Protein AF-A0A0W0SNK0-F1 (afdb_monomer)

InterPro domains:
  IPR036412 HAD-like superfamily [SSF56784] (1-183)

pLDDT: mean 79.19, std 21.02, range [29.02, 98.81]

Nearest PDB structures (foldseek):
  6aok-assembly1_A  TM=9.475E-01  e=1.819E-20  Legionella pneumophila subsp. pneumophila str. Philadelphia 1
  6aoj-assembly1_A  TM=9.471E-01  e=4.188E-20  Legionella pneumophila subsp. pneumophila str. Philadelphia 1
  6zlj-assembly1_B-2  TM=5.040E-01  e=5.048E-01  Bacillus cereus
  8k8i-assembly1_A  TM=4.754E-01  e=6.306E-01  synthetic construct
  1iol-assembly1_A-2  TM=4.036E-01  e=1.814E+00  Homo sapiens

Structure (mmCIF, N/CA/C/O backbone):
data_AF-A0A0W0SNK0-F1
#
_entry.id   AF-A0A0W0SNK0-F1
#
loop_
_atom_site.group_PDB
_atom_site.id
_atom_site.type_symbol
_atom_site.label_atom_id
_atom_site.label_alt_id
_atom_site.label_comp_id
_atom_site.label_asym_id
_atom_site.label_entity_id
_atom_site.label_seq_id
_atom_site.pdbx_PDB_ins_code
_atom_site.Cartn_x
_atom_site.Cartn_y
_atom_site.Cartn_z
_atom_site.occupancy
_atom_site.B_iso_or_equiv
_atom_site.auth_seq_id
_atom_site.auth_comp_id
_atom_site.auth_asym_id
_atom_site.auth_atom_id
_atom_site.pdbx_PDB_model_num
ATOM 1 N N . MET A 1 1 ? -2.943 -15.403 16.331 1.00 56.41 1 MET A N 1
ATOM 2 C CA . MET A 1 1 ? -3.603 -14.415 15.454 1.00 56.41 1 MET A CA 1
ATOM 3 C C . MET A 1 1 ? -2.865 -13.094 15.608 1.00 56.41 1 MET A C 1
ATOM 5 O O . MET A 1 1 ? -2.330 -12.879 16.695 1.00 56.41 1 MET A O 1
ATOM 9 N N . PRO A 1 2 ? -2.748 -12.272 14.553 1.00 61.97 2 PRO A N 1
ATOM 10 C CA . PRO A 1 2 ? -1.940 -11.059 14.608 1.00 61.97 2 PRO A CA 1
ATOM 11 C C . PRO A 1 2 ? -2.562 -10.034 15.556 1.00 61.97 2 PRO A C 1
ATOM 13 O O . PRO A 1 2 ? -3.749 -9.734 15.466 1.00 61.97 2 PRO A O 1
ATOM 16 N N . LYS A 1 3 ? -1.743 -9.477 16.445 1.00 87.56 3 LYS A N 1
ATOM 17 C CA . LYS A 1 3 ? -2.156 -8.418 17.373 1.00 87.56 3 LYS A CA 1
ATOM 18 C C . LYS A 1 3 ? -2.121 -7.057 16.686 1.00 87.56 3 LYS A C 1
ATOM 20 O O . LYS A 1 3 ? -2.986 -6.225 16.930 1.00 87.56 3 LYS A O 1
ATOM 25 N N . ILE A 1 4 ? -1.144 -6.839 15.806 1.00 95.12 4 ILE A N 1
ATOM 26 C CA . ILE A 1 4 ? -0.976 -5.579 15.081 1.00 95.12 4 ILE A CA 1
ATOM 27 C C . ILE A 1 4 ? -1.185 -5.803 13.587 1.00 95.12 4 ILE A C 1
ATOM 29 O O . ILE A 1 4 ? -0.573 -6.691 12.990 1.00 95.12 4 ILE A O 1
ATOM 33 N N . LEU A 1 5 ? -2.021 -4.962 12.975 1.00 96.38 5 LEU A N 1
ATOM 34 C CA . LEU A 1 5 ? -2.264 -4.967 11.535 1.00 96.38 5 LEU A CA 1
ATOM 35 C C . LEU A 1 5 ? -1.814 -3.647 10.901 1.00 96.38 5 LEU A C 1
ATOM 37 O O . LEU A 1 5 ? -2.246 -2.566 11.292 1.00 96.38 5 LEU A O 1
ATOM 41 N N . ILE A 1 6 ? -0.948 -3.735 9.899 1.00 98.44 6 ILE A N 1
ATOM 42 C CA . ILE A 1 6 ? -0.392 -2.588 9.184 1.00 98.44 6 ILE A CA 1
ATOM 43 C C . ILE A 1 6 ? -0.994 -2.563 7.781 1.00 98.44 6 ILE A C 1
ATOM 45 O O . ILE A 1 6 ? -0.818 -3.512 7.021 1.00 98.44 6 ILE A O 1
ATOM 49 N N . TYR A 1 7 ? -1.662 -1.470 7.428 1.00 98.62 7 TYR A N 1
ATOM 50 C CA . TYR A 1 7 ? -2.029 -1.134 6.057 1.00 98.62 7 TYR A CA 1
ATOM 51 C C . TYR A 1 7 ? -1.108 -0.027 5.558 1.00 98.62 7 TYR A C 1
ATOM 53 O O . TYR A 1 7 ? -1.009 1.031 6.178 1.00 98.62 7 TYR A O 1
ATOM 61 N N . THR A 1 8 ? -0.430 -0.261 4.442 1.00 98.69 8 THR A N 1
ATOM 62 C CA . THR A 1 8 ? 0.482 0.722 3.852 1.00 98.69 8 THR A CA 1
ATOM 63 C C . THR A 1 8 ? 0.232 0.848 2.361 1.00 98.69 8 THR A C 1
ATOM 65 O O . THR A 1 8 ? 0.046 -0.159 1.679 1.00 98.69 8 THR A O 1
ATOM 68 N N . ASP A 1 9 ? 0.260 2.069 1.840 1.00 98.44 9 ASP A N 1
ATOM 69 C CA . ASP A 1 9 ? 0.494 2.280 0.416 1.00 98.44 9 ASP A CA 1
ATOM 70 C C . ASP A 1 9 ? 1.916 1.838 0.036 1.00 98.44 9 ASP A C 1
ATOM 72 O O . ASP A 1 9 ? 2.751 1.580 0.908 1.00 98.44 9 ASP A O 1
ATOM 76 N N . PHE A 1 10 ? 2.183 1.706 -1.263 1.00 98.31 10 PHE A N 1
ATOM 77 C CA . PHE A 1 10 ? 3.491 1.337 -1.778 1.00 98.31 10 PHE A CA 1
ATOM 78 C C . PHE A 1 10 ? 4.260 2.510 -2.399 1.00 98.31 10 PHE A C 1
ATOM 80 O O . PHE A 1 10 ? 5.370 2.812 -1.959 1.00 98.31 10 PHE A O 1
ATOM 87 N N . ASP A 1 11 ? 3.700 3.161 -3.4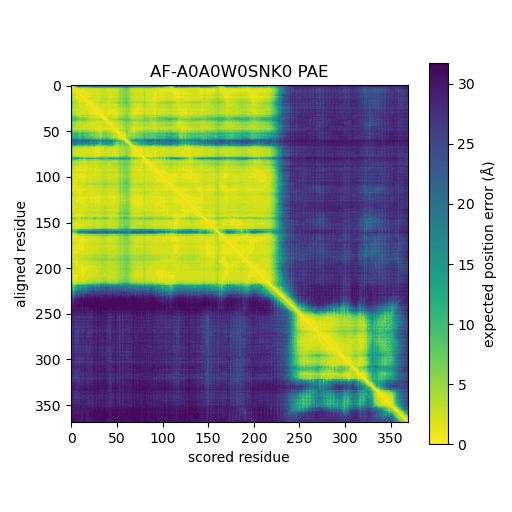19 1.00 97.69 11 ASP A N 1
ATOM 88 C CA . ASP A 1 11 ? 4.449 4.083 -4.271 1.00 97.69 11 ASP A CA 1
ATOM 89 C C . ASP A 1 11 ? 4.398 5.518 -3.746 1.00 97.69 11 ASP A C 1
ATOM 91 O O . ASP A 1 11 ? 3.422 6.233 -3.967 1.00 97.69 11 ASP A O 1
ATOM 95 N N . GLY A 1 12 ? 5.498 5.984 -3.165 1.00 97.31 12 GLY A N 1
ATOM 96 C CA . GLY A 1 12 ? 5.550 7.270 -2.470 1.00 97.31 12 GLY A CA 1
ATOM 97 C C . GLY A 1 12 ? 5.441 7.108 -0.958 1.00 97.31 12 GLY A C 1
ATOM 98 O O . GLY A 1 12 ? 5.812 8.021 -0.229 1.00 97.31 12 GLY A O 1
ATOM 99 N N . THR A 1 13 ? 5.035 5.929 -0.488 1.00 98.31 13 THR A N 1
ATOM 100 C CA . THR A 1 13 ? 5.071 5.559 0.927 1.00 98.31 13 THR A CA 1
ATOM 101 C C . THR A 1 13 ? 6.274 4.668 1.231 1.00 98.31 13 THR A C 1
ATOM 103 O O . THR A 1 13 ? 7.226 5.103 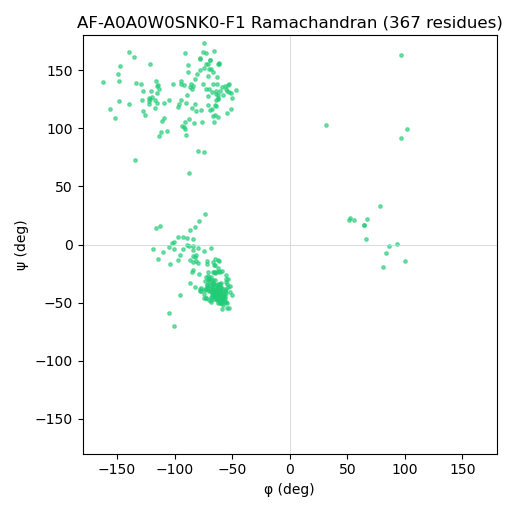1.881 1.00 98.31 13 THR A O 1
ATOM 106 N N . VAL A 1 14 ? 6.258 3.423 0.743 1.00 98.12 14 VAL A N 1
ATOM 107 C CA . VAL A 1 14 ? 7.334 2.435 0.945 1.00 98.12 14 VAL A CA 1
ATOM 108 C C . VAL A 1 14 ? 8.542 2.767 0.067 1.00 98.12 14 VAL A C 1
ATOM 110 O O . VAL A 1 14 ? 9.685 2.728 0.533 1.00 98.12 14 VAL A O 1
ATOM 113 N N . THR A 1 15 ? 8.285 3.150 -1.184 1.00 97.69 15 THR A N 1
ATOM 114 C CA . THR A 1 15 ? 9.268 3.791 -2.067 1.00 97.69 15 THR A CA 1
ATOM 115 C C . THR A 1 15 ? 9.197 5.313 -1.913 1.00 97.69 15 THR A C 1
ATOM 117 O O . THR A 1 15 ? 8.224 5.854 -1.393 1.00 97.69 15 THR A O 1
ATOM 120 N N . ALA A 1 16 ? 10.209 6.040 -2.385 1.00 94.88 16 ALA A N 1
ATOM 121 C CA . ALA A 1 16 ? 10.221 7.505 -2.339 1.00 94.88 16 ALA A CA 1
ATOM 122 C C . ALA A 1 16 ? 9.652 8.162 -3.617 1.00 94.88 16 ALA A C 1
ATOM 124 O O . ALA A 1 16 ? 9.697 9.387 -3.758 1.00 94.88 16 ALA A O 1
ATOM 125 N N . LYS A 1 17 ? 9.091 7.381 -4.554 1.00 96.25 17 LYS A N 1
ATOM 126 C CA . LYS A 1 17 ? 8.519 7.880 -5.814 1.00 96.25 17 LYS A CA 1
ATOM 127 C C . LYS A 1 17 ? 7.015 7.638 -5.877 1.00 96.25 17 LYS A C 1
ATOM 129 O O . LYS A 1 17 ? 6.569 6.499 -5.908 1.00 96.25 17 LYS A O 1
ATOM 134 N N . ARG A 1 18 ? 6.244 8.718 -6.036 1.00 95.88 18 ARG A N 1
ATOM 135 C CA . ARG A 1 18 ? 4.783 8.658 -6.221 1.00 95.88 18 ARG A CA 1
ATOM 136 C C . ARG A 1 18 ? 4.383 7.777 -7.409 1.00 95.88 18 ARG A C 1
ATOM 138 O O . ARG A 1 18 ? 4.918 7.935 -8.515 1.00 95.88 18 ARG A O 1
ATOM 145 N N . GLY A 1 19 ? 3.362 6.942 -7.214 1.00 92.31 19 GLY A N 1
ATOM 146 C CA . GLY A 1 19 ? 2.953 5.908 -8.177 1.00 92.31 19 GLY A CA 1
ATOM 147 C C . GLY A 1 19 ? 2.618 6.422 -9.573 1.00 92.31 19 GLY A C 1
ATOM 148 O O . GLY A 1 19 ? 3.090 5.877 -10.568 1.00 92.31 19 GLY A O 1
ATOM 149 N N . GLY A 1 20 ? 1.884 7.536 -9.673 1.00 90.81 20 GLY A N 1
ATOM 150 C CA . GLY A 1 20 ? 1.491 8.111 -10.966 1.00 90.81 20 GLY A CA 1
ATOM 151 C C . GLY A 1 20 ? 2.666 8.527 -11.865 1.00 90.81 20 GLY A C 1
ATOM 152 O O . GLY A 1 20 ? 2.503 8.593 -13.085 1.00 90.81 20 GLY A O 1
ATOM 153 N N . ILE A 1 21 ? 3.836 8.787 -11.270 1.00 93.38 21 ILE A N 1
ATOM 154 C CA . ILE A 1 21 ? 5.083 9.119 -11.972 1.00 93.38 21 ILE A CA 1
ATOM 155 C C . ILE A 1 21 ? 5.932 7.857 -12.158 1.00 93.38 21 ILE A C 1
ATOM 157 O O . ILE A 1 21 ? 6.455 7.633 -13.248 1.00 93.38 21 ILE A O 1
ATOM 161 N N . LEU A 1 22 ? 6.040 7.022 -11.119 1.00 94.94 22 LEU A N 1
ATOM 162 C CA . LEU A 1 22 ? 6.833 5.791 -11.118 1.00 94.94 22 LEU A CA 1
ATOM 163 C C . LEU A 1 22 ? 6.455 4.868 -12.281 1.00 94.94 22 LEU A C 1
ATOM 165 O O . LEU A 1 22 ? 7.332 4.488 -13.056 1.00 94.94 22 LEU A O 1
ATOM 169 N N . VAL A 1 23 ? 5.161 4.586 -12.472 1.00 95.12 23 VAL A N 1
ATOM 170 C CA . VAL A 1 23 ? 4.692 3.633 -13.501 1.00 95.12 23 VAL A CA 1
ATOM 171 C C . VAL A 1 23 ? 4.937 4.112 -14.935 1.00 95.12 23 VAL A C 1
ATOM 173 O O . VAL A 1 23 ? 4.857 3.327 -15.877 1.00 95.12 23 VAL A O 1
ATOM 176 N N . LYS A 1 24 ? 5.231 5.405 -15.118 1.00 94.12 24 LYS A N 1
ATOM 177 C CA . LYS A 1 24 ? 5.552 6.021 -16.415 1.00 94.12 24 LYS A CA 1
ATOM 178 C C . LYS A 1 24 ? 7.052 6.223 -16.618 1.00 94.12 24 LYS A C 1
ATOM 180 O O . LYS A 1 24 ? 7.460 6.713 -17.666 1.00 94.12 24 LYS A O 1
ATOM 185 N N . SER A 1 25 ? 7.868 5.911 -15.612 1.00 94.75 25 SER A N 1
ATOM 186 C CA . SER A 1 25 ? 9.311 6.110 -15.690 1.00 94.75 25 SER A CA 1
ATOM 187 C C . SER A 1 25 ? 9.941 5.171 -16.729 1.00 94.75 25 SER A C 1
ATOM 189 O O . SER A 1 25 ? 9.471 4.041 -16.886 1.00 94.75 25 SER A O 1
ATOM 191 N N . PRO A 1 26 ? 11.030 5.589 -17.405 1.00 95.06 26 PRO A N 1
ATOM 192 C CA . PRO A 1 26 ? 11.751 4.720 -18.335 1.00 95.06 26 PRO A CA 1
ATOM 193 C C . PRO A 1 26 ? 12.206 3.408 -17.690 1.00 95.06 26 PRO A C 1
ATOM 195 O O . PRO A 1 26 ? 12.104 2.353 -18.309 1.00 95.06 26 PRO A O 1
ATOM 198 N N . PHE A 1 27 ? 12.645 3.465 -16.426 1.00 96.19 27 PHE A N 1
ATOM 199 C CA . PHE A 1 27 ? 13.011 2.276 -15.661 1.00 96.19 27 PHE A CA 1
ATOM 200 C C . PHE A 1 27 ? 11.833 1.305 -15.540 1.00 96.19 27 PHE A C 1
ATOM 202 O O . PHE A 1 27 ? 11.944 0.161 -15.967 1.00 96.19 27 PHE A O 1
ATOM 209 N N . TYR A 1 28 ? 10.685 1.763 -15.032 1.00 96.69 28 TYR A N 1
ATOM 210 C CA . TYR A 1 28 ? 9.528 0.890 -14.846 1.00 96.69 28 TYR A CA 1
ATOM 211 C C . TYR A 1 28 ? 9.053 0.293 -16.175 1.00 96.69 28 TYR A C 1
ATOM 213 O O . TYR A 1 28 ? 8.772 -0.899 -16.264 1.00 96.69 28 TYR A O 1
ATOM 221 N N . GLN A 1 29 ? 8.997 1.111 -17.229 1.00 96.62 29 GLN A N 1
ATOM 222 C CA . GLN A 1 29 ? 8.598 0.658 -18.563 1.00 96.62 29 GLN A CA 1
ATOM 223 C C . GLN A 1 29 ? 9.555 -0.408 -19.118 1.00 96.62 29 GLN A C 1
ATOM 225 O O . GLN A 1 29 ? 9.096 -1.352 -19.752 1.00 96.62 29 GLN A O 1
ATOM 230 N N . SER A 1 30 ? 10.854 -0.333 -18.803 1.00 96.31 30 SER A N 1
ATOM 231 C CA . SER A 1 30 ? 11.841 -1.339 -19.221 1.00 96.31 30 SER A CA 1
ATOM 232 C C . SER A 1 30 ? 11.6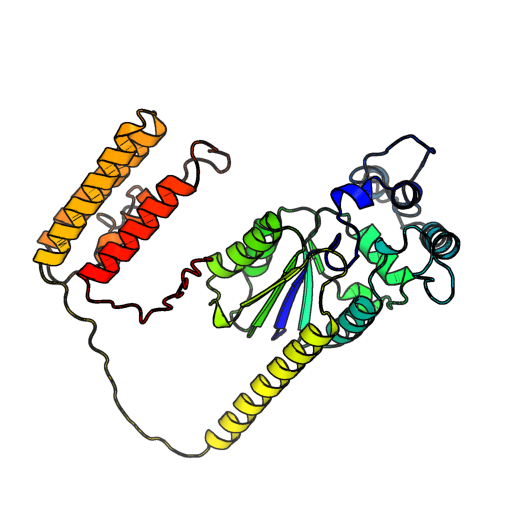27 -2.738 -18.631 1.00 96.31 30 SER A C 1
ATOM 234 O O . SER A 1 30 ? 12.155 -3.712 -19.175 1.00 96.31 30 SER A O 1
ATOM 236 N N . LEU A 1 31 ? 10.834 -2.851 -17.558 1.00 96.75 31 LEU A N 1
ATOM 237 C CA . LEU A 1 31 ? 10.465 -4.127 -16.940 1.00 96.75 31 LEU A CA 1
ATOM 238 C C . LEU A 1 31 ? 9.332 -4.841 -17.690 1.00 96.75 31 LEU A C 1
ATOM 240 O O . LEU A 1 31 ? 9.095 -6.026 -17.457 1.00 96.75 31 LEU A O 1
ATOM 244 N N . LEU A 1 32 ? 8.614 -4.134 -18.564 1.00 95.94 32 LEU A N 1
ATOM 245 C CA . LEU A 1 32 ? 7.470 -4.670 -19.293 1.00 95.94 32 LEU A CA 1
ATOM 246 C C . LEU A 1 32 ? 7.918 -5.502 -20.501 1.00 95.94 32 LEU A C 1
ATOM 248 O O . LEU A 1 32 ? 8.927 -5.219 -21.156 1.00 95.94 32 LEU A O 1
ATOM 252 N N . GLN A 1 33 ? 7.142 -6.537 -20.816 1.00 92.69 33 GLN A N 1
ATOM 253 C CA . GLN A 1 33 ? 7.346 -7.329 -22.024 1.00 92.69 33 GLN A CA 1
ATOM 254 C C . GLN A 1 33 ? 7.154 -6.479 -23.280 1.00 92.69 33 GLN A C 1
ATOM 256 O O . GLN A 1 33 ? 6.226 -5.672 -23.381 1.00 92.69 33 GLN A O 1
ATOM 261 N N . GLY A 1 34 ? 8.041 -6.677 -24.257 1.00 90.94 34 GLY A N 1
ATOM 262 C CA . GLY A 1 34 ? 7.997 -5.943 -25.521 1.00 90.94 34 GLY A CA 1
ATOM 263 C C . GLY A 1 34 ? 8.302 -4.450 -25.387 1.00 90.94 34 GLY A C 1
ATOM 264 O O . GLY A 1 34 ? 7.891 -3.687 -26.258 1.00 90.94 34 GLY A O 1
ATOM 265 N N . TYR A 1 35 ? 8.990 -4.029 -24.317 1.00 93.38 35 TYR A N 1
ATOM 266 C CA . TYR A 1 35 ? 9.389 -2.637 -24.118 1.00 93.38 35 TYR A CA 1
ATOM 267 C C . TYR A 1 35 ? 10.085 -2.045 -25.346 1.00 93.38 35 TYR A C 1
ATOM 269 O O . TYR A 1 35 ? 11.094 -2.563 -25.829 1.00 93.38 35 TYR A O 1
ATOM 277 N N . VAL A 1 36 ? 9.557 -0.909 -25.804 1.00 90.62 36 VAL A N 1
ATOM 278 C CA . VAL A 1 36 ? 10.151 -0.072 -26.846 1.00 90.62 36 VAL A CA 1
ATOM 279 C C . VAL A 1 36 ? 10.427 1.295 -26.242 1.00 90.62 36 VAL A C 1
ATOM 281 O O . VAL A 1 36 ? 9.535 1.934 -25.683 1.00 90.62 36 VAL A O 1
ATOM 284 N N . LYS A 1 37 ? 11.675 1.751 -26.370 1.00 90.12 37 LYS A N 1
ATOM 285 C CA . LYS A 1 37 ? 12.096 3.061 -25.876 1.00 90.12 37 LYS A CA 1
ATOM 286 C C . LYS A 1 37 ? 11.187 4.163 -26.435 1.00 90.12 37 LYS A C 1
ATOM 288 O O . LYS A 1 37 ? 10.837 4.140 -27.611 1.00 90.12 37 LYS A O 1
ATOM 293 N N . ASP A 1 38 ? 10.812 5.105 -25.574 1.00 87.56 38 ASP A N 1
ATOM 294 C CA . ASP A 1 38 ? 9.953 6.259 -25.881 1.00 87.56 38 ASP A CA 1
ATOM 295 C C . ASP A 1 38 ? 8.488 5.922 -26.241 1.00 87.56 38 ASP A C 1
ATOM 297 O O . ASP A 1 38 ? 7.701 6.827 -26.517 1.00 87.56 38 ASP A O 1
ATOM 301 N N . ASN A 1 39 ? 8.079 4.648 -26.163 1.00 91.00 39 ASN A N 1
ATOM 302 C CA . ASN A 1 39 ? 6.687 4.229 -26.315 1.00 91.00 39 ASN A CA 1
ATOM 303 C C . ASN A 1 39 ? 6.112 3.756 -24.972 1.00 91.00 39 ASN A C 1
ATOM 305 O O . ASN A 1 39 ? 6.473 2.696 -24.462 1.00 91.00 39 ASN A O 1
ATOM 309 N N . GLN A 1 40 ? 5.206 4.542 -24.391 1.00 91.06 40 GLN A N 1
ATOM 310 C CA . GLN A 1 40 ? 4.628 4.223 -23.090 1.00 91.06 40 GLN A CA 1
ATOM 311 C C . GLN A 1 40 ? 3.567 3.120 -23.213 1.00 91.06 40 GLN A C 1
ATOM 313 O O . GLN A 1 40 ? 2.499 3.318 -23.793 1.00 91.06 40 GLN A O 1
ATOM 318 N N . GLN A 1 41 ? 3.830 1.975 -22.592 1.00 93.69 41 GLN A N 1
ATOM 319 C CA . GLN A 1 41 ? 2.903 0.854 -22.507 1.00 93.69 41 GLN A CA 1
ATOM 320 C C . GLN A 1 41 ? 1.988 0.977 -21.284 1.00 93.69 41 GLN A C 1
ATOM 322 O O . GLN A 1 41 ? 2.314 1.589 -20.257 1.00 93.69 41 GLN A O 1
ATOM 327 N N . ASN A 1 42 ? 0.807 0.360 -21.376 1.00 92.56 42 ASN A N 1
ATOM 328 C CA . ASN A 1 42 ? -0.097 0.278 -20.239 1.00 92.56 42 ASN A CA 1
ATOM 329 C C . ASN A 1 42 ? 0.407 -0.780 -19.251 1.00 92.56 42 ASN A C 1
ATOM 331 O O . ASN A 1 42 ? 0.249 -1.981 -19.478 1.00 92.56 42 ASN A O 1
ATOM 335 N N . TYR A 1 43 ? 0.967 -0.316 -18.136 1.00 92.19 43 TYR A N 1
ATOM 336 C CA . TYR A 1 43 ? 1.564 -1.176 -17.117 1.00 92.19 43 TYR A CA 1
ATOM 337 C C . TYR A 1 43 ? 0.594 -2.170 -16.465 1.00 92.19 43 TYR A C 1
ATOM 339 O O . TYR A 1 43 ? 1.048 -3.178 -15.927 1.00 92.19 43 TYR A O 1
ATOM 347 N N . LYS A 1 44 ? -0.720 -1.895 -16.494 1.00 90.81 44 LYS A N 1
ATOM 348 C CA . LYS A 1 44 ? -1.740 -2.790 -15.926 1.00 90.81 44 LYS A CA 1
ATOM 349 C C . LYS A 1 44 ? -2.073 -3.972 -16.829 1.00 90.81 44 LYS A C 1
ATOM 351 O O . LYS A 1 44 ? -2.540 -4.984 -16.327 1.00 90.81 44 LYS A O 1
ATOM 356 N N . TYR A 1 45 ? -1.871 -3.830 -18.138 1.00 89.75 45 TYR A N 1
ATOM 357 C CA . TYR A 1 45 ? -2.266 -4.843 -19.124 1.00 89.75 45 TYR A CA 1
ATOM 358 C C . TYR A 1 45 ? -1.080 -5.491 -19.837 1.00 89.75 45 TYR A C 1
ATOM 360 O O . TYR A 1 45 ? -1.248 -6.504 -20.504 1.00 89.75 45 TYR A O 1
ATOM 368 N N . THR A 1 46 ? 0.114 -4.920 -19.700 1.00 92.38 46 THR A N 1
ATOM 369 C CA . THR A 1 46 ? 1.342 -5.475 -20.276 1.00 92.38 46 THR A CA 1
ATOM 370 C C . THR A 1 46 ? 2.052 -6.288 -19.202 1.00 92.38 46 THR A C 1
ATOM 372 O O . THR A 1 46 ? 2.375 -5.695 -18.179 1.00 92.38 46 THR A O 1
ATOM 375 N N . PRO A 1 47 ? 2.312 -7.594 -19.358 1.00 92.75 47 PRO A N 1
ATOM 376 C CA . PRO A 1 47 ? 3.032 -8.380 -18.353 1.00 92.75 47 PRO A CA 1
ATOM 377 C C . PRO A 1 47 ? 4.458 -7.875 -18.098 1.00 92.75 47 PRO A C 1
ATOM 379 O O . PRO A 1 47 ? 5.058 -7.229 -18.960 1.00 92.75 47 PRO A O 1
ATOM 382 N N . LEU A 1 48 ? 5.009 -8.174 -16.919 1.00 94.56 48 LEU A N 1
ATOM 383 C CA . LEU A 1 48 ? 6.443 -8.006 -16.680 1.00 94.56 48 LEU A CA 1
ATOM 384 C C . LEU A 1 48 ? 7.224 -9.095 -17.422 1.00 94.56 48 LEU A C 1
ATOM 386 O O . LEU A 1 48 ? 6.711 -10.179 -17.706 1.00 94.56 48 LEU A O 1
ATOM 390 N N . LYS A 1 49 ? 8.486 -8.818 -17.735 1.00 94.06 49 LYS A N 1
ATOM 391 C CA . LYS A 1 49 ? 9.406 -9.799 -18.322 1.00 94.06 49 LYS A CA 1
ATOM 392 C C . LYS A 1 49 ? 9.486 -11.062 -17.459 1.00 94.06 49 LYS A C 1
ATOM 394 O O . LYS A 1 49 ? 9.591 -10.981 -16.244 1.00 94.06 49 LYS A O 1
ATOM 399 N N . GLY A 1 50 ? 9.365 -12.232 -18.077 1.00 87.94 50 GLY A N 1
ATOM 400 C CA . GLY A 1 50 ? 9.315 -13.518 -17.369 1.00 87.94 50 GLY A CA 1
ATOM 401 C C . GLY A 1 50 ? 7.946 -13.897 -16.776 1.00 87.94 50 GLY A C 1
ATOM 402 O O . GLY A 1 50 ? 7.675 -15.078 -16.575 1.00 87.94 50 GLY A O 1
ATOM 403 N N . HIS A 1 51 ? 7.033 -12.940 -16.572 1.00 87.50 51 HIS A N 1
ATOM 404 C CA . HIS A 1 51 ? 5.678 -13.224 -16.084 1.00 87.50 51 HIS A CA 1
ATOM 405 C C . HIS A 1 51 ? 4.729 -13.576 -17.239 1.00 87.50 51 HIS A C 1
ATOM 407 O O . HIS A 1 51 ? 4.775 -12.922 -18.279 1.00 87.50 51 HIS A O 1
ATOM 413 N N . PRO A 1 52 ? 3.850 -14.578 -17.093 1.00 82.69 52 PRO A N 1
ATOM 414 C CA . PRO A 1 52 ? 2.968 -14.989 -18.177 1.00 82.69 52 PRO A CA 1
ATOM 415 C C . PRO A 1 52 ? 1.916 -13.927 -18.515 1.00 82.69 52 PRO A C 1
ATOM 417 O O . PRO A 1 52 ? 1.460 -13.160 -17.663 1.00 82.69 52 PRO A O 1
ATOM 420 N N . THR A 1 53 ? 1.498 -13.910 -19.775 1.00 81.00 53 THR A N 1
ATOM 421 C CA . THR A 1 53 ? 0.329 -13.161 -20.239 1.00 81.00 53 THR A CA 1
ATOM 422 C C . THR A 1 53 ? -0.964 -13.774 -19.696 1.00 81.00 53 THR A C 1
ATOM 424 O O . THR A 1 53 ? -1.036 -14.958 -19.359 1.00 81.00 53 THR A O 1
ATOM 427 N N . GLN A 1 54 ? -2.027 -12.969 -19.662 1.00 74.50 54 GLN A N 1
ATOM 428 C CA . GLN A 1 54 ? -3.366 -13.428 -19.282 1.00 74.50 54 GLN A CA 1
ATOM 429 C C . GLN A 1 54 ? -3.840 -14.602 -20.160 1.00 74.50 54 GLN A C 1
ATOM 431 O O . GLN A 1 54 ? -4.403 -15.571 -19.662 1.00 74.50 54 GLN A O 1
ATOM 436 N N . GLU A 1 55 ? -3.547 -14.541 -21.458 1.00 77.75 55 GLU A N 1
ATOM 437 C CA . GLU A 1 55 ? -3.881 -15.582 -22.432 1.00 77.75 55 GLU A CA 1
ATOM 438 C C . GLU A 1 55 ? -3.136 -16.901 -22.153 1.00 77.75 55 GLU A C 1
ATOM 440 O O . GLU A 1 55 ? -3.713 -17.982 -22.278 1.00 77.75 55 GLU A O 1
ATOM 445 N N . GLU A 1 56 ? -1.868 -16.840 -21.736 1.00 81.06 56 GLU A N 1
ATOM 446 C CA . GLU A 1 56 ? -1.083 -18.030 -21.378 1.00 81.06 56 GLU A CA 1
ATOM 447 C C . GLU A 1 56 ? -1.546 -18.662 -20.056 1.00 81.06 56 GLU A C 1
ATOM 449 O O . GLU A 1 56 ? -1.549 -19.893 -19.934 1.00 81.06 56 GLU A O 1
ATOM 454 N N . LEU A 1 57 ? -1.985 -17.840 -19.093 1.00 78.88 57 LEU A N 1
ATOM 455 C CA . LEU A 1 57 ? -2.628 -18.307 -17.861 1.00 78.88 57 LEU A CA 1
ATOM 456 C C . LEU A 1 57 ? -3.954 -19.019 -18.164 1.00 78.88 57 LEU A C 1
ATOM 458 O O . LEU A 1 57 ? -4.185 -20.125 -17.677 1.00 78.88 57 LEU A O 1
ATOM 462 N N . GLU A 1 58 ? -4.801 -18.427 -19.008 1.00 79.44 58 GLU A N 1
ATOM 463 C CA . GLU A 1 58 ? -6.109 -18.983 -19.388 1.00 79.44 58 GLU A CA 1
ATOM 464 C C . GLU A 1 58 ? -5.995 -20.294 -20.177 1.00 79.44 58 GLU A C 1
ATOM 466 O O . GLU A 1 58 ? -6.848 -21.173 -20.057 1.00 79.44 58 GLU A O 1
ATOM 471 N N . ARG A 1 59 ? -4.916 -20.465 -20.947 1.00 79.44 59 ARG A N 1
ATOM 472 C CA . ARG A 1 59 ? -4.625 -21.709 -21.675 1.00 79.44 59 ARG A CA 1
ATOM 473 C C . ARG A 1 59 ? -4.002 -22.808 -20.814 1.00 79.44 59 ARG A C 1
ATOM 475 O O . ARG A 1 59 ? -3.754 -23.895 -21.331 1.00 79.44 59 ARG A O 1
ATOM 482 N N . GLY A 1 60 ? -3.716 -22.545 -19.536 1.00 71.06 60 GLY A N 1
ATOM 483 C CA . GLY A 1 60 ? -3.037 -23.494 -18.648 1.00 71.06 60 GLY A CA 1
ATOM 484 C C . GLY A 1 60 ? -1.602 -23.830 -19.077 1.00 71.06 60 GLY A C 1
ATOM 485 O O . GLY A 1 60 ? -1.050 -24.831 -18.628 1.00 71.06 60 GLY A O 1
ATOM 486 N N . ALA A 1 61 ? -1.007 -23.019 -19.959 1.00 59.50 61 ALA A N 1
ATOM 487 C CA . ALA A 1 61 ? 0.311 -23.257 -20.550 1.00 59.50 61 ALA A CA 1
ATOM 488 C C . ALA A 1 61 ? 1.447 -22.526 -19.810 1.00 59.50 61 ALA A C 1
ATOM 490 O O . ALA A 1 61 ? 2.621 -22.767 -20.080 1.00 59.50 61 ALA A O 1
ATOM 491 N N . ALA A 1 62 ? 1.115 -21.639 -18.874 1.00 57.34 62 ALA A N 1
ATOM 492 C CA . ALA A 1 62 ? 2.077 -20.770 -18.216 1.00 57.34 62 ALA A CA 1
ATOM 493 C C . ALA A 1 62 ? 2.635 -21.369 -16.919 1.00 57.34 62 ALA A C 1
ATOM 495 O O . ALA A 1 62 ? 2.020 -21.266 -15.858 1.00 57.34 62 ALA A O 1
ATOM 496 N N . GLN A 1 63 ? 3.849 -21.914 -16.979 1.00 57.00 63 GLN A N 1
ATOM 497 C CA . GLN A 1 63 ? 4.761 -21.770 -15.844 1.00 57.00 63 GLN A CA 1
ATOM 498 C C . GLN A 1 63 ? 5.464 -20.414 -15.994 1.00 57.00 63 GLN A C 1
ATOM 500 O O . GLN A 1 63 ? 5.857 -20.083 -17.116 1.00 57.00 63 GLN A O 1
ATOM 505 N N . PRO A 1 64 ? 5.612 -19.615 -14.921 1.00 58.97 64 PRO A N 1
ATOM 506 C CA . PRO A 1 64 ? 6.420 -18.404 -14.968 1.00 58.97 64 PRO A CA 1
ATOM 507 C C . PRO A 1 64 ? 7.805 -18.727 -15.534 1.00 58.97 64 PRO A C 1
ATOM 509 O O . PRO A 1 64 ? 8.451 -19.685 -15.102 1.00 58.97 64 PRO A O 1
ATOM 512 N N . VAL A 1 65 ? 8.247 -17.947 -16.517 1.00 64.94 65 VAL A N 1
ATOM 513 C CA . VAL A 1 65 ? 9.632 -17.999 -16.984 1.00 64.94 65 VAL A CA 1
ATOM 514 C C . VAL A 1 65 ? 10.489 -17.299 -15.926 1.00 64.94 65 VAL A C 1
ATOM 516 O O . VAL A 1 65 ? 9.997 -16.439 -15.195 1.00 64.94 65 VAL A O 1
ATOM 519 N N . SER A 1 66 ? 11.760 -17.693 -15.804 1.00 76.31 66 SER A N 1
ATOM 520 C CA . SER A 1 66 ? 12.678 -17.097 -14.827 1.00 76.31 66 SER A CA 1
ATOM 521 C C . SER A 1 66 ? 12.613 -15.564 -14.846 1.00 76.31 66 SER A C 1
ATOM 523 O O . SER A 1 66 ? 12.678 -14.946 -15.911 1.00 76.31 66 SER A O 1
ATOM 525 N N . THR A 1 67 ? 12.517 -14.949 -13.666 1.00 85.00 67 THR A N 1
ATOM 526 C CA . THR A 1 67 ? 12.478 -13.488 -13.503 1.00 85.00 67 THR A CA 1
ATOM 527 C C . THR A 1 67 ? 13.882 -12.874 -13.428 1.00 85.00 67 THR A C 1
ATOM 529 O O . THR A 1 67 ? 14.031 -11.684 -13.146 1.00 85.00 67 THR A O 1
ATOM 532 N N . ASP A 1 68 ? 14.921 -13.654 -13.765 1.00 91.00 68 ASP A N 1
ATOM 533 C CA . ASP A 1 68 ? 16.324 -13.220 -13.825 1.00 91.00 68 ASP A CA 1
ATOM 534 C C . ASP A 1 68 ? 16.517 -11.956 -14.670 1.00 91.00 68 ASP A C 1
ATOM 536 O O . ASP A 1 68 ? 17.331 -11.104 -14.323 1.00 91.00 68 ASP A O 1
ATOM 540 N N . GLU A 1 69 ? 15.756 -11.793 -15.760 1.00 92.56 69 GLU A N 1
ATOM 541 C CA . GLU A 1 69 ? 15.842 -10.587 -16.592 1.00 92.56 69 GLU A CA 1
ATOM 542 C C . GLU A 1 69 ? 15.456 -9.327 -15.801 1.00 92.56 69 GLU A C 1
ATOM 544 O O . GLU A 1 69 ? 16.158 -8.320 -15.872 1.00 92.56 69 GLU A O 1
ATOM 549 N N . ILE A 1 70 ? 14.388 -9.385 -14.998 1.00 95.06 70 ILE A N 1
ATOM 550 C CA . ILE A 1 70 ? 13.974 -8.261 -14.147 1.00 95.06 70 ILE A CA 1
ATOM 551 C C . ILE A 1 70 ? 15.062 -7.951 -13.122 1.00 95.06 70 ILE A C 1
ATOM 553 O O . ILE A 1 70 ? 15.451 -6.794 -12.956 1.00 95.06 70 ILE A O 1
ATOM 557 N N . GLN A 1 71 ? 15.578 -8.984 -12.456 1.00 95.69 71 GLN A N 1
ATOM 558 C CA . GLN A 1 71 ? 16.609 -8.823 -11.435 1.00 95.69 71 GLN A CA 1
ATOM 559 C C . GLN A 1 71 ? 17.898 -8.239 -12.025 1.00 95.69 71 GLN A C 1
ATOM 561 O O . GLN A 1 71 ? 18.499 -7.347 -11.427 1.00 95.69 71 GLN A O 1
ATOM 566 N N . ASN A 1 72 ? 18.286 -8.654 -13.232 1.00 95.69 72 ASN A N 1
ATOM 567 C CA . ASN A 1 72 ? 19.423 -8.075 -13.946 1.00 95.69 72 ASN A CA 1
ATOM 568 C C . ASN A 1 72 ? 19.196 -6.597 -14.283 1.00 95.69 72 ASN A C 1
ATOM 570 O O . ASN A 1 72 ? 20.093 -5.791 -14.048 1.00 95.69 72 ASN A O 1
ATOM 574 N N . ILE A 1 73 ? 17.996 -6.203 -14.725 1.00 96.38 73 ILE A N 1
ATOM 575 C CA . ILE A 1 73 ? 17.675 -4.788 -14.985 1.00 96.38 73 ILE A CA 1
ATOM 576 C C . ILE A 1 73 ? 17.807 -3.945 -13.707 1.00 96.38 73 ILE A C 1
ATOM 578 O O . ILE A 1 73 ? 18.388 -2.855 -13.744 1.00 96.38 73 ILE A O 1
ATOM 582 N N . PHE A 1 74 ? 17.320 -4.439 -12.563 1.00 97.19 74 PHE A N 1
ATOM 583 C CA . PHE A 1 74 ? 17.518 -3.761 -11.278 1.00 97.19 74 PHE A CA 1
ATOM 584 C C . PHE A 1 74 ? 19.005 -3.624 -10.930 1.00 97.19 74 PHE A C 1
ATOM 586 O O . PHE A 1 74 ? 19.446 -2.532 -10.578 1.00 97.19 74 PHE A O 1
ATOM 593 N N . LYS A 1 75 ? 19.790 -4.697 -11.066 1.00 96.81 75 LYS A N 1
ATOM 594 C CA . LYS A 1 75 ? 21.230 -4.710 -10.759 1.00 96.81 75 LYS A CA 1
ATOM 595 C C . LYS A 1 75 ? 22.043 -3.792 -11.663 1.00 96.81 75 LYS A C 1
ATOM 597 O O . LYS A 1 75 ? 22.911 -3.068 -11.184 1.00 96.81 75 LYS A O 1
ATOM 602 N N . GLU A 1 76 ? 21.756 -3.774 -12.958 1.00 96.31 76 GLU A N 1
ATOM 603 C CA . GLU A 1 76 ? 22.412 -2.872 -13.905 1.00 96.31 76 GLU A CA 1
ATOM 604 C C . GLU A 1 76 ? 22.086 -1.411 -13.583 1.00 96.31 76 GLU A C 1
ATOM 606 O O . GLU A 1 76 ? 22.984 -0.565 -13.545 1.00 96.31 76 GLU A O 1
ATOM 611 N N . THR A 1 77 ? 20.817 -1.126 -13.269 1.00 96.62 77 THR A N 1
ATOM 612 C CA . THR A 1 77 ? 20.343 0.236 -12.991 1.00 96.62 77 THR A CA 1
ATOM 613 C C . THR A 1 77 ? 20.832 0.744 -11.639 1.00 96.62 77 THR A C 1
ATOM 615 O O . THR A 1 77 ? 21.350 1.856 -11.550 1.00 96.62 77 THR A O 1
ATOM 618 N N . PHE A 1 78 ? 20.730 -0.070 -10.590 1.00 97.06 78 PHE A N 1
ATOM 619 C CA . PHE A 1 78 ? 20.899 0.356 -9.202 1.00 97.06 78 PHE A CA 1
ATOM 620 C C . PHE A 1 78 ? 22.056 -0.324 -8.463 1.00 97.06 78 PHE A C 1
ATOM 622 O O . PHE A 1 78 ? 22.348 0.066 -7.346 1.00 97.06 78 PHE A O 1
ATOM 629 N N . GLY A 1 79 ? 22.770 -1.274 -9.064 1.00 94.50 79 GLY A N 1
ATOM 630 C CA . GLY A 1 79 ? 23.936 -1.938 -8.467 1.00 94.50 79 GLY A CA 1
ATOM 631 C C . GLY A 1 79 ? 23.640 -3.286 -7.792 1.00 94.50 79 GLY A C 1
ATOM 632 O O . GLY A 1 79 ? 22.496 -3.617 -7.487 1.00 94.50 79 GLY A O 1
ATOM 633 N N . ASP A 1 80 ? 24.706 -4.061 -7.569 1.00 90.81 80 ASP A N 1
ATOM 634 C CA . ASP A 1 80 ? 24.751 -5.400 -6.946 1.00 90.81 80 ASP A CA 1
ATOM 635 C C . ASP A 1 80 ? 26.104 -5.519 -6.200 1.00 90.81 80 ASP A C 1
ATOM 637 O O . ASP A 1 80 ? 27.098 -5.001 -6.723 1.00 90.81 80 ASP A O 1
ATOM 641 N N . PRO A 1 81 ? 26.218 -6.127 -4.994 1.00 77.44 81 PRO A N 1
ATOM 642 C CA . PRO A 1 81 ? 25.215 -6.854 -4.198 1.00 77.44 81 PRO A CA 1
ATOM 643 C C . PRO A 1 81 ? 24.316 -5.977 -3.316 1.00 77.44 81 PRO A C 1
ATOM 645 O O . PRO A 1 81 ? 23.481 -6.486 -2.571 1.00 77.44 81 PRO A O 1
ATOM 648 N N . LYS A 1 82 ? 24.529 -4.659 -3.318 1.00 87.31 82 LYS A N 1
ATOM 649 C CA . LYS A 1 82 ? 23.744 -3.702 -2.535 1.00 87.31 82 LYS A CA 1
ATOM 650 C C . LYS A 1 82 ? 23.269 -2.578 -3.450 1.00 87.31 82 LYS A C 1
ATOM 652 O O . LYS A 1 82 ? 24.092 -2.093 -4.229 1.00 87.31 82 LYS A O 1
ATOM 657 N N . PRO A 1 83 ? 22.010 -2.126 -3.319 1.00 93.81 83 PRO A N 1
ATOM 658 C CA . PRO A 1 83 ? 21.544 -0.979 -4.075 1.00 93.81 83 PRO A CA 1
ATOM 659 C C . PRO A 1 83 ? 22.361 0.279 -3.761 1.00 93.81 83 PRO A C 1
ATOM 661 O O . PRO A 1 83 ? 22.596 0.625 -2.600 1.00 93.81 83 PRO A O 1
ATOM 664 N N . ASP A 1 84 ? 22.773 0.966 -4.815 1.00 94.38 84 ASP A N 1
ATOM 665 C CA . ASP A 1 84 ? 23.424 2.263 -4.815 1.00 94.38 84 ASP A CA 1
ATOM 666 C C . ASP A 1 84 ? 22.360 3.363 -4.891 1.00 94.38 84 ASP A C 1
ATOM 668 O O . ASP A 1 84 ? 21.905 3.776 -5.960 1.00 94.38 84 ASP A O 1
ATOM 672 N N . TYR A 1 85 ? 21.973 3.853 -3.714 1.00 94.25 85 TYR A N 1
ATOM 673 C CA . TYR A 1 85 ? 20.969 4.906 -3.560 1.00 94.25 85 TYR A CA 1
ATOM 674 C C . TYR A 1 85 ? 21.424 6.284 -4.066 1.00 94.25 85 TYR A C 1
ATOM 676 O O . TYR A 1 85 ? 20.641 7.230 -4.022 1.00 94.25 85 TYR A O 1
ATOM 684 N N . THR A 1 86 ? 22.672 6.425 -4.528 1.00 94.56 86 THR A N 1
ATOM 685 C CA . THR A 1 86 ? 23.166 7.676 -5.124 1.00 94.56 86 THR A CA 1
ATOM 686 C C . THR A 1 86 ? 22.864 7.774 -6.617 1.00 94.56 86 THR A C 1
ATOM 688 O O . THR A 1 86 ? 22.964 8.858 -7.198 1.00 94.56 86 THR A O 1
ATOM 691 N N . ARG A 1 87 ? 22.466 6.663 -7.253 1.00 94.69 87 ARG A N 1
ATOM 692 C CA . ARG A 1 87 ? 22.160 6.642 -8.682 1.00 94.69 87 ARG A CA 1
ATOM 693 C C . ARG A 1 87 ? 20.862 7.389 -8.999 1.00 94.69 87 ARG A C 1
ATOM 695 O O . ARG A 1 87 ? 19.901 7.318 -8.229 1.00 94.69 87 ARG A O 1
ATOM 702 N N . PRO A 1 88 ? 20.785 8.070 -10.157 1.00 94.00 88 PRO A N 1
ATOM 703 C CA . PRO A 1 88 ? 19.549 8.706 -10.600 1.00 94.00 88 PRO A CA 1
ATOM 704 C C . PRO A 1 88 ? 18.388 7.708 -10.671 1.00 94.00 88 PRO A C 1
ATOM 706 O O . PRO A 1 88 ? 18.536 6.621 -11.226 1.00 94.00 88 PRO A O 1
ATOM 709 N N . GLY A 1 89 ? 17.223 8.082 -10.139 1.00 93.50 89 GLY A N 1
ATOM 710 C CA . GLY A 1 89 ? 16.039 7.221 -10.134 1.00 93.50 89 GLY A CA 1
ATOM 711 C C . GLY A 1 89 ? 15.964 6.249 -8.953 1.00 93.50 89 GLY A C 1
ATOM 712 O O . GLY A 1 89 ? 14.977 5.519 -8.851 1.00 93.50 89 GLY A O 1
ATOM 713 N N . ALA A 1 90 ? 16.960 6.229 -8.055 1.00 95.81 90 ALA A N 1
ATOM 714 C CA . ALA A 1 90 ? 16.973 5.342 -6.890 1.00 95.81 90 ALA A CA 1
ATOM 715 C C . ALA A 1 90 ? 15.807 5.586 -5.917 1.00 95.81 90 ALA A C 1
ATOM 717 O O . ALA A 1 90 ? 15.514 4.727 -5.089 1.00 95.81 90 ALA A O 1
ATOM 718 N N . GLU A 1 91 ? 15.085 6.703 -6.038 1.00 95.62 91 GLU A N 1
ATOM 719 C CA . GLU A 1 91 ? 13.858 6.949 -5.279 1.00 95.62 91 GLU A CA 1
ATOM 720 C C . GLU A 1 91 ? 12.725 5.940 -5.583 1.00 95.62 91 GLU A C 1
ATOM 722 O O . GLU A 1 91 ? 11.745 5.876 -4.844 1.00 95.62 91 GLU A O 1
ATOM 727 N N . ILE A 1 92 ? 12.846 5.149 -6.658 1.00 97.00 92 ILE A N 1
ATOM 728 C CA . ILE A 1 92 ? 11.942 4.030 -6.982 1.00 97.00 92 ILE A CA 1
ATOM 729 C C . ILE A 1 92 ? 12.139 2.845 -6.022 1.00 97.00 92 ILE A C 1
ATOM 731 O O . ILE A 1 92 ? 11.223 2.044 -5.840 1.00 97.00 92 ILE A O 1
ATOM 735 N N . LEU A 1 93 ? 13.310 2.730 -5.396 1.00 97.62 93 LEU A N 1
ATOM 736 C CA . LEU A 1 93 ? 13.607 1.674 -4.436 1.00 97.62 93 LEU A CA 1
ATOM 737 C C . LEU A 1 93 ? 12.973 1.966 -3.071 1.00 97.62 93 LEU A C 1
ATOM 739 O O . LEU A 1 93 ? 12.682 3.115 -2.726 1.00 97.62 93 LEU A O 1
ATOM 743 N N . MET A 1 94 ? 12.817 0.926 -2.249 1.00 97.88 94 MET A N 1
ATOM 744 C CA . MET A 1 94 ? 12.530 1.118 -0.829 1.00 97.88 94 MET A CA 1
ATOM 745 C C . MET A 1 94 ? 13.733 1.768 -0.154 1.00 97.88 94 MET A C 1
ATOM 747 O O . MET A 1 94 ? 14.872 1.367 -0.396 1.00 97.88 94 MET A O 1
ATOM 751 N N . THR A 1 95 ? 13.501 2.736 0.729 1.00 94.81 95 THR A N 1
ATOM 752 C CA . THR A 1 95 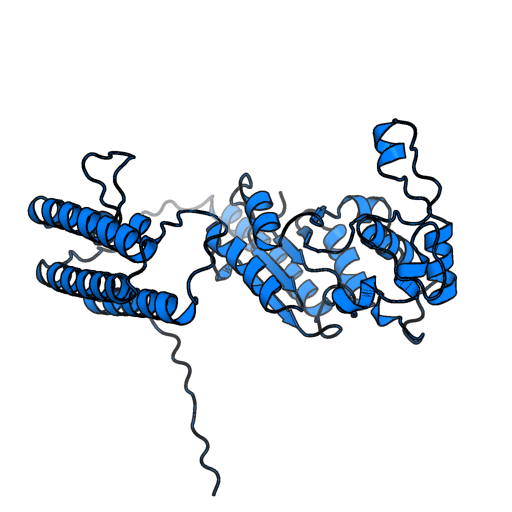? 14.600 3.335 1.504 1.00 94.81 95 THR A CA 1
ATOM 753 C C . THR A 1 95 ? 15.275 2.287 2.404 1.00 94.81 95 THR A C 1
ATOM 755 O O . THR A 1 95 ? 14.613 1.336 2.831 1.00 94.81 95 THR A O 1
ATOM 758 N N . PRO A 1 96 ? 16.552 2.461 2.800 1.00 95.19 96 PRO A N 1
ATOM 759 C CA . PRO A 1 96 ? 17.205 1.540 3.736 1.00 95.19 96 PRO A CA 1
ATOM 760 C C . PRO A 1 96 ? 16.431 1.344 5.049 1.00 95.19 96 PRO A C 1
ATOM 762 O O . PRO A 1 96 ? 16.421 0.253 5.612 1.00 95.19 96 PRO A O 1
ATOM 765 N N . GLN A 1 97 ? 15.753 2.391 5.533 1.00 96.62 97 GLN A N 1
ATOM 766 C CA . GLN A 1 97 ? 14.938 2.313 6.745 1.00 96.62 97 GLN A CA 1
ATOM 767 C C . GLN A 1 97 ? 13.662 1.490 6.531 1.00 96.62 97 GLN A C 1
ATOM 769 O O . GLN A 1 97 ? 13.300 0.708 7.408 1.00 96.62 97 GLN A O 1
ATOM 774 N N . ALA A 1 98 ? 13.013 1.627 5.369 1.00 98.00 98 ALA A N 1
ATOM 775 C CA . ALA A 1 98 ? 11.875 0.792 4.994 1.00 98.00 98 ALA A CA 1
ATOM 776 C C . ALA A 1 98 ? 12.294 -0.680 4.868 1.00 98.00 98 ALA A C 1
ATOM 778 O O . ALA A 1 98 ? 11.626 -1.543 5.425 1.00 98.00 98 ALA A O 1
ATOM 779 N N . VAL A 1 99 ? 13.436 -0.978 4.234 1.00 97.75 99 VAL A N 1
ATOM 780 C CA . VAL A 1 99 ? 13.953 -2.357 4.143 1.00 97.75 99 VAL A CA 1
ATOM 781 C C . VAL A 1 99 ? 14.111 -2.975 5.536 1.00 97.75 99 VAL A C 1
ATOM 783 O O . VAL A 1 99 ? 13.592 -4.061 5.783 1.00 97.75 99 VAL A O 1
ATOM 786 N N . THR A 1 100 ? 14.758 -2.267 6.468 1.00 97.44 100 THR A N 1
ATOM 787 C CA . THR A 1 100 ? 14.901 -2.721 7.863 1.00 97.44 100 THR A CA 1
ATOM 788 C C . THR A 1 100 ? 13.547 -2.940 8.536 1.00 97.44 100 THR A C 1
ATOM 790 O O . THR A 1 100 ? 13.341 -3.968 9.174 1.00 97.44 100 THR A O 1
ATOM 793 N N . PHE A 1 101 ? 12.608 -2.005 8.367 1.00 98.56 101 PHE A N 1
ATOM 794 C CA . PHE A 1 101 ? 11.257 -2.122 8.912 1.00 98.56 101 PHE A CA 1
ATOM 795 C C . PHE A 1 101 ? 10.544 -3.381 8.412 1.00 98.56 101 PHE A C 1
ATOM 797 O O . PHE A 1 101 ? 10.069 -4.169 9.225 1.00 98.56 101 PHE A O 1
ATOM 804 N N . PHE A 1 102 ? 10.498 -3.594 7.094 1.00 98.50 102 PHE A N 1
ATOM 805 C CA . PHE A 1 102 ? 9.809 -4.737 6.497 1.00 98.50 102 PHE A CA 1
ATOM 806 C C . PHE A 1 102 ? 10.438 -6.066 6.910 1.00 98.50 102 PHE A C 1
ATOM 808 O O . PHE A 1 102 ? 9.699 -7.001 7.206 1.00 98.50 102 PHE A O 1
ATOM 815 N N . LYS A 1 103 ? 11.773 -6.152 6.989 1.00 96.94 103 LYS A N 1
ATOM 816 C CA . LYS A 1 103 ? 12.445 -7.368 7.472 1.00 96.94 103 LYS A CA 1
ATOM 817 C C . LYS A 1 103 ? 12.045 -7.707 8.904 1.00 96.94 103 LYS A C 1
ATOM 819 O O . LYS A 1 103 ? 11.755 -8.862 9.192 1.00 96.94 103 LYS A O 1
ATOM 824 N N . GLU A 1 104 ? 11.956 -6.718 9.786 1.00 96.50 104 GLU A N 1
ATOM 825 C CA . GLU A 1 104 ? 11.533 -6.966 11.166 1.00 96.50 104 GLU A CA 1
ATOM 826 C C . GLU A 1 104 ? 10.055 -7.384 11.238 1.00 96.50 104 GLU A C 1
ATOM 828 O O . GLU A 1 104 ? 9.719 -8.407 11.838 1.00 96.50 104 GLU A O 1
ATOM 833 N N . VAL A 1 105 ? 9.155 -6.636 10.583 1.00 96.62 105 VAL A N 1
ATOM 834 C CA . VAL A 1 105 ? 7.713 -6.905 10.700 1.00 96.62 105 VAL A CA 1
ATOM 835 C C . VAL A 1 105 ? 7.283 -8.195 10.005 1.00 96.62 105 VAL A C 1
ATOM 837 O O . VAL A 1 105 ? 6.387 -8.868 10.504 1.00 96.62 105 VAL A O 1
ATOM 840 N N . LEU A 1 106 ? 7.919 -8.579 8.892 1.00 96.31 106 LEU A N 1
ATOM 841 C CA . LEU A 1 106 ? 7.590 -9.821 8.186 1.00 96.31 106 LEU A CA 1
ATOM 842 C C . LEU A 1 106 ? 8.036 -11.057 8.966 1.00 96.31 106 LEU A C 1
ATOM 844 O O . LEU A 1 106 ? 7.410 -12.109 8.847 1.00 96.31 106 LEU A O 1
ATOM 848 N N . ASN A 1 107 ? 9.074 -10.944 9.794 1.00 94.00 107 ASN A N 1
ATOM 849 C CA . ASN A 1 107 ? 9.560 -12.053 10.609 1.00 94.00 107 ASN A CA 1
ATOM 850 C C . ASN A 1 107 ? 8.791 -12.221 11.932 1.00 94.00 107 ASN A C 1
ATOM 852 O O . ASN A 1 107 ? 8.913 -13.267 12.572 1.00 94.00 107 ASN A O 1
ATOM 856 N N . ASN A 1 108 ? 7.928 -11.270 12.305 1.00 93.50 108 ASN A N 1
ATOM 857 C CA . ASN A 1 108 ? 7.152 -11.315 13.542 1.00 93.50 108 ASN A CA 1
ATOM 858 C C . ASN A 1 108 ? 5.721 -11.869 13.325 1.00 93.50 108 ASN A C 1
ATOM 860 O O . ASN A 1 108 ? 4.928 -11.240 12.629 1.00 93.50 108 ASN A O 1
ATOM 864 N N . PRO A 1 109 ? 5.337 -13.002 13.948 1.00 91.88 109 PRO A N 1
ATOM 865 C CA . PRO A 1 109 ? 4.017 -13.614 13.748 1.00 91.88 109 PRO A CA 1
ATOM 866 C C . PRO A 1 109 ? 2.850 -12.849 14.400 1.00 91.88 109 PRO A C 1
ATOM 868 O O . PRO A 1 109 ? 1.695 -13.081 14.041 1.00 91.88 109 PRO A O 1
ATOM 871 N N . ASP A 1 110 ? 3.127 -11.945 15.345 1.00 93.25 110 ASP A N 1
ATOM 872 C CA . ASP A 1 110 ? 2.113 -11.091 15.977 1.00 93.25 110 ASP A CA 1
ATOM 873 C C . ASP A 1 110 ? 1.812 -9.832 15.142 1.00 93.25 110 ASP A C 1
ATOM 875 O O . ASP A 1 110 ? 0.905 -9.067 15.488 1.00 93.25 110 ASP A O 1
ATOM 879 N N . ILE A 1 111 ? 2.538 -9.622 14.040 1.00 95.12 111 ILE A N 1
ATOM 880 C CA . ILE A 1 111 ? 2.358 -8.501 13.121 1.00 95.12 111 ILE A CA 1
ATOM 881 C C . ILE A 1 111 ? 1.909 -9.039 11.764 1.00 95.12 111 ILE A C 1
ATOM 883 O O . ILE A 1 111 ? 2.435 -10.013 11.238 1.00 95.12 111 ILE A O 1
ATOM 887 N N . THR A 1 112 ? 0.925 -8.390 11.157 1.00 95.38 112 THR A N 1
ATOM 888 C CA . THR A 1 112 ? 0.596 -8.598 9.745 1.00 95.38 112 THR A CA 1
ATOM 889 C C . THR A 1 112 ? 0.728 -7.280 9.011 1.00 95.38 112 THR A C 1
ATOM 891 O O . THR A 1 112 ? 0.191 -6.268 9.451 1.00 95.38 112 THR A O 1
ATOM 894 N N . ILE A 1 113 ? 1.412 -7.295 7.870 1.00 96.94 113 ILE A N 1
ATOM 895 C CA . ILE A 1 113 ? 1.515 -6.145 6.977 1.00 96.94 113 ILE A CA 1
ATOM 896 C C . ILE A 1 113 ? 0.805 -6.427 5.659 1.00 96.94 113 ILE A C 1
ATOM 898 O O . ILE A 1 113 ? 0.946 -7.497 5.063 1.00 96.94 113 ILE A O 1
ATOM 902 N N . LYS A 1 114 ? 0.007 -5.455 5.222 1.00 98.00 114 LYS A N 1
ATOM 903 C CA . LYS A 1 114 ? -0.777 -5.505 3.996 1.00 98.00 114 LYS A CA 1
ATOM 904 C C . LYS A 1 114 ? -0.510 -4.258 3.174 1.00 98.00 114 LYS A C 1
ATOM 906 O O . LYS A 1 114 ? -0.697 -3.137 3.647 1.00 98.00 114 LYS A O 1
ATOM 911 N N . ILE A 1 115 ? -0.087 -4.468 1.937 1.00 98.69 115 ILE A N 1
ATOM 912 C CA . ILE A 1 115 ? 0.165 -3.389 0.990 1.00 98.69 115 ILE A CA 1
ATOM 913 C C . ILE A 1 115 ? -1.129 -3.129 0.219 1.00 98.69 115 ILE A C 1
ATOM 915 O O . ILE A 1 115 ? -1.661 -4.040 -0.411 1.00 98.69 115 ILE A O 1
ATOM 919 N N . VAL A 1 116 ? -1.648 -1.905 0.268 1.00 98.50 116 VAL A N 1
ATOM 920 C CA . VAL A 1 116 ? -2.863 -1.480 -0.439 1.00 98.50 116 VAL A CA 1
ATOM 921 C C . VAL A 1 116 ? -2.454 -0.502 -1.530 1.00 98.50 116 VAL A C 1
ATOM 923 O O . VAL A 1 116 ? -2.090 0.629 -1.238 1.00 98.50 116 VAL A O 1
ATOM 926 N N . THR A 1 117 ? -2.483 -0.917 -2.793 1.00 97.69 117 THR A N 1
ATOM 927 C CA . THR A 1 117 ? -1.849 -0.165 -3.884 1.00 97.69 117 THR A CA 1
ATOM 928 C C . THR A 1 117 ? -2.704 -0.147 -5.152 1.00 97.69 117 THR A C 1
ATOM 930 O O . THR A 1 117 ? -3.653 -0.910 -5.303 1.00 97.69 117 THR A O 1
ATOM 933 N N . ARG A 1 118 ? -2.366 0.738 -6.095 1.00 95.25 118 ARG A N 1
ATOM 934 C CA . ARG A 1 118 ? -2.835 0.668 -7.494 1.00 95.25 118 ARG A CA 1
ATOM 935 C C . ARG A 1 118 ? -1.748 0.186 -8.459 1.00 95.25 118 ARG A C 1
ATOM 937 O O . ARG A 1 118 ? -2.009 0.104 -9.668 1.00 95.25 118 ARG A O 1
ATOM 944 N N . ASN A 1 119 ? -0.542 -0.058 -7.951 1.00 95.44 119 ASN A N 1
ATOM 945 C CA . ASN A 1 119 ? 0.521 -0.752 -8.663 1.00 95.44 119 ASN A CA 1
ATOM 946 C C . ASN A 1 119 ? 0.209 -2.250 -8.732 1.00 95.44 119 ASN A C 1
ATOM 948 O O . ASN A 1 119 ? -0.759 -2.702 -8.136 1.00 95.44 119 ASN A O 1
ATOM 952 N N . ARG A 1 120 ? 1.011 -3.006 -9.470 1.00 94.31 120 ARG A N 1
ATOM 953 C CA . ARG A 1 120 ? 0.858 -4.451 -9.659 1.00 94.31 120 ARG A CA 1
ATOM 954 C C . ARG A 1 120 ? 1.660 -5.235 -8.615 1.00 94.31 120 ARG A C 1
ATOM 956 O O . ARG A 1 120 ? 2.795 -4.869 -8.302 1.00 94.31 120 ARG A O 1
ATOM 963 N N . GLY A 1 121 ? 1.069 -6.290 -8.054 1.00 95.12 121 GLY A N 1
ATOM 964 C CA . GLY A 1 121 ? 1.684 -7.053 -6.968 1.00 95.12 121 GLY A CA 1
ATOM 965 C C . GLY A 1 121 ? 2.950 -7.819 -7.356 1.00 95.12 121 GLY A C 1
ATOM 966 O O . GLY A 1 121 ? 3.843 -7.971 -6.529 1.00 95.12 121 GLY A O 1
ATOM 967 N N . ASP A 1 122 ? 3.072 -8.259 -8.602 1.00 94.38 122 ASP A N 1
ATOM 968 C CA . ASP A 1 122 ? 4.290 -8.880 -9.137 1.00 94.38 122 ASP A CA 1
ATOM 969 C C . ASP A 1 122 ? 5.479 -7.902 -9.164 1.00 94.38 122 ASP A C 1
ATOM 971 O O . ASP A 1 122 ? 6.533 -8.250 -8.649 1.00 94.38 122 ASP A O 1
ATOM 975 N N . TYR A 1 123 ? 5.310 -6.651 -9.614 1.00 97.06 123 TYR A N 1
ATOM 976 C CA . TYR A 1 123 ? 6.369 -5.623 -9.539 1.00 97.06 123 TYR A CA 1
ATOM 977 C C . TYR A 1 123 ? 6.868 -5.424 -8.106 1.00 97.06 123 TYR A C 1
ATOM 979 O O . TYR A 1 123 ? 8.072 -5.349 -7.860 1.00 97.06 123 TYR A O 1
ATOM 987 N N . ILE A 1 124 ? 5.935 -5.356 -7.154 1.00 98.00 124 ILE A N 1
ATOM 988 C CA . ILE A 1 124 ? 6.264 -5.208 -5.737 1.00 98.00 124 ILE A CA 1
ATOM 989 C C . ILE A 1 124 ? 7.130 -6.384 -5.290 1.00 98.00 124 ILE A C 1
ATOM 991 O O . ILE A 1 124 ? 8.185 -6.171 -4.702 1.00 98.00 124 ILE A O 1
ATOM 995 N N . ARG A 1 125 ? 6.736 -7.619 -5.611 1.00 97.25 125 ARG A N 1
ATOM 996 C CA . ARG A 1 125 ? 7.511 -8.816 -5.254 1.00 97.25 125 ARG A CA 1
ATOM 997 C C . ARG A 1 125 ? 8.910 -8.793 -5.867 1.00 97.25 125 ARG A C 1
ATOM 999 O O . ARG A 1 125 ? 9.862 -9.078 -5.151 1.00 97.25 125 ARG A O 1
ATOM 1006 N N . GLU A 1 126 ? 9.053 -8.379 -7.124 1.00 96.56 126 GLU A N 1
ATOM 1007 C CA . GLU A 1 126 ? 10.367 -8.260 -7.771 1.00 96.56 126 GLU A CA 1
ATOM 1008 C C . GLU A 1 126 ? 11.272 -7.222 -7.096 1.00 96.56 126 GLU A C 1
ATOM 1010 O O . GLU A 1 126 ? 12.469 -7.474 -6.940 1.00 96.56 126 GLU A O 1
ATOM 1015 N N . LEU A 1 127 ? 10.718 -6.087 -6.645 1.00 97.81 127 LEU A N 1
ATOM 1016 C CA . LEU A 1 127 ? 11.484 -5.092 -5.889 1.00 97.81 127 LEU A CA 1
ATOM 1017 C C . LEU A 1 127 ? 11.950 -5.648 -4.535 1.00 97.81 127 LEU A C 1
ATOM 1019 O O . LEU A 1 127 ? 13.097 -5.432 -4.142 1.00 97.81 127 LEU A O 1
ATOM 1023 N N . PHE A 1 128 ? 11.084 -6.379 -3.827 1.00 98.00 128 PHE A N 1
ATOM 1024 C CA . PHE A 1 128 ? 11.462 -7.053 -2.582 1.00 98.00 128 PHE A CA 1
ATOM 1025 C C . PHE A 1 128 ? 12.565 -8.095 -2.827 1.00 98.00 128 PHE A C 1
ATOM 1027 O O . PHE A 1 128 ? 13.557 -8.103 -2.098 1.00 98.00 128 PHE A O 1
ATOM 1034 N N . THR A 1 129 ? 12.456 -8.915 -3.876 1.00 96.62 129 THR A N 1
ATOM 1035 C CA . THR A 1 129 ? 13.512 -9.865 -4.264 1.00 96.62 129 THR A CA 1
ATOM 1036 C C . THR A 1 129 ? 14.839 -9.144 -4.501 1.00 96.62 129 THR A C 1
ATOM 1038 O O . THR A 1 129 ? 15.853 -9.510 -3.905 1.00 96.62 129 THR A O 1
ATOM 1041 N N . TYR A 1 130 ? 14.827 -8.063 -5.289 1.00 97.69 130 TYR A N 1
ATOM 1042 C CA . TYR A 1 130 ? 16.028 -7.282 -5.584 1.00 97.69 130 TYR A CA 1
ATOM 1043 C C . TYR A 1 130 ? 16.676 -6.703 -4.318 1.00 97.69 130 TYR A C 1
ATOM 1045 O O . TYR A 1 130 ? 17.896 -6.733 -4.161 1.00 97.69 130 TYR A O 1
ATOM 1053 N N . GLN A 1 131 ? 15.871 -6.215 -3.370 1.00 96.94 131 GLN A N 1
ATOM 1054 C CA . GLN A 1 131 ? 16.368 -5.652 -2.109 1.00 96.94 131 GLN A CA 1
ATOM 1055 C C . GLN A 1 131 ? 16.675 -6.715 -1.037 1.00 96.94 131 GLN A C 1
ATOM 1057 O O . GLN A 1 131 ? 16.885 -6.382 0.135 1.00 96.94 131 GLN A O 1
ATOM 1062 N N . GLY A 1 132 ? 16.771 -7.985 -1.444 1.00 96.25 132 GLY A N 1
ATOM 1063 C CA . GLY A 1 132 ? 17.318 -9.074 -0.644 1.00 96.25 132 GLY A CA 1
ATOM 1064 C C . GLY A 1 132 ? 16.360 -9.610 0.414 1.00 96.25 132 GLY A C 1
ATOM 1065 O O . GLY A 1 132 ? 16.818 -9.979 1.502 1.00 96.25 132 GLY A O 1
ATOM 1066 N N . PHE A 1 133 ? 15.056 -9.597 0.136 1.00 97.00 133 PHE A N 1
ATOM 1067 C CA . PHE A 1 133 ? 14.066 -10.340 0.915 1.00 97.00 133 PHE A CA 1
ATOM 1068 C C . PHE A 1 133 ? 14.021 -11.799 0.462 1.00 97.00 133 PHE A C 1
ATOM 1070 O O . PHE A 1 133 ? 14.147 -12.089 -0.729 1.00 97.00 133 PHE A O 1
ATOM 1077 N N . THR A 1 134 ? 13.847 -12.723 1.404 1.00 96.19 134 THR A N 1
ATOM 1078 C CA . THR A 1 134 ? 13.773 -14.153 1.080 1.00 96.19 134 THR A CA 1
ATOM 1079 C C . THR A 1 134 ? 12.398 -14.528 0.514 1.00 96.19 134 THR A C 1
ATOM 1081 O O . THR A 1 134 ? 11.412 -13.820 0.753 1.00 96.19 134 THR A O 1
ATOM 1084 N N . PRO A 1 135 ? 12.277 -15.660 -0.206 1.00 95.12 135 PRO A N 1
ATOM 1085 C CA . PRO A 1 135 ? 10.978 -16.165 -0.648 1.00 95.12 135 PRO A CA 1
ATOM 1086 C C . PRO A 1 135 ? 9.977 -16.334 0.504 1.00 95.12 135 PRO A C 1
ATOM 1088 O O . PRO A 1 135 ? 8.794 -16.034 0.344 1.00 95.12 135 PRO A O 1
ATOM 1091 N N . GLU A 1 136 ? 10.441 -16.754 1.683 1.00 95.00 136 GLU A N 1
ATOM 1092 C CA . GLU A 1 136 ? 9.614 -16.900 2.882 1.00 95.00 136 GLU A CA 1
ATOM 1093 C C . GLU A 1 136 ? 9.089 -15.546 3.369 1.00 95.00 136 GLU A C 1
ATOM 1095 O O . GLU A 1 136 ? 7.900 -15.429 3.663 1.00 95.00 136 GLU A O 1
ATOM 1100 N N . GLU A 1 137 ? 9.930 -14.509 3.410 1.00 95.50 137 GLU A N 1
ATOM 1101 C CA . GLU A 1 137 ? 9.509 -13.149 3.770 1.00 95.50 137 GLU A CA 1
ATOM 1102 C C . GLU A 1 137 ? 8.487 -12.605 2.760 1.00 95.50 137 GLU A C 1
ATOM 1104 O O . GLU A 1 137 ? 7.429 -12.101 3.143 1.00 95.50 137 GLU A O 1
ATOM 1109 N N . ILE A 1 138 ? 8.750 -12.780 1.462 1.00 95.62 138 ILE A N 1
ATOM 1110 C CA . ILE A 1 138 ? 7.863 -12.340 0.376 1.00 95.62 138 ILE A CA 1
ATOM 1111 C C . ILE A 1 138 ? 6.520 -13.086 0.413 1.00 95.62 138 ILE A C 1
ATOM 1113 O O . ILE A 1 138 ? 5.474 -12.494 0.126 1.00 95.62 138 ILE A O 1
ATOM 1117 N N . SER A 1 139 ? 6.509 -14.365 0.799 1.00 93.69 139 SER A N 1
ATOM 1118 C CA . SER A 1 139 ? 5.280 -15.164 0.915 1.00 93.69 139 SER A CA 1
ATOM 1119 C C . SER A 1 139 ? 4.314 -14.634 1.981 1.00 93.69 139 SER A C 1
ATOM 1121 O O . SER A 1 139 ? 3.107 -14.840 1.875 1.00 93.69 139 SER A O 1
ATOM 1123 N N . ARG A 1 140 ? 4.825 -13.894 2.976 1.00 93.94 140 ARG A N 1
ATOM 1124 C CA . ARG A 1 140 ? 4.021 -13.270 4.038 1.00 93.94 140 ARG A CA 1
ATOM 1125 C C . ARG A 1 140 ? 3.391 -11.942 3.612 1.00 93.94 140 ARG A C 1
ATOM 1127 O O . ARG A 1 140 ? 2.516 -11.431 4.312 1.00 93.94 140 ARG A O 1
ATOM 1134 N N . LEU A 1 141 ? 3.785 -11.385 2.463 1.00 93.38 141 LEU A N 1
ATOM 1135 C CA . LEU A 1 141 ? 3.172 -10.175 1.917 1.00 93.38 141 LEU A CA 1
ATOM 1136 C C . LEU A 1 141 ? 1.760 -10.460 1.402 1.00 93.38 141 LEU A C 1
ATOM 1138 O O . LEU A 1 141 ? 1.562 -11.207 0.438 1.00 93.38 141 LEU A O 1
ATOM 1142 N N . THR A 1 142 ? 0.786 -9.760 1.981 1.00 95.56 142 THR A N 1
ATOM 1143 C CA . THR A 1 142 ? -0.545 -9.600 1.387 1.00 95.56 142 THR A CA 1
ATOM 1144 C C . THR A 1 142 ? -0.579 -8.294 0.599 1.00 95.56 142 THR A C 1
ATOM 1146 O O . THR A 1 142 ? -0.301 -7.234 1.159 1.00 95.56 142 THR A O 1
ATOM 1149 N N . ILE A 1 143 ? -0.929 -8.358 -0.686 1.00 97.44 143 ILE A N 1
ATOM 1150 C CA . ILE A 1 143 ? -0.996 -7.190 -1.571 1.00 97.44 143 ILE A CA 1
ATOM 1151 C C . ILE A 1 143 ? -2.417 -7.076 -2.124 1.00 97.44 143 ILE A C 1
ATOM 1153 O O . ILE A 1 143 ? -2.934 -8.025 -2.708 1.00 97.44 143 ILE A O 1
ATOM 1157 N N . PHE A 1 144 ? -3.041 -5.916 -1.941 1.00 97.31 144 PHE A N 1
ATOM 1158 C CA . PHE A 1 144 ? -4.326 -5.555 -2.526 1.00 97.31 144 PHE A CA 1
ATOM 1159 C C . PHE A 1 144 ? -4.101 -4.533 -3.644 1.00 97.31 144 PHE A C 1
ATOM 1161 O O . PHE A 1 144 ? -3.969 -3.341 -3.373 1.00 97.31 144 PHE A O 1
ATOM 1168 N N . ASP A 1 145 ? -4.061 -4.999 -4.891 1.00 93.38 145 ASP A N 1
ATOM 1169 C CA . ASP A 1 145 ? -3.751 -4.201 -6.091 1.00 93.38 145 ASP A CA 1
ATOM 1170 C C . ASP A 1 145 ? -4.947 -3.968 -7.041 1.00 93.38 145 ASP A C 1
ATOM 1172 O O . ASP A 1 145 ? -4.867 -3.205 -8.011 1.00 93.38 145 ASP A O 1
ATOM 1176 N N . SER A 1 146 ? -6.087 -4.601 -6.758 1.00 86.81 146 SER A N 1
ATOM 1177 C CA . SER A 1 146 ? -7.255 -4.637 -7.650 1.00 86.81 146 SER A CA 1
ATOM 1178 C C . SER A 1 146 ? -8.411 -3.718 -7.244 1.00 86.81 146 SER A C 1
ATOM 1180 O O . SER A 1 146 ? -9.290 -3.435 -8.060 1.00 86.81 146 SER A O 1
ATOM 1182 N N . LYS A 1 147 ? -8.438 -3.232 -5.998 1.00 88.38 147 LYS A N 1
ATOM 1183 C CA . LYS A 1 147 ? -9.566 -2.476 -5.427 1.00 88.38 147 LYS A CA 1
ATOM 1184 C C . LYS A 1 147 ? -9.137 -1.091 -4.959 1.00 88.38 147 LYS A C 1
ATOM 1186 O O . LYS A 1 147 ? -7.987 -0.858 -4.607 1.00 88.38 147 LYS A O 1
ATOM 1191 N N . ALA A 1 148 ? -10.092 -0.162 -4.904 1.00 94.25 148 ALA A N 1
ATOM 1192 C CA . ALA A 1 148 ? -9.864 1.106 -4.217 1.00 94.25 148 ALA A CA 1
ATOM 1193 C C . ALA A 1 148 ? -9.613 0.856 -2.720 1.00 94.25 148 ALA A C 1
ATOM 1195 O O . ALA A 1 148 ? -10.242 -0.026 -2.130 1.00 94.25 148 ALA A O 1
ATOM 1196 N N . LYS A 1 149 ? -8.731 1.655 -2.107 1.00 97.50 149 LYS A N 1
ATOM 1197 C CA . LYS A 1 149 ? -8.174 1.366 -0.775 1.00 97.50 149 LYS A CA 1
ATOM 1198 C C . LYS A 1 149 ? -9.228 1.185 0.317 1.00 97.50 149 LYS A C 1
ATOM 1200 O O . LYS A 1 149 ? -9.123 0.259 1.113 1.00 97.50 149 LYS A O 1
ATOM 1205 N N . TYR A 1 150 ? -10.283 2.005 0.297 1.00 98.06 150 TYR A N 1
ATOM 1206 C CA . TYR A 1 150 ? -11.421 1.849 1.209 1.00 98.06 150 TYR A CA 1
ATOM 1207 C C . TYR A 1 150 ? -12.022 0.438 1.126 1.00 98.06 150 TYR A C 1
ATOM 1209 O O . TYR A 1 150 ? -12.098 -0.253 2.135 1.00 98.06 150 TYR A O 1
ATOM 1217 N N . PHE A 1 151 ? -12.390 -0.007 -0.082 1.00 97.25 151 PHE A N 1
ATOM 1218 C CA . PHE A 1 151 ? -13.039 -1.303 -0.282 1.00 97.25 151 PHE A CA 1
ATOM 1219 C C . PHE A 1 151 ? -12.107 -2.476 0.009 1.00 97.25 151 PHE A C 1
ATOM 1221 O O . PHE A 1 151 ? -12.552 -3.475 0.563 1.00 97.25 151 PHE A O 1
ATOM 1228 N N . ALA A 1 152 ? -10.820 -2.349 -0.331 1.00 96.50 152 ALA A N 1
ATOM 1229 C CA . ALA A 1 152 ? -9.818 -3.359 -0.007 1.00 96.50 152 ALA A CA 1
ATOM 1230 C C . ALA A 1 152 ? -9.764 -3.627 1.505 1.00 96.50 152 ALA A C 1
ATOM 1232 O O . ALA A 1 152 ? -9.811 -4.780 1.923 1.00 96.50 152 ALA A O 1
ATOM 1233 N N . ILE A 1 153 ? -9.738 -2.565 2.317 1.00 97.12 153 ILE A N 1
ATOM 1234 C CA . ILE A 1 153 ? -9.694 -2.685 3.777 1.00 97.12 153 ILE A CA 1
ATOM 1235 C C . ILE A 1 153 ? -11.036 -3.151 4.342 1.00 97.12 153 ILE A C 1
ATOM 1237 O O . ILE A 1 153 ? -11.049 -4.068 5.154 1.00 97.12 153 ILE A O 1
ATOM 1241 N N . THR A 1 154 ? -12.169 -2.582 3.913 1.00 96.00 154 THR A N 1
ATOM 1242 C CA . THR A 1 154 ? -13.472 -3.029 4.435 1.00 96.00 154 THR A CA 1
ATOM 1243 C C . THR A 1 154 ? -13.732 -4.497 4.126 1.00 96.00 154 THR A C 1
ATOM 1245 O O . THR A 1 154 ? -14.243 -5.210 4.979 1.00 96.00 154 THR A O 1
ATOM 1248 N N . ASP A 1 155 ? -13.375 -4.967 2.925 1.00 94.81 155 ASP A N 1
ATOM 1249 C CA . ASP A 1 155 ? -13.544 -6.375 2.560 1.00 94.81 155 ASP A CA 1
ATOM 1250 C C . ASP A 1 155 ? -12.619 -7.283 3.372 1.00 94.81 155 ASP A C 1
ATOM 1252 O O . ASP A 1 155 ? -13.044 -8.350 3.799 1.00 94.81 155 ASP A O 1
ATOM 1256 N N . ASP A 1 156 ? -11.385 -6.845 3.630 1.00 94.25 156 ASP A N 1
ATOM 1257 C CA . ASP A 1 156 ? -10.431 -7.584 4.456 1.00 94.25 156 ASP A CA 1
ATOM 1258 C C . ASP A 1 156 ? -10.867 -7.717 5.927 1.00 94.25 156 ASP A C 1
ATOM 1260 O O . ASP A 1 156 ? -10.412 -8.622 6.623 1.00 94.25 156 ASP A O 1
ATOM 1264 N N . LEU A 1 157 ? -11.722 -6.816 6.416 1.00 93.25 157 LEU A N 1
ATOM 1265 C CA . LEU A 1 157 ? -12.173 -6.786 7.810 1.00 93.25 157 LEU A CA 1
ATOM 1266 C C . LEU A 1 157 ? -13.523 -7.472 8.047 1.00 93.25 157 LEU A C 1
ATOM 1268 O O . LEU A 1 157 ? -13.848 -7.730 9.201 1.00 93.25 157 LEU A O 1
ATOM 1272 N N . LYS A 1 158 ? -14.293 -7.792 6.996 1.00 89.25 158 LYS A N 1
ATOM 1273 C CA . LYS A 1 158 ? -15.669 -8.324 7.111 1.00 89.25 158 LYS A CA 1
ATOM 1274 C C . LYS A 1 158 ? -15.803 -9.533 8.035 1.00 89.25 158 LYS A C 1
ATOM 1276 O O . LYS A 1 158 ? -16.757 -9.590 8.802 1.00 89.25 158 LYS A O 1
ATOM 1281 N N . ASP A 1 159 ? -14.845 -10.452 7.972 1.00 77.00 159 ASP A N 1
ATOM 1282 C CA . ASP A 1 159 ? -14.902 -11.736 8.681 1.00 77.00 159 ASP A CA 1
ATOM 1283 C C . ASP A 1 159 ? -13.798 -11.879 9.737 1.00 77.00 159 ASP A C 1
ATOM 1285 O O . ASP A 1 159 ? -13.513 -12.982 10.211 1.00 77.00 159 ASP A O 1
ATOM 1289 N N . LYS A 1 160 ? -13.124 -10.778 10.094 1.00 76.12 160 LYS A N 1
ATOM 1290 C CA . LYS A 1 160 ? -12.019 -10.840 11.048 1.00 76.12 160 LYS A CA 1
ATOM 1291 C C . LYS A 1 160 ? -12.507 -10.725 12.492 1.00 76.12 160 LYS A C 1
ATOM 1293 O O . LYS A 1 160 ? -13.318 -9.851 12.794 1.00 76.12 160 LYS A O 1
ATOM 1298 N N . PRO A 1 161 ? -11.995 -11.573 13.400 1.00 61.94 161 PRO A N 1
ATOM 1299 C CA . PRO A 1 161 ? -12.273 -11.438 14.821 1.00 61.94 161 PRO A CA 1
ATOM 1300 C C . PRO A 1 161 ? -11.765 -10.094 15.377 1.00 61.94 161 PRO A C 1
ATOM 1302 O O . PRO A 1 161 ? -10.837 -9.478 14.855 1.00 61.94 161 PRO A O 1
ATOM 1305 N N . ASN A 1 162 ? -12.380 -9.641 16.473 1.00 67.81 162 ASN A N 1
ATOM 1306 C CA . ASN A 1 162 ? -12.030 -8.403 17.190 1.00 67.81 162 ASN A CA 1
ATOM 1307 C C . ASN A 1 162 ? -10.716 -8.508 17.999 1.00 67.81 162 ASN A C 1
ATOM 1309 O O . ASN A 1 162 ? -10.554 -7.832 19.011 1.00 67.81 162 ASN A O 1
ATOM 1313 N N . ASP A 1 163 ? -9.788 -9.376 17.607 1.00 80.19 163 ASP A N 1
ATOM 1314 C CA . ASP A 1 163 ? -8.556 -9.660 18.348 1.00 80.19 163 ASP A CA 1
ATOM 1315 C C . ASP A 1 163 ? -7.353 -8.805 17.918 1.00 80.19 163 ASP A C 1
ATOM 1317 O O . ASP A 1 163 ? -6.300 -8.851 18.560 1.00 80.19 163 ASP A O 1
ATOM 1321 N N . ILE A 1 164 ? -7.522 -7.973 16.886 1.00 90.31 164 ILE A N 1
ATOM 1322 C CA . ILE A 1 164 ? -6.544 -6.952 16.507 1.00 90.31 164 ILE A CA 1
ATOM 1323 C C . ILE A 1 164 ? -6.534 -5.861 17.582 1.00 90.31 164 ILE A C 1
ATOM 1325 O O . ILE A 1 164 ? -7.519 -5.144 17.775 1.00 90.31 164 ILE A O 1
ATOM 1329 N N . SER A 1 165 ? -5.401 -5.710 18.266 1.00 91.75 165 SER A N 1
ATOM 1330 C CA . SER A 1 165 ? -5.225 -4.691 19.297 1.00 91.75 165 SER A CA 1
ATOM 1331 C C . SER A 1 165 ? -4.972 -3.313 18.697 1.00 91.75 165 SER A C 1
ATOM 1333 O O . SER A 1 165 ? -5.488 -2.323 19.218 1.00 91.75 165 SER A O 1
ATOM 1335 N N . HIS A 1 166 ? -4.207 -3.239 17.601 1.00 95.69 166 HIS A N 1
ATOM 1336 C CA . HIS A 1 166 ? -3.786 -1.961 17.029 1.00 95.69 166 HIS A CA 1
ATOM 1337 C C . HIS A 1 166 ? -3.595 -1.994 15.510 1.00 95.69 166 HIS A C 1
ATOM 1339 O O . HIS A 1 166 ? -3.122 -2.977 14.937 1.00 95.69 166 HIS A O 1
ATOM 1345 N N . PHE A 1 167 ? -3.900 -0.870 14.867 1.00 97.50 167 PHE A N 1
ATOM 1346 C CA . PHE A 1 167 ? -3.770 -0.649 13.434 1.00 97.50 167 PHE A CA 1
ATOM 1347 C C . PHE A 1 167 ? -2.744 0.435 13.134 1.00 97.50 167 PHE A C 1
ATOM 1349 O O . PHE A 1 167 ? -2.732 1.486 13.777 1.00 97.50 167 PHE A O 1
ATOM 1356 N N . TYR A 1 168 ? -1.956 0.229 12.084 1.00 98.62 168 TYR A N 1
ATOM 1357 C CA . TYR A 1 168 ? -1.169 1.285 11.455 1.00 98.62 168 TYR A CA 1
ATOM 1358 C C . TYR A 1 168 ? -1.676 1.537 10.041 1.00 98.62 168 TYR A C 1
ATOM 1360 O O . TYR A 1 168 ? -1.963 0.591 9.312 1.00 98.62 168 TYR A O 1
ATOM 1368 N N . VAL A 1 169 ? -1.789 2.810 9.661 1.00 98.75 169 VAL A N 1
ATOM 1369 C CA . VAL A 1 169 ? -2.208 3.233 8.317 1.00 98.75 169 VAL A CA 1
ATOM 1370 C C . VAL A 1 169 ? -1.181 4.214 7.777 1.00 98.75 169 VAL A C 1
ATOM 1372 O O . VAL A 1 169 ? -1.033 5.292 8.348 1.00 98.75 169 VAL A O 1
ATOM 1375 N N . LEU A 1 170 ? -0.475 3.846 6.710 1.00 98.81 170 LEU A N 1
ATOM 1376 C CA . LEU A 1 170 ? 0.590 4.654 6.115 1.00 98.81 170 LEU A CA 1
ATOM 1377 C C . LEU A 1 170 ? 0.279 4.955 4.649 1.00 98.81 170 LEU A C 1
ATOM 1379 O O . LEU A 1 170 ? 0.004 4.033 3.887 1.00 98.81 170 LEU A O 1
ATOM 1383 N N . ASP A 1 171 ? 0.293 6.230 4.265 1.00 98.69 171 ASP A N 1
ATOM 1384 C CA . ASP A 1 171 ? 0.026 6.656 2.884 1.00 98.69 171 ASP A CA 1
ATOM 1385 C C . ASP A 1 171 ? 0.533 8.083 2.644 1.00 98.69 171 ASP A C 1
ATOM 1387 O O . ASP A 1 171 ? 0.372 8.941 3.517 1.00 98.69 171 ASP A O 1
ATOM 1391 N N . ASP A 1 172 ? 1.132 8.358 1.489 1.00 98.12 172 ASP A N 1
ATOM 1392 C CA . ASP A 1 172 ? 1.612 9.691 1.116 1.00 98.12 172 ASP A CA 1
ATOM 1393 C C . ASP A 1 172 ? 0.518 10.562 0.489 1.00 98.12 172 ASP A C 1
ATOM 1395 O O . ASP A 1 172 ? 0.579 11.799 0.541 1.00 98.12 172 ASP A O 1
ATOM 1399 N N . ASP A 1 173 ? -0.511 9.939 -0.088 1.00 98.00 173 ASP A N 1
ATOM 1400 C CA . ASP A 1 173 ? -1.644 10.642 -0.672 1.00 98.00 173 ASP A CA 1
ATOM 1401 C C . ASP A 1 173 ? -2.752 10.879 0.361 1.00 98.00 173 ASP A C 1
ATOM 1403 O O . ASP A 1 173 ? -3.234 9.975 1.039 1.00 98.00 173 ASP A O 1
ATOM 1407 N N . GLU A 1 174 ? -3.205 12.129 0.475 1.00 97.50 174 GLU A N 1
ATOM 1408 C CA . GLU A 1 174 ? -4.207 12.514 1.472 1.00 97.50 174 GLU A CA 1
ATOM 1409 C C . GLU A 1 174 ? -5.560 11.826 1.276 1.00 97.50 174 GLU A C 1
ATOM 1411 O O . GLU A 1 174 ? -6.241 11.490 2.248 1.00 97.50 174 GLU A O 1
ATOM 1416 N N . SER A 1 175 ? -5.987 11.664 0.024 1.00 97.62 175 SER A N 1
ATOM 1417 C CA . SER A 1 175 ? -7.288 11.083 -0.286 1.00 97.62 175 SER A CA 1
ATOM 1418 C C . SER A 1 175 ? -7.286 9.596 0.040 1.00 97.62 175 SER A C 1
ATOM 1420 O O . SER A 1 175 ? -8.202 9.099 0.698 1.00 97.62 175 SER A O 1
ATOM 1422 N N . ASP A 1 176 ? -6.252 8.898 -0.406 1.00 97.69 176 ASP A N 1
ATOM 1423 C CA . ASP A 1 176 ? -6.059 7.473 -0.197 1.00 97.69 176 ASP A CA 1
ATOM 1424 C C . ASP A 1 176 ? -5.805 7.151 1.298 1.00 97.69 176 ASP A C 1
ATOM 1426 O O . ASP A 1 176 ? -6.470 6.265 1.847 1.00 97.69 176 ASP A O 1
ATOM 1430 N N . TYR A 1 177 ? -5.005 7.962 2.006 1.00 98.56 177 TYR A N 1
ATOM 1431 C CA . TYR A 1 177 ? -4.845 7.925 3.469 1.00 98.56 177 TYR A CA 1
ATOM 1432 C C . TYR A 1 177 ? -6.190 7.996 4.205 1.00 98.56 177 TYR A C 1
ATOM 1434 O O . TYR A 1 177 ? -6.538 7.141 5.029 1.00 98.56 177 TYR A O 1
ATOM 1442 N N . ASN A 1 178 ? -6.982 9.028 3.896 1.00 98.44 178 ASN A N 1
ATOM 1443 C CA . ASN A 1 178 ? -8.273 9.250 4.537 1.00 98.44 178 ASN A CA 1
ATOM 1444 C C . ASN A 1 178 ? -9.274 8.141 4.193 1.00 98.44 178 ASN A C 1
ATOM 1446 O O . ASN A 1 178 ? -10.086 7.771 5.043 1.00 98.44 178 ASN A O 1
ATOM 1450 N N . ALA A 1 179 ? -9.209 7.584 2.981 1.00 98.50 179 ALA A N 1
ATOM 1451 C CA . ALA A 1 179 ? -10.029 6.449 2.580 1.00 98.50 179 ALA A CA 1
ATOM 1452 C C . ALA A 1 179 ? -9.718 5.202 3.423 1.00 98.50 179 ALA A C 1
ATOM 1454 O O . ALA A 1 179 ? -10.648 4.534 3.881 1.00 98.50 179 ALA A O 1
ATOM 1455 N N . MET A 1 180 ? -8.439 4.923 3.693 1.00 98.62 180 MET A N 1
ATOM 1456 C CA . MET A 1 180 ? -8.039 3.804 4.550 1.00 98.62 180 MET A CA 1
ATOM 1457 C C . MET A 1 180 ? -8.466 4.000 6.007 1.00 98.62 180 MET A C 1
ATOM 1459 O O . MET A 1 180 ? -9.066 3.105 6.602 1.00 98.62 180 MET A O 1
ATOM 1463 N N . LEU A 1 181 ? -8.259 5.195 6.571 1.00 98.44 181 LEU A N 1
ATOM 1464 C CA . LEU A 1 181 ? -8.737 5.506 7.923 1.00 98.44 181 LEU A CA 1
ATOM 1465 C C . LEU A 1 181 ? -10.256 5.397 8.041 1.00 98.44 181 LEU A C 1
ATOM 1467 O O . LEU A 1 181 ? -10.770 4.935 9.061 1.00 98.44 181 LEU A O 1
ATOM 1471 N N . LYS A 1 182 ? -10.985 5.844 7.015 1.00 97.88 182 LYS A N 1
ATOM 1472 C CA . LYS A 1 182 ? -12.441 5.746 6.987 1.00 97.88 182 LYS A CA 1
ATOM 1473 C C . LYS A 1 182 ? -12.894 4.286 7.008 1.00 97.88 182 LYS A C 1
ATOM 1475 O O . LYS A 1 182 ? -13.830 3.977 7.734 1.00 97.88 182 LYS A O 1
ATOM 1480 N N . ALA A 1 183 ? -12.231 3.405 6.259 1.00 97.75 183 ALA A N 1
ATOM 1481 C CA . ALA A 1 183 ? -12.558 1.981 6.240 1.00 97.75 183 ALA A CA 1
ATOM 1482 C C . ALA A 1 183 ? -12.442 1.341 7.632 1.00 97.75 183 ALA A C 1
ATOM 1484 O O . ALA A 1 183 ? -13.351 0.622 8.042 1.00 97.75 183 ALA A O 1
ATOM 1485 N N . LEU A 1 184 ? -11.387 1.663 8.391 1.00 96.69 184 LEU A N 1
ATOM 1486 C CA . LEU A 1 184 ? -11.226 1.175 9.767 1.00 96.69 184 LEU A CA 1
ATOM 1487 C C . LEU A 1 184 ? -12.348 1.663 10.694 1.00 96.69 184 LEU A C 1
ATOM 1489 O O . LEU A 1 184 ? -12.945 0.869 11.415 1.00 96.69 184 LEU A O 1
ATOM 1493 N N . ARG A 1 185 ? -12.674 2.961 10.644 1.00 95.81 185 ARG A N 1
ATOM 1494 C CA . ARG A 1 185 ? -13.727 3.549 11.492 1.00 95.81 185 ARG A CA 1
ATOM 1495 C C . ARG A 1 185 ? -15.110 2.999 11.162 1.00 95.81 185 ARG A C 1
ATOM 1497 O O . ARG A 1 185 ? -15.876 2.683 12.065 1.00 95.81 185 ARG A O 1
ATOM 1504 N N . ASP A 1 186 ? -15.425 2.871 9.875 1.00 95.50 186 ASP A N 1
ATOM 1505 C CA . ASP A 1 186 ? -16.689 2.288 9.419 1.00 95.50 186 ASP A CA 1
ATOM 1506 C C . ASP A 1 186 ? -16.805 0.801 9.801 1.00 95.50 186 ASP A C 1
ATOM 1508 O O . ASP A 1 186 ? -17.916 0.299 9.942 1.00 95.50 186 ASP A O 1
ATOM 1512 N N . SER A 1 187 ? -15.671 0.118 9.999 1.00 94.12 187 SER A N 1
ATOM 1513 C CA . SER A 1 187 ? -15.608 -1.269 10.480 1.00 94.12 187 SER A CA 1
ATOM 1514 C C . SER A 1 187 ? -15.684 -1.384 12.013 1.00 94.12 187 SER A C 1
ATOM 1516 O O . SER A 1 187 ? -15.565 -2.479 12.547 1.00 94.12 187 SER A O 1
ATOM 1518 N N . GLY A 1 188 ? -15.896 -0.274 12.734 1.00 92.88 188 GLY A N 1
ATOM 1519 C CA . GLY A 1 188 ? -16.146 -0.265 14.180 1.00 92.88 188 GLY A CA 1
ATOM 1520 C C . GLY A 1 188 ? -14.915 -0.075 15.073 1.00 92.88 188 GLY A C 1
ATOM 1521 O O . GLY A 1 188 ? -15.066 -0.021 16.295 1.00 92.88 188 GLY A O 1
ATOM 1522 N N . TYR A 1 189 ? -13.717 0.075 14.500 1.00 93.81 189 TYR A N 1
ATOM 1523 C CA . TYR A 1 189 ? -12.493 0.279 15.280 1.00 93.81 189 TYR A CA 1
ATOM 1524 C C . TYR A 1 189 ? -12.391 1.700 15.835 1.00 93.81 189 TYR A C 1
ATOM 1526 O O . TYR A 1 189 ? -12.670 2.690 15.148 1.00 93.81 189 TYR A O 1
ATOM 1534 N N . GLN A 1 190 ? -11.962 1.799 17.094 1.00 93.50 190 GLN A N 1
ATOM 1535 C CA . GLN A 1 190 ? -11.878 3.070 17.806 1.00 93.50 190 GLN A CA 1
ATOM 1536 C C . GLN A 1 190 ? -10.641 3.874 17.384 1.00 93.50 190 GLN A C 1
ATOM 1538 O O . GLN A 1 190 ? -9.602 3.285 17.082 1.00 93.50 190 GLN A O 1
ATOM 1543 N N . PRO A 1 191 ? -10.683 5.222 17.425 1.00 93.94 191 PRO A N 1
ATOM 1544 C CA . PRO A 1 191 ? -9.523 6.054 17.101 1.00 93.94 191 PRO A CA 1
ATOM 1545 C C . PRO A 1 191 ? -8.270 5.724 17.924 1.00 93.94 191 PRO A C 1
ATOM 1547 O O . PRO A 1 191 ? -7.161 5.823 17.411 1.00 93.94 191 PRO A O 1
ATOM 1550 N N . THR A 1 192 ? -8.436 5.290 19.176 1.00 93.94 192 THR A N 1
ATOM 1551 C CA . THR A 1 192 ? -7.336 4.885 20.067 1.00 93.94 192 THR A CA 1
ATOM 1552 C C . THR A 1 192 ? -6.600 3.632 19.591 1.00 93.94 192 THR A C 1
ATOM 1554 O O . THR A 1 192 ? -5.425 3.469 19.910 1.00 93.94 192 THR A O 1
ATOM 1557 N N . GLN A 1 193 ? -7.250 2.786 18.788 1.00 94.25 193 GLN A N 1
ATOM 1558 C CA . GLN A 1 193 ? -6.663 1.583 18.190 1.00 94.25 193 GLN A CA 1
ATOM 1559 C C . GLN A 1 193 ? -5.968 1.874 16.855 1.00 94.25 193 GLN A C 1
ATOM 1561 O O . GLN A 1 193 ? -5.456 0.954 16.227 1.00 94.25 193 GLN A O 1
ATOM 1566 N N . ILE A 1 194 ? -5.982 3.119 16.363 1.00 97.19 194 ILE A N 1
ATOM 1567 C CA . ILE A 1 194 ? -5.528 3.452 15.010 1.00 97.19 194 ILE A CA 1
ATOM 1568 C C . ILE A 1 194 ? -4.402 4.481 15.071 1.00 97.19 194 ILE A C 1
ATOM 1570 O O . ILE A 1 194 ? -4.554 5.592 15.572 1.00 97.19 194 ILE A O 1
ATOM 1574 N N . SER A 1 195 ? -3.258 4.141 14.487 1.00 98.00 195 SER A N 1
ATOM 1575 C CA . SER A 1 195 ? -2.133 5.047 14.277 1.00 98.00 195 SER A CA 1
ATOM 1576 C C . SER A 1 195 ? -1.943 5.330 12.793 1.00 98.00 195 SER A C 1
ATOM 1578 O O . SER A 1 195 ? -1.313 4.570 12.063 1.00 98.00 195 SER A O 1
ATOM 1580 N N . GLY A 1 196 ? -2.494 6.455 12.344 1.00 98.06 196 GLY A N 1
ATOM 1581 C CA . GLY A 1 196 ? -2.295 6.947 10.986 1.00 98.06 196 GLY A CA 1
ATOM 1582 C C . GLY A 1 196 ? -1.013 7.778 10.854 1.00 98.06 196 GLY A C 1
ATOM 1583 O O . GLY A 1 196 ? -0.741 8.636 11.697 1.00 98.06 196 GLY A O 1
ATOM 1584 N N . LYS A 1 197 ? -0.225 7.515 9.809 1.00 98.19 197 LYS A N 1
ATOM 1585 C CA . LYS A 1 197 ? 0.989 8.245 9.426 1.00 98.19 197 LYS A CA 1
ATOM 1586 C C . LYS A 1 197 ? 0.854 8.681 7.968 1.00 98.19 197 LYS A C 1
ATOM 1588 O O . LYS A 1 197 ? 0.859 7.845 7.071 1.00 98.19 197 LYS A O 1
ATOM 1593 N N . ARG A 1 198 ? 0.732 9.986 7.743 1.00 98.25 198 ARG A N 1
ATOM 1594 C CA . ARG A 1 198 ? 0.753 10.577 6.406 1.00 98.25 198 ARG A CA 1
ATOM 1595 C C . ARG A 1 198 ? 1.960 11.491 6.313 1.00 98.25 198 ARG A C 1
ATOM 1597 O O . ARG A 1 198 ? 2.026 12.468 7.052 1.00 98.25 198 ARG A O 1
ATOM 1604 N N . GLU A 1 199 ? 2.877 11.172 5.416 1.00 98.06 199 GLU A N 1
ATOM 1605 C CA . GLU A 1 199 ? 4.112 11.922 5.200 1.00 98.06 199 GLU A CA 1
ATOM 1606 C C . GLU A 1 199 ? 4.338 12.106 3.698 1.00 98.06 199 GLU A C 1
ATOM 1608 O O . GLU A 1 199 ? 3.772 11.389 2.877 1.00 98.06 199 GLU A O 1
ATOM 1613 N N . GLU A 1 200 ? 5.175 13.066 3.320 1.00 97.50 200 GLU A N 1
ATOM 1614 C CA . GLU A 1 200 ? 5.614 13.179 1.928 1.00 97.50 200 GLU A CA 1
ATOM 1615 C C . GLU A 1 200 ? 6.580 12.035 1.553 1.00 97.50 200 GLU A C 1
ATOM 1617 O O . GLU A 1 200 ? 7.275 11.501 2.429 1.00 97.50 200 GLU A O 1
ATOM 1622 N N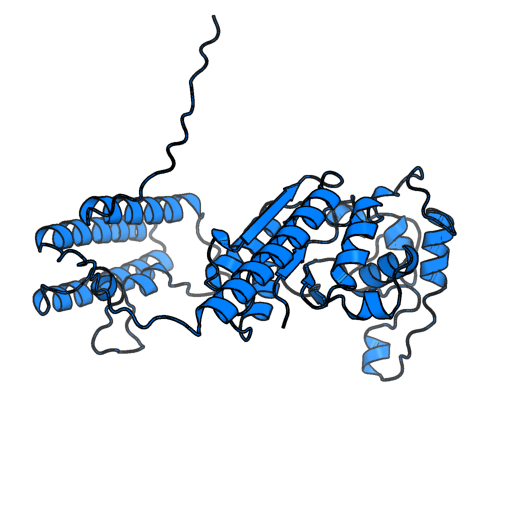 . PRO A 1 201 ? 6.692 11.681 0.258 1.00 97.62 201 PRO A N 1
ATOM 1623 C CA . PRO A 1 201 ? 7.603 10.636 -0.185 1.00 97.62 201 PRO A CA 1
ATOM 1624 C C . PRO A 1 201 ? 9.040 10.827 0.293 1.00 97.62 201 PRO A C 1
ATOM 1626 O O . PRO A 1 201 ? 9.618 11.906 0.174 1.00 97.62 201 PRO A O 1
ATOM 1629 N N . GLY A 1 202 ? 9.609 9.757 0.853 1.00 94.31 202 GLY A N 1
ATOM 1630 C CA . GLY A 1 202 ? 10.949 9.757 1.446 1.00 94.31 202 GLY A CA 1
ATOM 1631 C C . GLY A 1 202 ? 11.032 10.267 2.892 1.00 94.31 202 GLY A C 1
ATOM 1632 O O . GLY A 1 202 ? 12.087 10.114 3.503 1.00 94.31 202 GLY A O 1
ATOM 1633 N N . ASN A 1 203 ? 9.947 10.800 3.471 1.00 97.19 203 ASN A N 1
ATOM 1634 C CA . ASN A 1 203 ? 9.950 11.369 4.829 1.00 97.19 203 ASN A CA 1
ATOM 1635 C C . ASN A 1 203 ? 9.329 10.461 5.906 1.00 97.19 203 ASN A C 1
ATOM 1637 O O . ASN A 1 203 ? 9.285 10.835 7.080 1.00 97.19 203 ASN A O 1
ATOM 1641 N N . PHE A 1 204 ? 8.875 9.261 5.541 1.00 98.00 204 PHE A N 1
ATOM 1642 C CA . PHE A 1 204 ? 8.353 8.281 6.494 1.00 98.00 204 PHE A CA 1
ATOM 1643 C C . PHE A 1 204 ? 9.430 7.838 7.491 1.00 98.00 204 PHE A C 1
ATOM 1645 O O . PHE A 1 204 ? 10.502 7.355 7.121 1.00 98.00 204 PHE A O 1
ATOM 1652 N N . LYS A 1 205 ? 9.119 7.960 8.784 1.00 97.94 205 LYS A N 1
ATOM 1653 C CA . LYS A 1 205 ? 10.028 7.641 9.896 1.00 97.94 205 LYS A CA 1
ATOM 1654 C C . LYS A 1 205 ? 9.939 6.166 10.281 1.00 97.94 205 LYS A C 1
ATOM 1656 O O . LYS A 1 205 ? 9.564 5.820 11.399 1.00 97.94 205 LYS A O 1
ATOM 1661 N N . TRP A 1 206 ? 10.280 5.292 9.339 1.00 98.00 206 TRP A N 1
ATOM 1662 C CA . TRP A 1 206 ? 10.115 3.839 9.452 1.00 98.00 206 TRP A CA 1
ATOM 1663 C C . TRP A 1 206 ? 10.671 3.246 10.751 1.00 98.00 206 TRP A C 1
ATOM 1665 O O . TRP A 1 206 ? 10.000 2.447 11.399 1.00 98.00 206 TRP A O 1
ATOM 1675 N N . LEU A 1 207 ? 11.864 3.670 11.179 1.00 97.31 207 LEU A N 1
ATOM 1676 C CA . LEU A 1 207 ? 12.482 3.153 12.406 1.00 97.31 207 LEU A CA 1
ATOM 1677 C C . LEU A 1 207 ? 11.771 3.618 13.684 1.00 97.31 207 LEU A C 1
ATOM 1679 O O . LEU A 1 207 ? 11.770 2.892 14.676 1.00 97.31 207 LEU A O 1
ATOM 1683 N N . ASP A 1 208 ? 11.151 4.798 13.674 1.00 97.06 208 ASP A N 1
ATOM 1684 C CA . ASP A 1 208 ? 10.358 5.271 14.812 1.00 97.06 208 ASP A CA 1
ATOM 1685 C C . ASP A 1 208 ? 9.032 4.514 14.891 1.00 97.06 208 ASP A C 1
ATOM 1687 O O . ASP A 1 208 ? 8.603 4.129 15.978 1.00 97.06 208 ASP A O 1
ATOM 1691 N N . TYR A 1 209 ? 8.415 4.231 13.740 1.00 98.19 209 TYR A N 1
ATOM 1692 C CA . TYR A 1 209 ? 7.210 3.403 13.681 1.00 98.19 209 TYR A CA 1
ATOM 1693 C C . TYR A 1 209 ? 7.500 1.981 14.159 1.00 98.19 209 TYR A C 1
ATOM 1695 O O . TYR A 1 209 ? 6.710 1.428 14.915 1.00 98.19 209 TYR A O 1
ATOM 1703 N N . LEU A 1 210 ? 8.654 1.414 13.786 1.00 96.94 210 LEU A N 1
ATOM 1704 C CA . LEU A 1 210 ? 9.071 0.097 14.263 1.00 96.94 210 LEU A CA 1
ATOM 1705 C C . LEU A 1 210 ? 9.186 0.055 15.789 1.00 96.94 210 LEU A C 1
ATOM 1707 O O . LEU A 1 210 ? 8.641 -0.843 16.423 1.00 96.94 210 LEU A O 1
ATOM 1711 N N . LYS A 1 211 ? 9.863 1.043 16.387 1.00 94.88 211 LYS A N 1
ATOM 1712 C CA . LYS A 1 211 ? 10.001 1.137 17.848 1.00 94.88 211 LYS A CA 1
ATOM 1713 C C . LYS A 1 211 ? 8.640 1.212 18.538 1.00 94.88 211 LYS A C 1
ATOM 1715 O O . LYS A 1 211 ? 8.415 0.488 19.501 1.00 94.88 211 LYS A O 1
ATOM 1720 N N . ASP A 1 212 ? 7.737 2.052 18.037 1.00 96.25 212 ASP A N 1
ATOM 1721 C CA . ASP A 1 212 ? 6.380 2.197 18.578 1.00 96.25 212 ASP A CA 1
ATOM 1722 C C . ASP A 1 212 ? 5.577 0.885 18.485 1.00 96.25 212 ASP A C 1
ATOM 1724 O O . ASP A 1 212 ? 4.963 0.464 19.465 1.00 96.25 212 ASP A O 1
ATOM 1728 N N . ILE A 1 213 ? 5.654 0.185 17.349 1.00 95.38 213 ILE A N 1
ATOM 1729 C CA . ILE A 1 213 ? 5.017 -1.126 17.146 1.00 95.38 213 ILE A CA 1
ATOM 1730 C C . ILE A 1 213 ? 5.520 -2.145 18.172 1.00 95.38 213 ILE A C 1
ATOM 1732 O O . ILE A 1 213 ? 4.720 -2.809 18.833 1.00 95.38 213 ILE A O 1
ATOM 1736 N N . LEU A 1 214 ? 6.842 -2.260 18.328 1.00 92.12 214 LEU A N 1
ATOM 1737 C CA . LEU A 1 214 ? 7.448 -3.215 19.255 1.00 92.12 214 LEU A CA 1
ATOM 1738 C C . LEU A 1 214 ? 7.077 -2.905 20.712 1.00 92.12 214 LEU A C 1
ATOM 1740 O O . LEU A 1 214 ? 6.747 -3.825 21.459 1.00 92.12 214 LEU A O 1
ATOM 1744 N N . LEU A 1 215 ? 7.035 -1.623 21.093 1.00 91.06 215 LEU A N 1
ATOM 1745 C CA . LEU A 1 215 ? 6.587 -1.197 22.423 1.00 91.06 215 LEU A CA 1
ATOM 1746 C C . LEU A 1 215 ? 5.135 -1.614 22.701 1.00 91.06 215 LEU A C 1
ATOM 1748 O O . LEU A 1 215 ? 4.845 -2.174 23.760 1.00 91.06 215 LEU A O 1
ATOM 1752 N N . LYS A 1 216 ? 4.223 -1.419 21.740 1.00 91.19 216 LYS A N 1
ATOM 1753 C CA . LYS A 1 216 ? 2.812 -1.822 21.889 1.00 91.19 216 LYS A CA 1
ATOM 1754 C C . LYS A 1 216 ? 2.641 -3.330 22.052 1.00 91.19 216 LYS A C 1
ATOM 1756 O O . LYS A 1 216 ? 1.788 -3.762 22.833 1.00 91.19 216 LYS A O 1
ATOM 1761 N N . LEU A 1 217 ? 3.452 -4.129 21.355 1.00 88.38 217 LEU A N 1
ATOM 1762 C CA . LEU A 1 217 ? 3.462 -5.584 21.526 1.00 88.38 217 LEU A CA 1
ATOM 1763 C C . LEU A 1 217 ? 3.911 -5.985 22.932 1.00 88.38 217 LEU A C 1
ATOM 1765 O O . LEU A 1 217 ? 3.294 -6.865 23.532 1.00 88.38 217 LEU A O 1
ATOM 1769 N N . THR A 1 218 ? 4.948 -5.338 23.472 1.00 84.62 218 THR A N 1
ATOM 1770 C CA . THR A 1 218 ? 5.452 -5.644 24.818 1.00 84.62 218 THR A CA 1
ATOM 1771 C C . THR A 1 218 ? 4.473 -5.240 25.918 1.00 84.62 218 THR A C 1
ATOM 1773 O O . THR A 1 218 ? 4.166 -6.071 26.770 1.00 84.62 218 THR A O 1
ATOM 1776 N N . SER A 1 219 ? 3.886 -4.039 25.857 1.00 79.31 219 SER A N 1
ATOM 1777 C CA . SER A 1 219 ? 2.915 -3.582 26.865 1.00 79.31 219 SER A CA 1
ATOM 1778 C C . SER A 1 219 ? 1.657 -4.456 26.893 1.00 79.31 219 SER A C 1
ATOM 1780 O O . SER A 1 219 ? 1.163 -4.806 27.960 1.00 79.31 219 SER A O 1
ATOM 1782 N N . SER A 1 220 ? 1.202 -4.917 25.723 1.00 67.94 220 SER A N 1
ATOM 1783 C CA . SER A 1 220 ? 0.062 -5.840 25.622 1.00 67.94 220 SER A CA 1
ATOM 1784 C C . SER A 1 220 ? 0.344 -7.225 26.228 1.00 67.94 220 SER A C 1
ATOM 1786 O O . SER A 1 220 ? -0.588 -7.948 26.583 1.00 67.94 220 SER A O 1
ATOM 1788 N N . ASN A 1 221 ? 1.614 -7.635 26.320 1.00 64.00 221 ASN A N 1
ATOM 1789 C CA . ASN A 1 221 ? 2.005 -8.915 26.914 1.00 64.00 221 ASN A CA 1
ATOM 1790 C C . ASN A 1 221 ? 2.180 -8.811 28.442 1.00 64.00 2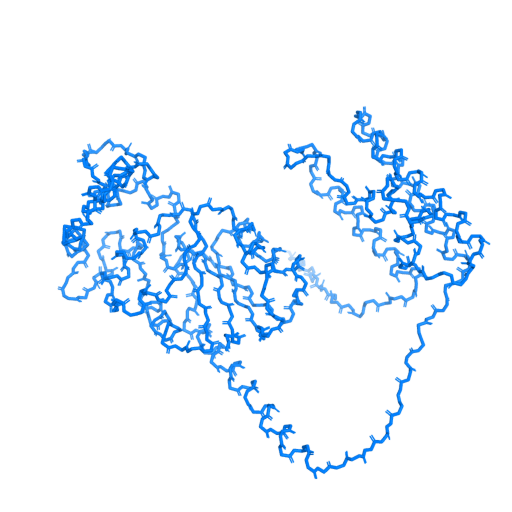21 ASN A C 1
ATOM 1792 O O . ASN A 1 221 ? 1.871 -9.771 29.145 1.00 64.00 221 ASN A O 1
ATOM 1796 N N . GLU A 1 222 ? 2.631 -7.666 28.963 1.00 61.91 222 GLU A N 1
ATOM 1797 C CA . GLU A 1 222 ? 2.775 -7.422 30.409 1.00 61.91 222 GLU A CA 1
ATOM 1798 C C . GLU A 1 222 ? 1.422 -7.249 31.119 1.00 61.91 222 GLU A C 1
ATOM 1800 O O . GLU A 1 222 ? 1.219 -7.791 32.210 1.00 61.91 222 GLU A O 1
ATOM 1805 N N . GLU A 1 223 ? 0.452 -6.592 30.475 1.00 58.53 223 GLU A N 1
ATOM 1806 C CA . GLU A 1 223 ? -0.917 -6.489 31.001 1.00 58.53 223 GLU A CA 1
ATOM 1807 C C . GLU A 1 223 ? -1.578 -7.869 31.123 1.00 58.53 223 GLU A C 1
ATOM 1809 O O . GLU A 1 223 ? -2.197 -8.163 32.140 1.00 58.53 223 GLU A O 1
ATOM 1814 N N . LYS A 1 224 ? -1.355 -8.773 30.156 1.00 55.91 224 LYS A N 1
ATOM 1815 C CA . LYS A 1 224 ? -1.883 -10.147 30.221 1.00 55.91 224 LYS A CA 1
ATOM 1816 C C . LYS A 1 224 ? -1.236 -10.980 31.325 1.00 55.91 224 LYS A C 1
ATOM 1818 O O . LYS A 1 224 ? -1.941 -11.695 32.037 1.00 55.91 224 LYS A O 1
ATOM 1823 N N . LYS A 1 225 ? 0.083 -10.853 31.498 1.00 52.50 225 LYS A N 1
ATOM 1824 C CA . LYS A 1 225 ? 0.842 -11.596 32.514 1.00 52.50 225 LYS A CA 1
ATOM 1825 C C . LYS A 1 225 ? 0.481 -11.161 33.937 1.00 52.50 225 LYS A C 1
ATOM 1827 O O . LYS A 1 225 ? 0.384 -12.002 34.821 1.00 52.50 225 LYS A O 1
ATOM 1832 N N . SER A 1 226 ? 0.213 -9.870 34.142 1.00 48.69 226 SER A N 1
ATOM 1833 C CA . SER A 1 226 ? -0.261 -9.366 35.436 1.00 48.69 226 SER A CA 1
ATOM 1834 C C . SER A 1 226 ? -1.710 -9.775 35.734 1.00 48.69 226 SER A C 1
ATOM 1836 O O . SER A 1 226 ? -2.007 -10.117 36.875 1.00 48.69 226 SER A O 1
ATOM 1838 N N . THR A 1 227 ? -2.599 -9.857 34.735 1.00 45.75 227 THR A N 1
ATOM 1839 C CA . THR A 1 227 ? -3.959 -10.398 34.943 1.00 45.75 227 THR A CA 1
ATOM 1840 C C . THR A 1 227 ? -4.014 -11.907 35.192 1.00 45.75 227 THR A C 1
ATOM 1842 O O . THR A 1 227 ? -4.902 -12.347 35.918 1.00 45.75 227 THR A O 1
ATOM 1845 N N . GLU A 1 228 ? -3.090 -12.712 34.654 1.00 48.62 228 GLU A N 1
ATOM 1846 C CA . GLU A 1 228 ? -3.038 -14.151 34.966 1.00 48.62 228 GLU A CA 1
ATOM 1847 C C . GLU A 1 228 ? -2.575 -14.407 36.409 1.00 48.62 228 GLU A C 1
ATOM 1849 O O . GLU A 1 228 ? -3.211 -15.207 37.098 1.00 48.62 228 GLU A O 1
ATOM 1854 N N . ASP A 1 229 ? -1.588 -13.655 36.913 1.00 42.31 229 ASP A N 1
ATOM 1855 C CA . ASP A 1 229 ? -1.144 -13.741 38.318 1.00 42.31 229 ASP A CA 1
ATOM 1856 C C . ASP A 1 229 ? -2.177 -13.174 39.316 1.00 42.31 229 ASP A C 1
ATOM 1858 O O . ASP A 1 229 ? -2.278 -13.650 40.448 1.00 42.31 229 ASP A O 1
ATOM 1862 N N . LEU A 1 230 ? -3.000 -12.200 38.909 1.00 42.00 230 LEU A N 1
ATOM 1863 C CA . LEU A 1 230 ? -4.078 -11.646 39.744 1.00 42.00 230 LEU A CA 1
ATOM 1864 C C . LEU A 1 230 ? -5.382 -12.464 39.702 1.00 42.00 230 LEU A C 1
ATOM 1866 O O . LEU A 1 230 ? -6.219 -12.317 40.590 1.00 42.00 230 LEU A O 1
ATOM 1870 N N . SER A 1 231 ? -5.557 -13.377 38.739 1.00 41.09 231 SER A N 1
ATOM 1871 C CA . SER A 1 231 ? -6.775 -14.202 38.631 1.00 41.09 231 SER A CA 1
ATOM 1872 C C . SER A 1 231 ? -6.888 -15.330 39.674 1.00 41.09 231 SER A C 1
ATOM 1874 O O . SER A 1 231 ? -7.935 -15.969 39.770 1.00 41.09 231 SER A O 1
ATOM 1876 N N . GLN A 1 232 ? -5.858 -15.550 40.505 1.00 42.72 232 GLN A N 1
ATOM 1877 C CA . GLN A 1 232 ? -5.914 -16.473 41.650 1.00 42.72 232 GLN A CA 1
ATOM 1878 C C . GLN A 1 232 ? -6.208 -15.801 42.995 1.00 42.72 232 GLN A C 1
ATOM 1880 O O . GLN A 1 232 ? -6.192 -16.468 44.033 1.00 42.72 232 GLN A O 1
ATOM 1885 N N . SER A 1 233 ? -6.512 -14.505 43.040 1.00 41.41 233 SER A N 1
ATOM 1886 C CA . SER A 1 233 ? -6.917 -13.885 44.299 1.00 41.41 233 SER A CA 1
ATOM 1887 C C . SER A 1 233 ? -7.904 -12.748 44.100 1.00 41.41 233 SER A C 1
ATOM 1889 O O . SER A 1 233 ? -7.594 -11.741 43.484 1.00 41.41 233 SER A O 1
ATOM 1891 N N . GLN A 1 234 ? -9.044 -12.917 44.776 1.00 33.41 234 GLN A N 1
ATOM 1892 C CA . GLN A 1 234 ? -10.049 -11.915 45.139 1.00 33.41 234 GLN A CA 1
ATOM 1893 C C . GLN A 1 234 ? -11.264 -11.789 44.209 1.00 33.41 234 GLN A C 1
ATOM 1895 O O . GLN A 1 234 ? -11.352 -10.954 43.317 1.00 33.41 234 GLN A O 1
ATOM 1900 N N . THR A 1 235 ? -12.299 -12.551 44.571 1.00 36.25 235 THR A N 1
ATOM 1901 C CA . THR A 1 235 ? -13.679 -12.054 44.613 1.00 36.25 235 THR A CA 1
ATOM 1902 C C . THR A 1 235 ? -13.745 -10.750 45.408 1.00 36.25 235 THR A C 1
ATOM 1904 O O . THR A 1 235 ? -13.522 -10.768 46.618 1.00 36.25 235 THR A O 1
ATOM 1907 N N . PHE A 1 236 ? -14.124 -9.656 44.753 1.00 29.02 236 PHE A N 1
ATOM 1908 C CA . PHE A 1 236 ? -14.792 -8.527 45.394 1.00 29.02 236 PHE A CA 1
ATOM 1909 C C . PHE A 1 236 ? -15.892 -7.995 44.474 1.00 29.02 236 PHE A C 1
ATOM 1911 O O . PHE A 1 236 ? -15.649 -7.597 43.336 1.00 29.02 236 PHE A O 1
ATOM 1918 N N . GLU A 1 237 ? -17.118 -8.009 44.994 1.00 38.09 237 GLU A N 1
ATOM 1919 C CA . GLU A 1 237 ? -18.231 -7.210 44.496 1.00 38.09 237 GLU A CA 1
ATOM 1920 C C . GLU A 1 237 ? -17.916 -5.722 44.687 1.00 38.09 237 GLU A C 1
ATOM 1922 O O . GLU A 1 237 ? -17.576 -5.301 45.793 1.00 38.09 237 GLU A O 1
ATOM 1927 N N . ALA A 1 238 ? -18.121 -4.908 43.650 1.00 29.34 238 ALA A N 1
ATOM 1928 C CA . ALA A 1 238 ? -18.497 -3.510 43.831 1.00 29.34 238 ALA A CA 1
ATOM 1929 C C . ALA A 1 238 ? -19.233 -2.959 42.602 1.00 29.34 238 ALA A C 1
ATOM 1931 O O . ALA A 1 238 ? -18.707 -2.838 41.499 1.00 29.34 238 ALA A O 1
ATOM 1932 N N . SER A 1 239 ? -20.485 -2.604 42.865 1.00 33.44 239 SER A N 1
ATOM 1933 C CA . SER A 1 239 ? -21.422 -1.833 42.057 1.00 33.44 239 SER A CA 1
ATOM 1934 C C . SER A 1 239 ? -20.867 -0.484 41.577 1.00 33.44 239 SER A C 1
ATOM 1936 O O . SER A 1 239 ? -20.380 0.304 42.382 1.00 33.44 239 SER A O 1
ATOM 1938 N N . SER A 1 240 ? -21.135 -0.127 40.316 1.00 29.78 240 SER A N 1
ATOM 1939 C CA . SER A 1 240 ? -21.479 1.257 39.951 1.00 29.78 240 SER A CA 1
ATOM 1940 C C . SER A 1 240 ? -22.382 1.293 38.707 1.00 29.78 240 SER A C 1
ATOM 1942 O O . SER A 1 240 ? -21.976 0.991 37.589 1.00 29.78 240 SER A O 1
ATOM 1944 N N . LYS A 1 241 ? -23.659 1.639 38.917 1.00 34.78 241 LYS A N 1
ATOM 1945 C CA . LYS A 1 241 ? -24.609 2.016 37.860 1.00 34.78 241 LYS A CA 1
ATOM 1946 C C . LYS A 1 241 ? -24.437 3.506 37.566 1.00 34.78 241 LYS A C 1
ATOM 1948 O O . LYS A 1 241 ? -24.737 4.328 38.429 1.00 34.78 241 LYS A O 1
ATOM 1953 N N . VAL A 1 242 ? -24.032 3.846 36.346 1.00 29.52 242 VAL A N 1
ATOM 1954 C CA . VAL A 1 242 ? -24.215 5.191 35.784 1.00 29.52 242 VAL A CA 1
ATOM 1955 C C . VAL A 1 242 ? -25.640 5.255 35.231 1.00 29.52 242 VAL A C 1
ATOM 1957 O O . VAL A 1 242 ? -26.022 4.426 34.409 1.00 29.52 242 VAL A O 1
ATOM 1960 N N . LYS A 1 243 ? -26.459 6.183 35.737 1.00 35.59 243 LYS A N 1
ATOM 1961 C CA . LYS A 1 243 ? -27.806 6.445 35.210 1.00 35.59 243 LYS A CA 1
ATOM 1962 C C . LYS A 1 243 ? -27.687 7.349 33.983 1.00 35.59 243 LYS A C 1
ATOM 1964 O O . LYS A 1 243 ? -27.280 8.498 34.121 1.00 35.59 243 LYS A O 1
ATOM 1969 N N . GLU A 1 244 ? -28.061 6.834 32.815 1.00 40.06 244 GLU A N 1
ATOM 1970 C CA . GLU A 1 244 ? -28.398 7.656 31.649 1.00 40.06 244 GLU A CA 1
ATOM 1971 C C . GLU A 1 244 ? -29.621 8.521 32.000 1.00 40.06 244 GLU A C 1
ATOM 1973 O O . GLU A 1 244 ? -30.604 8.024 32.554 1.00 40.06 244 GLU A O 1
ATOM 1978 N N . GLY A 1 245 ? -29.524 9.830 31.763 1.00 44.50 245 GLY A N 1
ATOM 1979 C CA . GLY A 1 245 ? -30.583 10.788 32.077 1.00 44.50 245 GLY A CA 1
ATOM 1980 C C . GLY A 1 245 ? -31.793 10.616 31.160 1.00 44.50 245 GLY A C 1
ATOM 1981 O O . GLY A 1 245 ? -31.647 10.506 29.944 1.00 44.50 245 GLY A O 1
ATOM 1982 N N . GLU A 1 246 ? -32.989 10.608 31.747 1.00 45.44 246 GLU A N 1
ATOM 1983 C CA . GLU A 1 246 ? -34.253 10.599 31.009 1.00 45.44 246 GLU A CA 1
ATOM 1984 C C . GLU A 1 246 ? -34.399 11.896 30.187 1.00 45.44 246 GLU A C 1
ATOM 1986 O O . GLU A 1 246 ? -34.233 12.992 30.736 1.00 45.44 246 GLU A O 1
ATOM 1991 N N . PRO A 1 247 ? -34.712 11.823 28.881 1.00 45.75 247 PRO A N 1
ATOM 1992 C CA . PRO A 1 247 ? -34.998 13.013 28.093 1.00 45.75 247 PRO A CA 1
ATOM 1993 C C . PRO A 1 247 ? -36.351 13.610 28.510 1.00 45.75 247 PRO A C 1
ATOM 1995 O O . PRO A 1 247 ? -37.369 12.923 28.526 1.00 45.75 247 PRO A O 1
ATOM 1998 N N . SER A 1 248 ? -36.378 14.909 28.826 1.00 53.94 248 SER A N 1
ATOM 1999 C CA . SER A 1 248 ? -37.636 15.637 29.020 1.00 53.94 248 SER A CA 1
ATOM 2000 C C . SER A 1 248 ? -38.363 15.801 27.677 1.00 53.94 248 SER A C 1
ATOM 2002 O O . SER A 1 248 ? -37.730 15.902 26.622 1.00 53.94 248 SER A O 1
ATOM 2004 N N . SER A 1 249 ? -39.697 15.878 27.693 1.00 52.12 249 SER A N 1
ATOM 2005 C CA . SER A 1 249 ? -40.514 16.094 26.484 1.00 52.12 249 SER A CA 1
ATOM 2006 C C . SER A 1 249 ? -40.122 17.356 25.696 1.00 52.12 249 SER A C 1
ATOM 2008 O O . SER A 1 249 ? -40.270 17.391 24.476 1.00 52.12 249 SER A O 1
ATOM 2010 N N . GLN A 1 250 ? -39.547 18.357 26.370 1.00 52.69 250 GLN A N 1
ATOM 2011 C CA . GLN A 1 250 ? -39.050 19.597 25.765 1.00 52.69 250 GLN A CA 1
ATOM 2012 C C . GLN A 1 250 ? -37.823 19.375 24.861 1.00 52.69 250 GLN A C 1
ATOM 2014 O O . GLN A 1 250 ? -37.675 20.055 23.846 1.00 52.69 250 GLN A O 1
ATOM 2019 N N . ASN A 1 251 ? -36.973 18.386 25.164 1.00 61.59 251 ASN A N 1
ATOM 2020 C CA . ASN A 1 251 ? -35.796 18.070 24.346 1.00 61.59 251 ASN A CA 1
ATOM 2021 C C . ASN A 1 251 ? -36.173 17.398 23.020 1.00 61.59 251 ASN A C 1
ATOM 2023 O O . ASN A 1 251 ? -35.465 17.537 22.021 1.00 61.59 251 ASN A O 1
ATOM 2027 N N . ALA A 1 252 ? -37.302 16.690 22.992 1.00 60.22 252 ALA A N 1
ATOM 2028 C CA . ALA A 1 252 ? -37.794 16.055 21.781 1.00 60.22 252 ALA A CA 1
ATOM 2029 C C . ALA A 1 252 ? -38.455 17.054 20.819 1.00 60.22 252 ALA A C 1
ATOM 2031 O O . ALA A 1 252 ? -38.240 16.960 19.613 1.00 60.22 252 ALA A O 1
ATOM 2032 N N . GLU A 1 253 ? -39.193 18.047 21.327 1.00 66.12 253 GLU A N 1
ATOM 2033 C CA . GLU A 1 253 ? -39.758 19.133 20.507 1.00 66.12 253 GLU A CA 1
ATOM 2034 C C . GLU A 1 253 ? -38.674 19.930 19.774 1.00 66.12 253 GLU A C 1
ATOM 2036 O O . GLU A 1 253 ? -38.743 20.086 18.553 1.00 66.12 253 GLU A O 1
ATOM 2041 N N . ALA A 1 254 ? -37.603 20.310 20.477 1.00 67.44 254 ALA A N 1
ATOM 2042 C CA . ALA A 1 254 ? -36.454 20.970 19.860 1.00 67.44 254 ALA A CA 1
ATOM 2043 C C . ALA A 1 254 ? -35.788 20.099 18.777 1.00 67.44 254 ALA A C 1
ATOM 2045 O O . ALA A 1 254 ? -35.367 20.600 17.732 1.00 67.44 254 ALA A O 1
ATOM 2046 N N . LEU A 1 255 ? -35.723 18.781 18.991 1.00 66.88 255 LEU A N 1
ATOM 2047 C CA . LEU A 1 255 ? -35.186 17.843 18.009 1.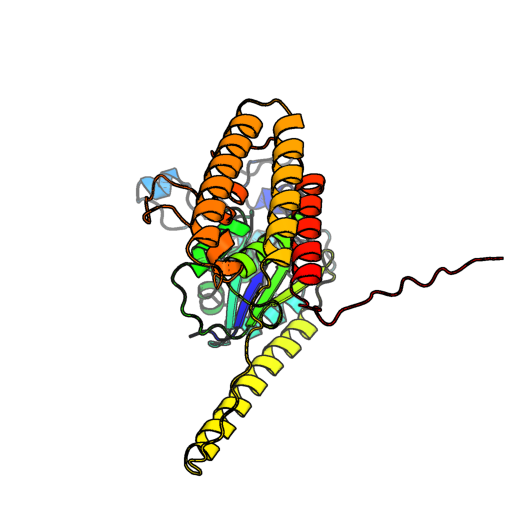00 66.88 255 LEU A CA 1
ATOM 2048 C C . LEU A 1 255 ? -36.056 17.777 16.742 1.00 66.88 255 LEU A C 1
ATOM 2050 O O . LEU A 1 255 ? -35.517 17.736 15.634 1.00 66.88 255 LEU A O 1
ATOM 2054 N N . PHE A 1 256 ? -37.385 17.807 16.880 1.00 77.25 256 PHE A N 1
ATOM 2055 C CA . PHE A 1 256 ? -38.302 17.807 15.736 1.00 77.25 256 PHE A CA 1
ATOM 2056 C C . PHE A 1 256 ? -38.131 19.036 14.854 1.00 77.25 256 PHE A C 1
ATOM 2058 O O . PHE A 1 256 ? -38.063 18.895 13.631 1.00 77.25 256 PHE A O 1
ATOM 2065 N N . ASP A 1 257 ? -38.033 20.217 15.458 1.00 77.06 257 ASP A N 1
ATOM 2066 C CA . ASP A 1 257 ? -37.876 21.466 14.714 1.00 77.06 257 ASP A CA 1
ATOM 2067 C C . ASP A 1 257 ? -36.555 21.494 13.942 1.00 77.06 257 ASP A C 1
ATOM 2069 O O . ASP A 1 257 ? -36.521 21.880 12.772 1.00 77.06 257 ASP A O 1
ATOM 2073 N N . ILE A 1 258 ? -35.480 20.972 14.541 1.00 71.62 258 ILE A N 1
ATOM 2074 C CA . ILE A 1 258 ? -34.187 20.840 13.865 1.00 71.62 258 ILE A CA 1
ATOM 2075 C C . ILE A 1 258 ? -34.287 19.884 12.667 1.00 71.62 258 ILE A C 1
ATOM 2077 O O . ILE A 1 258 ? -33.765 20.195 11.592 1.00 71.62 258 ILE A O 1
ATOM 2081 N N . ILE A 1 259 ? -34.933 18.720 12.818 1.00 74.88 259 ILE A N 1
ATOM 2082 C CA . ILE A 1 259 ? -35.062 17.754 11.715 1.00 74.88 259 ILE A CA 1
ATOM 2083 C C . ILE A 1 259 ? -35.921 18.344 10.588 1.00 74.88 259 ILE A C 1
ATOM 2085 O O . ILE A 1 259 ? -35.542 18.222 9.421 1.00 74.88 259 ILE A O 1
ATOM 2089 N N . LYS A 1 260 ? -37.019 19.039 10.913 1.00 83.88 260 LYS A N 1
ATOM 2090 C CA . LYS A 1 260 ? -37.857 19.745 9.928 1.00 83.88 260 LYS A CA 1
ATOM 2091 C C . LYS A 1 260 ? -37.067 20.798 9.154 1.00 83.88 260 LYS A C 1
ATOM 2093 O O . LYS A 1 260 ? -37.099 20.788 7.926 1.00 83.88 260 LYS A O 1
ATOM 2098 N N . GLU A 1 261 ? -36.274 21.624 9.838 1.00 77.94 261 GLU A N 1
ATOM 2099 C CA . GLU A 1 261 ? -35.420 22.622 9.182 1.00 77.94 261 GLU A CA 1
ATOM 2100 C C . GLU A 1 261 ? -34.453 21.967 8.176 1.00 77.94 261 GLU A C 1
ATOM 2102 O O . GLU A 1 261 ? -34.211 22.491 7.084 1.00 77.94 261 GLU A O 1
ATOM 2107 N N . GLN A 1 262 ? -33.904 20.792 8.506 1.00 73.88 262 GLN A N 1
ATOM 2108 C CA . GLN A 1 262 ? -33.032 20.066 7.580 1.00 73.88 262 GLN A CA 1
ATOM 2109 C C . GLN A 1 26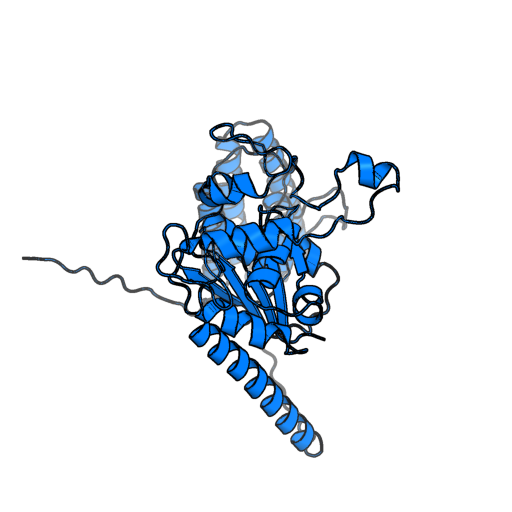2 ? -33.787 19.460 6.399 1.00 73.88 262 GLN A C 1
ATOM 2111 O O . GLN A 1 262 ? -33.274 19.490 5.279 1.00 73.88 262 GLN A O 1
ATOM 2116 N N . ILE A 1 263 ? -34.997 18.948 6.613 1.00 80.50 263 ILE A N 1
ATOM 2117 C CA . ILE A 1 263 ? -35.867 18.473 5.533 1.00 80.50 263 ILE A CA 1
ATOM 2118 C C . ILE A 1 263 ? -36.157 19.615 4.552 1.00 80.50 263 ILE A C 1
ATOM 2120 O O . ILE A 1 263 ? -35.996 19.430 3.344 1.00 80.50 263 ILE A O 1
ATOM 2124 N N . ASP A 1 264 ? -36.481 20.809 5.048 1.00 80.94 264 ASP A N 1
ATOM 2125 C CA . ASP A 1 264 ? -36.744 21.985 4.212 1.00 80.94 264 ASP A CA 1
ATOM 2126 C C . ASP A 1 264 ? -35.510 22.407 3.405 1.00 80.94 264 ASP A C 1
ATOM 2128 O O . ASP A 1 264 ? -35.596 22.668 2.199 1.00 80.94 264 ASP A O 1
ATOM 2132 N N . ARG A 1 265 ? -34.325 22.381 4.028 1.00 72.44 265 ARG A N 1
ATOM 2133 C CA . ARG A 1 265 ? -33.051 22.608 3.325 1.00 72.44 265 ARG A CA 1
ATOM 2134 C C . ARG A 1 265 ? -32.807 21.566 2.235 1.00 72.44 265 ARG A C 1
ATOM 2136 O O . ARG A 1 265 ? -32.326 21.922 1.163 1.00 72.44 265 ARG A O 1
ATOM 2143 N N . VAL A 1 266 ? -33.143 20.295 2.468 1.00 69.94 266 VAL A N 1
ATOM 2144 C CA . VAL A 1 266 ? -33.049 19.241 1.443 1.00 69.94 266 VAL A CA 1
ATOM 2145 C C . VAL A 1 266 ? -34.050 19.502 0.309 1.00 69.94 266 VAL A C 1
ATOM 2147 O O . VAL A 1 266 ? -33.675 19.426 -0.862 1.00 69.94 266 VAL A O 1
ATOM 2150 N N . LYS A 1 267 ? -35.292 19.893 0.612 1.00 79.62 267 LYS A N 1
ATOM 2151 C CA . LYS A 1 267 ? -36.303 20.248 -0.403 1.00 79.62 267 LYS A CA 1
ATOM 2152 C C . LYS A 1 267 ? -35.879 21.429 -1.277 1.00 79.62 267 LYS A C 1
ATOM 2154 O O . LYS A 1 267 ? -36.170 21.431 -2.476 1.00 79.62 267 LYS A O 1
ATOM 2159 N N . ALA A 1 268 ? -35.144 22.394 -0.721 1.00 75.19 268 ALA A N 1
ATOM 2160 C CA . ALA A 1 268 ? -34.692 23.589 -1.436 1.00 75.19 268 ALA A CA 1
ATOM 2161 C C . ALA A 1 268 ? -33.819 23.289 -2.672 1.00 75.19 268 ALA A C 1
ATOM 2163 O O . ALA A 1 268 ? -33.789 24.092 -3.604 1.00 75.19 268 ALA A O 1
ATOM 2164 N N . TYR A 1 269 ? -33.171 22.120 -2.734 1.00 72.88 269 TYR A N 1
ATOM 2165 C CA . TYR A 1 269 ? -32.382 21.704 -3.899 1.00 72.88 269 TYR A CA 1
ATOM 2166 C C . TYR A 1 269 ? -33.235 21.320 -5.123 1.00 72.88 269 TYR A C 1
ATOM 2168 O O . TYR A 1 269 ? -32.688 21.211 -6.217 1.00 72.88 269 TYR A O 1
ATOM 2176 N N . LYS A 1 270 ? -34.554 21.105 -4.969 1.00 80.94 270 LYS A N 1
ATOM 2177 C CA . LYS A 1 270 ? -35.540 20.867 -6.052 1.00 80.94 270 LYS A CA 1
ATOM 2178 C C . LYS A 1 270 ? -35.190 19.770 -7.074 1.00 80.94 270 LYS A C 1
ATOM 2180 O O . LYS A 1 270 ? -35.747 19.739 -8.168 1.00 80.94 270 LYS A O 1
ATOM 2185 N N . THR A 1 271 ? -34.304 18.836 -6.737 1.00 78.38 271 THR A N 1
ATOM 2186 C CA . THR A 1 271 ? -34.045 17.656 -7.574 1.00 78.38 271 THR A CA 1
ATOM 2187 C C . THR A 1 271 ? -35.007 16.531 -7.197 1.00 78.38 271 THR A C 1
ATOM 2189 O O . THR A 1 271 ? -35.356 16.384 -6.026 1.00 78.38 271 THR A O 1
ATOM 2192 N N . SER A 1 272 ? -35.396 15.679 -8.152 1.00 74.81 272 SER A N 1
ATOM 2193 C CA . SER A 1 272 ? -36.254 14.508 -7.880 1.00 74.81 272 SER A CA 1
ATOM 2194 C C . SER A 1 272 ? -35.694 13.602 -6.773 1.00 74.81 272 SER A C 1
ATOM 2196 O O . SER A 1 272 ? -36.443 12.994 -6.015 1.00 74.81 272 SER A O 1
ATOM 2198 N N . ARG A 1 273 ? -34.364 13.561 -6.631 1.00 72.94 273 ARG A N 1
ATOM 2199 C CA . ARG A 1 273 ? -33.651 12.805 -5.591 1.00 72.94 273 ARG A CA 1
ATOM 2200 C C . ARG A 1 273 ? -33.750 13.460 -4.218 1.00 72.94 273 ARG A C 1
ATOM 2202 O O . ARG A 1 273 ? -34.011 12.768 -3.239 1.00 72.94 273 ARG A O 1
ATOM 2209 N N . ALA A 1 274 ? -33.537 14.774 -4.145 1.00 73.75 274 ALA A N 1
ATOM 2210 C CA . ALA A 1 274 ? -33.668 15.519 -2.899 1.00 73.75 274 ALA A CA 1
ATOM 2211 C C . ALA A 1 274 ? -35.116 15.491 -2.393 1.00 73.75 274 ALA A C 1
ATOM 2213 O O . ALA A 1 274 ? -35.337 15.276 -1.207 1.00 73.75 274 ALA A O 1
ATOM 2214 N N . LEU A 1 275 ? -36.092 15.594 -3.301 1.00 82.25 275 LEU A N 1
ATOM 2215 C CA . LEU A 1 275 ? -37.514 15.473 -2.974 1.00 82.25 275 LEU A CA 1
ATOM 2216 C C . LEU A 1 275 ? -37.866 14.078 -2.440 1.00 82.25 275 LEU A C 1
ATOM 2218 O O . LEU A 1 275 ? -38.464 13.988 -1.375 1.00 82.25 275 LEU A O 1
ATOM 2222 N N . TYR A 1 276 ? -37.417 13.003 -3.099 1.00 81.69 276 TYR A N 1
ATOM 2223 C CA . TYR A 1 276 ? -37.624 11.633 -2.607 1.00 81.69 276 TYR A CA 1
ATOM 2224 C C . TYR A 1 276 ? -36.990 11.403 -1.226 1.00 81.69 276 TYR A C 1
ATOM 2226 O O . TYR A 1 276 ? -37.576 10.777 -0.348 1.00 81.69 276 TYR A O 1
ATOM 2234 N N . LYS A 1 277 ? -35.776 11.921 -1.001 1.00 78.44 277 LYS A N 1
ATOM 2235 C CA . LYS A 1 277 ? -35.101 11.793 0.297 1.00 78.44 277 LYS A CA 1
ATOM 2236 C C . LYS A 1 277 ? -35.814 12.589 1.393 1.00 78.44 277 LYS A C 1
ATOM 2238 O O . LYS A 1 277 ? -35.949 12.086 2.504 1.00 78.44 277 LYS A O 1
ATOM 2243 N N . ALA A 1 278 ? -36.272 13.800 1.080 1.00 82.62 278 ALA A N 1
ATOM 2244 C CA . ALA A 1 278 ? -37.075 14.604 1.991 1.00 82.62 278 ALA A CA 1
ATOM 2245 C C . ALA A 1 278 ? -38.383 13.890 2.356 1.00 82.62 278 ALA A C 1
ATOM 2247 O O . ALA A 1 278 ? -38.689 13.785 3.534 1.00 82.62 278 ALA A O 1
ATOM 2248 N N . GLU A 1 279 ? -39.085 13.309 1.381 1.00 86.81 279 GLU A N 1
ATOM 2249 C CA . GLU A 1 279 ? -40.306 12.523 1.606 1.00 86.81 279 GLU A CA 1
ATOM 2250 C C . GLU A 1 279 ? -40.068 11.342 2.563 1.00 86.81 279 GLU A C 1
ATOM 2252 O O . GLU A 1 279 ? -40.850 11.114 3.490 1.00 86.81 279 GLU A O 1
ATOM 2257 N N . LYS A 1 280 ? -38.954 10.611 2.397 1.00 84.75 280 LYS A N 1
ATOM 2258 C CA . LYS A 1 280 ? -38.588 9.530 3.326 1.00 84.75 280 LYS A CA 1
ATOM 2259 C C . LYS A 1 280 ? -38.286 10.050 4.727 1.00 84.75 280 LYS A C 1
ATOM 2261 O O . LYS A 1 280 ? -38.778 9.469 5.684 1.00 84.75 280 LYS A O 1
ATOM 2266 N N . LEU A 1 281 ? -37.544 11.151 4.852 1.00 82.31 281 LEU A N 1
ATOM 2267 C CA . LEU A 1 281 ? -37.277 11.776 6.150 1.00 82.31 281 LEU A CA 1
ATOM 2268 C C . LEU A 1 281 ? -38.560 12.265 6.833 1.00 82.31 281 LEU A C 1
ATOM 2270 O O . LEU A 1 281 ? -38.695 12.078 8.036 1.00 82.31 281 LEU A O 1
ATOM 2274 N N . GLU A 1 282 ? -39.505 12.840 6.089 1.00 88.81 282 GLU A N 1
ATOM 2275 C CA . GLU A 1 282 ? -40.801 13.283 6.621 1.00 88.81 282 GLU A CA 1
ATOM 2276 C C . GLU A 1 282 ? -41.642 12.117 7.120 1.00 88.81 282 GLU A C 1
ATOM 2278 O O . GLU A 1 282 ? -42.188 12.181 8.220 1.00 88.81 282 GLU A O 1
ATOM 2283 N N . THR A 1 283 ? -41.695 11.035 6.342 1.00 86.94 283 THR A N 1
ATOM 2284 C CA . THR A 1 283 ? -42.421 9.820 6.725 1.00 86.94 283 THR A CA 1
ATOM 2285 C C . THR A 1 283 ? -41.821 9.217 7.997 1.00 86.94 283 THR A C 1
ATOM 2287 O O . THR A 1 283 ? -42.534 9.003 8.975 1.00 86.94 283 THR A O 1
ATOM 2290 N N . SER A 1 284 ? -40.495 9.036 8.033 1.00 84.50 284 SER A N 1
ATOM 2291 C CA . SER A 1 284 ? -39.783 8.522 9.208 1.00 84.50 284 SER A CA 1
ATOM 2292 C C . SER A 1 284 ? -39.945 9.423 10.434 1.00 84.50 284 SER A C 1
ATOM 2294 O O . SER A 1 284 ? -40.063 8.926 11.552 1.00 84.50 284 SER A O 1
ATOM 2296 N N . LEU A 1 285 ? -39.957 10.747 10.244 1.00 86.94 285 LEU A N 1
ATOM 2297 C CA . LEU A 1 285 ? -40.149 11.706 11.329 1.00 86.94 285 LEU A CA 1
ATOM 2298 C C . LEU A 1 285 ? -41.563 11.626 11.908 1.00 86.94 285 LEU A C 1
ATOM 2300 O O . LEU A 1 285 ? -41.709 11.605 13.126 1.00 86.94 285 LEU A O 1
ATOM 2304 N N . ALA A 1 286 ? -42.589 11.547 11.057 1.00 87.81 286 ALA A N 1
ATOM 2305 C CA . ALA A 1 286 ? -43.978 11.405 11.487 1.00 87.81 286 ALA A CA 1
ATOM 2306 C C . ALA A 1 286 ? -44.207 10.088 12.250 1.00 87.81 286 ALA A C 1
ATOM 2308 O O . ALA A 1 286 ? -44.877 10.062 13.284 1.00 87.81 286 ALA A O 1
ATOM 2309 N N . ASP A 1 287 ? -43.599 8.996 11.787 1.00 85.19 287 ASP A N 1
ATOM 2310 C CA . ASP A 1 287 ? -43.662 7.704 12.468 1.00 85.19 287 ASP A CA 1
ATOM 2311 C C . ASP A 1 287 ? -42.969 7.746 13.838 1.00 85.19 287 ASP A C 1
ATOM 2313 O O . ASP A 1 287 ? -43.536 7.286 14.833 1.00 85.19 287 ASP A O 1
ATOM 2317 N N . ALA A 1 288 ? -41.787 8.362 13.922 1.00 80.44 288 ALA A N 1
ATOM 2318 C CA . ALA A 1 288 ? -41.064 8.531 15.180 1.00 80.44 288 ALA A CA 1
ATOM 2319 C C . ALA A 1 288 ? -41.789 9.480 16.159 1.00 80.44 288 ALA A C 1
ATOM 2321 O O . ALA A 1 288 ? -41.760 9.251 17.368 1.00 80.44 288 ALA A O 1
ATOM 2322 N N . GLN A 1 289 ? -42.496 10.504 15.660 1.00 82.69 289 GLN A N 1
ATOM 2323 C CA . GLN A 1 289 ? -43.376 11.368 16.467 1.00 82.69 289 GLN A CA 1
ATOM 2324 C C . GLN A 1 289 ? -44.494 10.569 17.131 1.00 82.69 289 GLN A C 1
ATOM 2326 O O . GLN A 1 289 ? -44.693 10.657 18.343 1.00 82.69 289 GLN A O 1
ATOM 2331 N N . ASN A 1 290 ? -45.195 9.756 16.342 1.00 84.38 290 ASN A N 1
ATOM 2332 C CA . ASN A 1 290 ? -46.270 8.907 16.844 1.00 84.38 290 ASN A CA 1
ATOM 2333 C C . ASN A 1 290 ? -45.757 7.883 17.866 1.00 84.38 290 ASN A C 1
ATOM 2335 O O . ASN A 1 290 ? -46.451 7.575 18.836 1.00 84.38 290 ASN A O 1
ATOM 2339 N N . TYR A 1 291 ? -44.546 7.356 17.665 1.00 80.81 291 TYR A N 1
ATOM 2340 C CA . TYR A 1 291 ? -43.906 6.456 18.620 1.00 80.81 291 TYR A CA 1
ATOM 2341 C C . TYR A 1 291 ? -43.583 7.150 19.942 1.00 80.81 291 TYR A C 1
ATOM 2343 O O . TYR A 1 291 ? -43.925 6.618 20.996 1.00 80.81 291 TYR A O 1
ATOM 2351 N N . LEU A 1 292 ? -42.989 8.343 19.891 1.00 79.56 292 LEU A N 1
ATOM 2352 C CA . LEU A 1 292 ? -42.632 9.111 21.080 1.00 79.56 292 LEU A CA 1
ATOM 2353 C C . LEU A 1 292 ? -43.863 9.497 21.911 1.00 79.56 292 LEU A C 1
ATOM 2355 O O . LEU A 1 292 ? -43.835 9.383 23.131 1.00 79.56 292 LEU A O 1
ATOM 2359 N N . GLN A 1 293 ? -44.967 9.891 21.267 1.00 79.25 293 GLN A N 1
ATOM 2360 C CA . GLN A 1 293 ? -46.222 10.189 21.972 1.00 79.25 293 GLN A CA 1
ATOM 2361 C C . GLN A 1 293 ? -46.759 8.981 22.753 1.00 79.25 293 GLN A C 1
ATOM 2363 O O . GLN A 1 293 ? -47.357 9.146 23.814 1.00 79.25 293 GLN A O 1
ATOM 2368 N N . LYS A 1 294 ? -46.540 7.765 22.239 1.00 81.56 294 LYS A N 1
ATOM 2369 C CA . LYS A 1 294 ? -46.925 6.510 22.903 1.00 81.56 294 LYS A CA 1
ATOM 2370 C C . LYS A 1 294 ? -45.885 6.028 23.919 1.00 81.56 294 LYS A C 1
ATOM 2372 O O . LYS A 1 294 ? -46.234 5.258 24.806 1.00 81.56 294 LYS A O 1
ATOM 2377 N N . ASN A 1 295 ? -44.634 6.469 23.788 1.00 77.62 295 ASN A N 1
ATOM 2378 C CA . ASN A 1 295 ? -43.485 6.009 24.566 1.00 77.62 295 ASN A CA 1
ATOM 2379 C C . ASN A 1 295 ? -42.652 7.216 25.034 1.00 77.62 295 ASN A C 1
ATOM 2381 O O . ASN A 1 295 ? -41.562 7.453 24.509 1.00 77.62 295 ASN A O 1
ATOM 2385 N N . PRO A 1 296 ? -43.137 7.994 26.017 1.00 72.00 296 PRO A N 1
ATOM 2386 C CA . PRO A 1 296 ? -42.487 9.238 26.436 1.00 72.00 296 PRO A CA 1
ATOM 2387 C C . PRO A 1 296 ? -41.106 9.030 27.076 1.00 72.00 296 PRO A C 1
ATOM 2389 O O . PRO A 1 296 ? -40.324 9.969 27.144 1.00 72.00 296 PRO A O 1
ATOM 2392 N N . THR A 1 297 ? -40.784 7.808 27.512 1.00 75.75 297 THR A N 1
ATOM 2393 C CA . THR A 1 297 ? -39.470 7.427 28.058 1.00 75.75 297 THR A CA 1
ATOM 2394 C C . THR A 1 297 ? -38.486 6.946 26.986 1.00 75.75 297 THR A C 1
ATOM 2396 O O . THR A 1 297 ? -37.410 6.458 27.321 1.00 75.75 297 THR A O 1
ATOM 2399 N N . CYS A 1 298 ? -38.856 7.026 25.703 1.00 71.69 298 CYS A N 1
ATOM 2400 C CA . CYS A 1 298 ? -38.003 6.635 24.586 1.00 71.69 298 CYS A CA 1
ATOM 2401 C C . CYS A 1 298 ? -36.689 7.425 24.607 1.00 71.69 298 CYS A C 1
ATOM 2403 O O . CYS A 1 298 ? -36.674 8.657 24.623 1.00 71.69 298 CYS A O 1
ATOM 2405 N N . THR A 1 299 ? -35.570 6.712 24.523 1.00 74.88 299 THR A N 1
ATOM 2406 C CA . THR A 1 299 ? -34.253 7.326 24.352 1.00 74.88 299 THR A CA 1
ATOM 2407 C C . THR A 1 299 ? -34.122 7.948 22.962 1.00 74.88 299 THR A C 1
ATOM 2409 O O . THR A 1 299 ? -34.778 7.550 21.998 1.00 74.88 299 THR A O 1
ATOM 2412 N N . ILE A 1 300 ? -33.199 8.893 22.801 1.00 66.38 300 ILE A N 1
ATOM 2413 C CA . ILE A 1 300 ? -32.927 9.506 21.490 1.00 66.38 300 ILE A CA 1
ATOM 2414 C C . ILE A 1 300 ? -32.427 8.476 20.475 1.00 66.38 300 ILE A C 1
ATOM 2416 O O . ILE A 1 300 ? -32.734 8.560 19.286 1.00 66.38 300 ILE A O 1
ATOM 2420 N N . LYS A 1 301 ? -31.675 7.474 20.937 1.00 70.94 301 LYS A N 1
ATOM 2421 C CA . LYS A 1 301 ? -31.198 6.389 20.083 1.00 70.94 301 LYS A CA 1
ATOM 2422 C C . LYS A 1 301 ? -32.356 5.541 19.562 1.00 70.94 301 LYS A C 1
ATOM 2424 O O . LYS A 1 301 ? -32.348 5.192 18.382 1.00 70.94 301 LYS A O 1
ATOM 2429 N N . GLU A 1 302 ? -33.329 5.220 20.410 1.00 75.62 302 GLU A N 1
ATOM 2430 C CA . GLU A 1 302 ? -34.547 4.515 20.000 1.00 75.62 302 GLU A CA 1
ATOM 2431 C C . GLU A 1 302 ? -35.376 5.373 19.047 1.00 75.62 302 GLU A C 1
ATOM 2433 O O . GLU A 1 302 ? -35.801 4.880 18.010 1.00 75.62 302 GLU A O 1
ATOM 2438 N N . PHE A 1 303 ? -35.503 6.670 19.322 1.00 77.88 303 PHE A N 1
ATOM 2439 C CA . PHE A 1 303 ? -36.219 7.613 18.469 1.00 77.88 303 PHE A CA 1
ATOM 2440 C C . PHE A 1 303 ? -35.620 7.696 17.052 1.00 77.88 303 PHE A C 1
ATOM 2442 O O . PHE A 1 303 ? -36.329 7.544 16.060 1.00 77.88 303 PHE A O 1
ATOM 2449 N N . LEU A 1 304 ? -34.299 7.880 16.933 1.00 75.12 304 LEU A N 1
ATOM 2450 C CA . LEU A 1 304 ? -33.625 8.005 15.634 1.00 75.12 304 LEU A CA 1
ATOM 2451 C C . LEU A 1 304 ? -33.626 6.701 14.826 1.00 75.12 304 LEU A C 1
ATOM 2453 O O . LEU A 1 304 ? -33.578 6.730 13.592 1.00 75.12 304 LEU A O 1
ATOM 2457 N N . ASN A 1 305 ? -33.662 5.560 15.515 1.00 79.62 305 ASN A N 1
ATOM 2458 C CA . ASN A 1 305 ? -33.646 4.240 14.893 1.00 79.62 305 ASN A CA 1
ATOM 2459 C C . ASN A 1 305 ? -35.028 3.586 14.811 1.00 79.62 305 ASN A C 1
ATOM 2461 O O . ASN A 1 305 ? -35.120 2.473 14.295 1.00 79.62 305 ASN A O 1
ATOM 2465 N N . TYR A 1 306 ? -36.083 4.272 15.259 1.00 82.38 306 TYR A N 1
ATOM 2466 C CA . TYR A 1 306 ? -37.439 3.750 15.220 1.00 82.38 306 TYR A CA 1
ATOM 2467 C C . TYR A 1 306 ? -37.852 3.416 13.786 1.00 82.38 306 TYR A C 1
ATOM 2469 O O . TYR A 1 306 ? -37.624 4.189 12.851 1.00 82.38 306 TYR A O 1
ATOM 2477 N N . ARG A 1 307 ? -38.476 2.249 13.637 1.00 84.94 307 ARG A N 1
ATOM 2478 C CA . ARG A 1 307 ? -39.126 1.783 12.418 1.00 84.94 307 ARG A CA 1
ATOM 2479 C C . ARG A 1 307 ? -40.534 1.370 12.781 1.00 84.94 307 ARG A C 1
ATOM 2481 O O . ARG A 1 307 ? -40.733 0.629 13.744 1.00 84.94 307 ARG A O 1
ATOM 2488 N N . LYS A 1 308 ? -41.499 1.834 12.000 1.00 82.06 308 LYS A N 1
ATOM 2489 C CA . LYS A 1 308 ? -42.888 1.457 12.204 1.00 82.06 308 LYS A CA 1
ATOM 2490 C C . LYS A 1 308 ? -43.039 -0.047 11.976 1.00 82.06 308 LYS A C 1
ATOM 2492 O O . LYS A 1 308 ? -42.636 -0.558 10.937 1.00 82.06 308 LYS A O 1
ATOM 2497 N N . ASP A 1 309 ? -43.568 -0.743 12.978 1.00 78.25 309 ASP A N 1
ATOM 2498 C CA . ASP A 1 309 ? -43.914 -2.170 12.930 1.00 78.25 309 ASP A CA 1
ATOM 2499 C C . ASP A 1 309 ? -42.757 -3.117 12.531 1.00 78.25 309 ASP A C 1
ATOM 2501 O O . ASP A 1 309 ? -42.994 -4.239 12.092 1.00 78.25 309 ASP A O 1
ATOM 2505 N N . ASN A 1 310 ? -41.494 -2.682 12.687 1.00 68.56 310 ASN A N 1
ATOM 2506 C CA . ASN A 1 310 ? -40.306 -3.363 12.147 1.00 68.56 310 ASN A CA 1
ATOM 2507 C C . ASN A 1 310 ? -40.392 -3.674 10.638 1.00 68.56 310 ASN A C 1
ATOM 2509 O O . ASN A 1 310 ? -39.685 -4.558 10.151 1.00 68.56 310 ASN A O 1
ATOM 2513 N N . ASP A 1 311 ? -41.218 -2.936 9.895 1.00 73.06 311 ASP A N 1
ATOM 2514 C CA . ASP A 1 311 ? -41.401 -3.133 8.463 1.00 73.06 311 ASP A CA 1
ATOM 2515 C C . ASP A 1 311 ? -40.080 -2.828 7.726 1.00 73.06 311 ASP A C 1
ATOM 2517 O O . ASP A 1 311 ? -39.574 -1.699 7.819 1.00 73.06 311 ASP A O 1
ATOM 2521 N N . PRO A 1 312 ? -39.487 -3.806 7.011 1.00 67.38 312 PRO A N 1
ATOM 2522 C CA . PRO A 1 312 ? -38.243 -3.611 6.273 1.00 67.38 312 PRO A CA 1
ATOM 2523 C C . PRO A 1 312 ? -38.351 -2.566 5.152 1.00 67.38 312 PRO A C 1
ATOM 2525 O O . PRO A 1 312 ? -37.318 -2.015 4.765 1.00 67.38 312 PRO A O 1
ATOM 2528 N N . GLU A 1 313 ? -39.563 -2.257 4.680 1.00 70.25 313 GLU A N 1
ATOM 2529 C CA . GLU A 1 313 ? -39.832 -1.232 3.663 1.00 70.25 313 GLU A CA 1
ATOM 2530 C C . GLU A 1 313 ? -39.891 0.194 4.247 1.00 70.25 313 GLU A C 1
ATOM 2532 O O . GLU A 1 313 ? -39.893 1.187 3.508 1.00 70.25 313 GLU A O 1
ATOM 2537 N N . THR A 1 314 ? -39.888 0.323 5.580 1.00 75.81 314 THR A N 1
ATOM 2538 C CA . THR A 1 314 ? -39.822 1.615 6.272 1.00 75.81 314 THR A CA 1
ATOM 2539 C C . THR A 1 314 ? -38.384 1.985 6.638 1.00 75.81 314 THR A C 1
ATOM 2541 O O . THR A 1 314 ? -37.555 1.162 7.040 1.00 75.81 314 THR A O 1
ATOM 2544 N N . PHE A 1 315 ? -38.059 3.269 6.497 1.00 75.75 315 PHE A N 1
ATOM 2545 C CA . PHE A 1 315 ? -36.761 3.804 6.896 1.00 75.75 315 PHE A CA 1
ATOM 2546 C C . PHE A 1 315 ? -36.861 4.365 8.310 1.00 75.75 315 PHE A C 1
ATOM 2548 O O . PHE A 1 315 ? -37.817 5.073 8.623 1.00 75.75 315 PHE A O 1
ATOM 2555 N N . SER A 1 316 ? -35.852 4.119 9.145 1.00 81.38 316 SER A N 1
ATOM 2556 C CA . SER A 1 316 ? -35.653 4.961 10.328 1.00 81.38 316 SER A CA 1
ATOM 2557 C C . SER A 1 316 ? -35.114 6.332 9.921 1.00 81.38 316 SER A C 1
ATOM 2559 O O . SER A 1 316 ? -34.590 6.488 8.815 1.00 81.38 316 SER A O 1
ATOM 2561 N N . ILE A 1 317 ? -35.169 7.323 10.815 1.00 75.25 317 ILE A N 1
ATOM 2562 C CA . ILE A 1 317 ? -34.573 8.645 10.561 1.00 75.25 317 ILE A CA 1
ATOM 2563 C C . ILE A 1 317 ? -33.079 8.485 10.236 1.00 75.25 317 ILE A C 1
ATOM 2565 O O . ILE A 1 317 ? -32.609 9.007 9.225 1.00 75.25 317 ILE A O 1
ATOM 2569 N N . SER A 1 318 ? -32.344 7.684 11.016 1.00 74.81 318 SER A N 1
ATOM 2570 C CA . SER A 1 318 ? -30.928 7.371 10.758 1.00 74.81 318 SER A CA 1
ATOM 2571 C C . SER A 1 318 ? -30.692 6.794 9.359 1.00 74.81 318 SER A C 1
ATOM 2573 O O . SER A 1 318 ? -29.729 7.156 8.680 1.00 74.81 318 SER A O 1
ATOM 2575 N N . GLN A 1 319 ? -31.569 5.903 8.898 1.00 72.44 319 GLN A N 1
ATOM 2576 C CA . GLN A 1 319 ? -31.428 5.270 7.591 1.00 72.44 319 GLN A CA 1
ATOM 2577 C C . GLN A 1 319 ? -31.858 6.174 6.452 1.00 72.44 319 GLN A C 1
ATOM 2579 O O . GLN A 1 319 ? -31.172 6.208 5.440 1.00 72.44 319 GLN A O 1
ATOM 2584 N N . ALA A 1 320 ? -32.936 6.937 6.607 1.00 71.00 320 ALA A N 1
ATOM 2585 C CA . ALA A 1 320 ? -33.332 7.953 5.644 1.00 71.00 320 ALA A CA 1
ATOM 2586 C C . ALA A 1 320 ? -32.215 9.000 5.484 1.00 71.00 320 ALA A C 1
ATOM 2588 O O . ALA A 1 320 ? -31.913 9.413 4.364 1.00 71.00 320 ALA A O 1
ATOM 2589 N N . LEU A 1 321 ? -31.511 9.351 6.569 1.00 65.00 321 LEU A N 1
ATOM 2590 C CA . LEU A 1 321 ? -30.314 10.197 6.526 1.00 65.00 321 LEU A CA 1
ATOM 2591 C C . LEU A 1 321 ? -29.156 9.526 5.766 1.00 65.00 321 LEU A C 1
ATOM 2593 O O . LEU A 1 321 ? -28.514 10.174 4.930 1.00 65.00 321 LEU A O 1
ATOM 2597 N N . ALA A 1 322 ? -28.915 8.233 6.000 1.00 63.72 322 ALA A N 1
ATOM 2598 C CA . ALA A 1 322 ? -27.835 7.462 5.381 1.00 63.72 322 ALA A CA 1
ATOM 2599 C C . ALA A 1 322 ? -28.139 6.953 3.956 1.00 63.72 322 ALA A C 1
ATOM 2601 O O . ALA A 1 322 ? -27.214 6.548 3.249 1.00 63.72 322 ALA A O 1
ATOM 2602 N N . TYR A 1 323 ? -29.402 6.979 3.521 1.00 54.22 323 TYR A N 1
ATOM 2603 C CA . TYR A 1 323 ? -29.846 6.338 2.287 1.00 54.22 323 TYR A CA 1
ATOM 2604 C C . TYR A 1 323 ? -29.149 6.940 1.063 1.00 54.22 323 TYR A C 1
ATOM 2606 O O . TYR A 1 323 ? -29.191 8.156 0.823 1.00 54.22 323 TYR A O 1
ATOM 2614 N N . LYS A 1 324 ? -28.518 6.054 0.285 1.00 54.75 324 LYS A N 1
ATOM 2615 C CA . LYS A 1 324 ? -27.917 6.311 -1.026 1.00 54.75 324 LYS A CA 1
ATOM 2616 C C . LYS A 1 324 ? -28.577 5.361 -2.018 1.00 54.75 324 LYS A C 1
ATOM 2618 O O . LYS A 1 324 ? -28.519 4.152 -1.827 1.00 54.75 324 LYS A O 1
ATOM 2623 N N . ARG A 1 325 ? -29.218 5.906 -3.054 1.00 41.12 325 ARG A N 1
ATOM 2624 C CA . ARG A 1 325 ? -29.995 5.108 -4.013 1.00 41.12 325 ARG A CA 1
ATOM 2625 C C . ARG A 1 325 ? -29.098 4.301 -4.960 1.00 41.12 325 ARG A C 1
ATOM 2627 O O . ARG A 1 325 ? -29.501 3.213 -5.340 1.00 41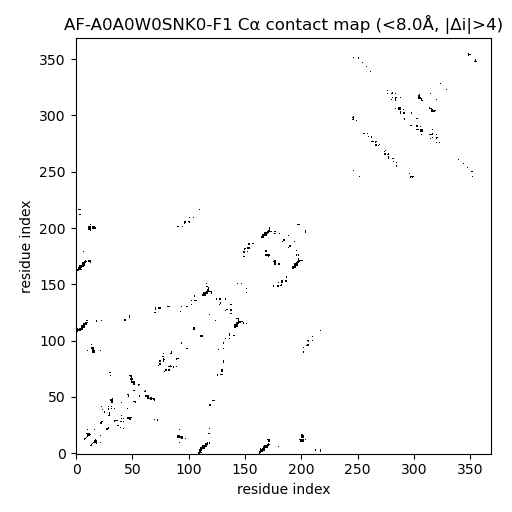.12 325 ARG A O 1
ATOM 2634 N N . ASN A 1 326 ? -27.899 4.788 -5.298 1.00 39.56 326 ASN A N 1
ATOM 2635 C CA . ASN A 1 326 ? -26.891 4.050 -6.069 1.00 39.56 326 ASN A CA 1
ATOM 2636 C C . ASN A 1 326 ? -25.439 4.417 -5.678 1.00 39.56 326 ASN A C 1
ATOM 2638 O O . ASN A 1 326 ? -25.182 5.552 -5.265 1.00 39.56 326 ASN A O 1
ATOM 2642 N N . PRO A 1 327 ? -24.462 3.504 -5.877 1.00 38.31 327 PRO A N 1
ATOM 2643 C CA . PRO A 1 327 ? -23.040 3.732 -5.576 1.00 38.31 327 PRO A CA 1
ATOM 2644 C C . PRO A 1 327 ? -22.358 4.823 -6.429 1.00 38.31 327 PRO A C 1
ATOM 2646 O O . PRO A 1 327 ? -21.278 5.279 -6.067 1.00 38.31 327 PRO A O 1
ATOM 2649 N N . TRP A 1 328 ? -22.998 5.289 -7.509 1.00 36.53 328 TRP A N 1
ATOM 2650 C CA . TRP A 1 328 ? -22.484 6.326 -8.422 1.00 36.53 328 TRP A CA 1
ATOM 2651 C C . TRP A 1 328 ? -23.277 7.640 -8.375 1.00 36.53 328 TRP A C 1
ATOM 2653 O O . TRP A 1 328 ? -23.164 8.477 -9.270 1.00 36.53 328 TRP A O 1
ATOM 2663 N N . ASP A 1 329 ? -24.099 7.849 -7.346 1.00 41.69 329 ASP A N 1
ATOM 2664 C CA . ASP A 1 329 ? -24.843 9.098 -7.178 1.00 41.69 329 ASP A CA 1
ATOM 2665 C C . ASP A 1 329 ? -23.917 10.241 -6.708 1.00 41.69 329 ASP A C 1
ATOM 2667 O O . ASP A 1 329 ? -23.876 10.606 -5.538 1.00 41.69 329 ASP A O 1
ATOM 2671 N N . PHE A 1 330 ? -23.174 10.824 -7.656 1.00 37.50 330 PHE A N 1
ATOM 2672 C CA . PHE A 1 330 ? -22.214 11.930 -7.489 1.00 37.50 330 PHE A CA 1
ATOM 2673 C C . PHE A 1 330 ? -22.847 13.334 -7.390 1.00 37.50 330 PHE A C 1
ATOM 2675 O O . PHE A 1 330 ? -22.171 14.344 -7.589 1.00 37.50 330 PHE A O 1
ATOM 2682 N N . ILE A 1 331 ? -24.136 13.445 -7.056 1.00 33.66 331 ILE A N 1
ATOM 2683 C CA . ILE A 1 331 ? -24.778 14.755 -6.891 1.00 33.66 331 ILE A CA 1
ATOM 2684 C C . ILE A 1 331 ? -24.729 15.194 -5.417 1.00 33.66 331 ILE A C 1
ATOM 2686 O O . ILE A 1 331 ? -25.531 14.768 -4.590 1.00 33.66 331 ILE A O 1
ATOM 2690 N N . HIS A 1 332 ? -23.774 16.107 -5.194 1.00 39.09 332 HIS A N 1
ATOM 2691 C CA . HIS A 1 332 ? -23.576 17.091 -4.117 1.00 39.09 332 HIS A CA 1
ATOM 2692 C C . HIS A 1 332 ? -22.556 16.797 -2.997 1.00 39.09 332 HIS A C 1
ATOM 2694 O O . HIS A 1 332 ? -22.814 16.127 -2.002 1.00 39.09 332 HIS A O 1
ATOM 2700 N N . THR A 1 333 ? -21.383 17.418 -3.185 1.00 41.22 333 THR A N 1
ATOM 2701 C CA . THR A 1 333 ? -20.623 18.226 -2.209 1.00 41.22 333 THR A CA 1
ATOM 2702 C C . THR A 1 333 ? -20.743 17.843 -0.720 1.00 41.22 333 THR A C 1
ATOM 2704 O O . THR A 1 333 ? -21.660 18.287 -0.026 1.00 41.22 333 THR A O 1
ATOM 2707 N N . PRO A 1 334 ? -19.717 17.160 -0.172 1.00 46.91 334 PRO A N 1
ATOM 2708 C CA . PRO A 1 334 ? -19.614 16.790 1.240 1.00 46.91 334 PRO A CA 1
ATOM 2709 C C . PRO A 1 334 ? -19.716 17.954 2.233 1.00 46.91 334 PRO A C 1
ATOM 2711 O O . PRO A 1 334 ? -20.196 17.751 3.338 1.00 46.91 334 PRO A O 1
ATOM 2714 N N . LYS A 1 335 ? -19.306 19.181 1.888 1.00 39.06 335 LYS A N 1
ATOM 2715 C CA . LYS A 1 335 ? -19.160 20.248 2.896 1.00 39.06 335 LYS A CA 1
ATOM 2716 C C . LYS A 1 335 ? -20.480 20.737 3.496 1.00 39.06 335 LYS A C 1
ATOM 2718 O O . LYS A 1 335 ? -20.571 20.815 4.711 1.00 39.06 335 LYS A O 1
ATOM 2723 N N . ALA A 1 336 ? -21.511 21.029 2.702 1.00 37.31 336 ALA A N 1
ATOM 2724 C CA . ALA A 1 336 ? -22.769 21.550 3.255 1.00 37.31 336 ALA A CA 1
ATOM 2725 C C . ALA A 1 336 ? -23.515 20.490 4.082 1.00 37.31 336 ALA A C 1
ATOM 2727 O O . ALA A 1 336 ? -24.017 20.792 5.160 1.00 37.31 336 ALA A O 1
ATOM 2728 N N . PHE A 1 337 ? -23.525 19.237 3.616 1.00 45.38 337 PHE A N 1
ATOM 2729 C CA . PHE A 1 337 ? -24.216 18.140 4.291 1.00 45.38 337 PHE A CA 1
ATOM 2730 C C . PHE A 1 337 ? -23.451 17.615 5.515 1.00 45.38 337 PHE A C 1
ATOM 2732 O O . PHE A 1 337 ? -24.064 17.381 6.549 1.00 45.38 337 PHE A O 1
ATOM 2739 N N . VAL A 1 338 ? -22.118 17.498 5.458 1.00 50.53 338 VAL A N 1
ATOM 2740 C CA . VAL A 1 338 ? -21.298 17.182 6.644 1.00 50.53 338 VAL A CA 1
ATOM 2741 C C . VAL A 1 338 ? -21.403 18.301 7.677 1.00 50.53 338 VAL A C 1
ATOM 2743 O O . VAL A 1 338 ? -21.540 18.007 8.857 1.00 50.53 338 VAL A O 1
ATOM 2746 N N . ASN A 1 339 ? -21.438 19.569 7.256 1.00 45.03 339 ASN A N 1
ATOM 2747 C CA . ASN A 1 339 ? -21.659 20.687 8.175 1.00 45.03 339 ASN A CA 1
ATOM 2748 C C . ASN A 1 339 ? -23.050 20.630 8.809 1.00 45.03 339 ASN A C 1
ATOM 2750 O O . ASN A 1 339 ? -23.161 20.830 10.010 1.00 45.03 339 ASN A O 1
ATOM 2754 N N . VAL A 1 340 ? -24.091 20.303 8.040 1.00 45.09 340 VAL A N 1
ATOM 2755 C CA . VAL A 1 340 ? -25.448 20.074 8.558 1.00 45.09 340 VAL A CA 1
ATOM 2756 C C . VAL A 1 340 ? -25.477 18.916 9.555 1.00 45.09 340 VAL A C 1
ATOM 2758 O O . VAL A 1 340 ? -26.050 19.061 10.626 1.00 45.09 340 VAL A O 1
ATOM 2761 N N . MET A 1 341 ? -24.819 17.796 9.253 1.00 52.88 341 MET A N 1
ATOM 2762 C CA . MET A 1 341 ? -24.768 16.625 10.132 1.00 52.88 341 MET A CA 1
ATOM 2763 C C . MET A 1 341 ? -23.938 16.872 11.396 1.00 52.88 341 MET A C 1
ATOM 2765 O O . MET A 1 341 ? -24.290 16.375 12.462 1.00 52.88 341 MET A O 1
ATOM 2769 N N . ASN A 1 342 ? -22.862 17.650 11.302 1.00 54.38 342 ASN A N 1
ATOM 2770 C CA . ASN A 1 342 ? -22.048 18.041 12.450 1.00 54.38 342 ASN A CA 1
ATOM 2771 C C . ASN A 1 342 ? -22.767 19.084 13.315 1.00 54.38 342 ASN A C 1
ATOM 2773 O O . ASN A 1 342 ? -22.729 18.976 14.533 1.00 54.38 342 ASN A O 1
ATOM 2777 N N . LEU A 1 343 ? -23.482 20.037 12.706 1.00 49.25 343 LEU A N 1
ATOM 2778 C CA . LEU A 1 343 ? -24.363 20.974 13.414 1.00 49.25 343 LEU A CA 1
ATOM 2779 C C . LEU A 1 343 ? -25.523 20.244 14.096 1.00 49.25 343 LEU A C 1
ATOM 2781 O O . LEU A 1 343 ? -25.857 20.560 15.232 1.00 49.25 343 LEU A O 1
ATOM 2785 N N . PHE A 1 344 ? -26.107 19.250 13.422 1.00 52.56 344 PHE A N 1
ATOM 2786 C CA . PHE A 1 344 ? -27.162 18.399 13.965 1.00 52.56 344 PHE A CA 1
ATOM 2787 C C . PHE A 1 344 ? -26.675 17.625 15.190 1.00 52.56 344 PHE A C 1
ATOM 2789 O O . PHE A 1 344 ? -27.314 17.674 16.233 1.00 52.56 344 PHE A O 1
ATOM 2796 N N . LYS A 1 345 ? -25.511 16.970 15.085 1.00 56.25 345 LYS A N 1
ATOM 2797 C CA . LYS A 1 345 ? -24.882 16.245 16.198 1.00 56.25 345 LYS A CA 1
ATOM 2798 C C . LYS A 1 345 ? -24.484 17.172 17.347 1.00 56.25 345 LYS A C 1
ATOM 2800 O O . LYS A 1 345 ? -24.789 16.851 18.484 1.00 56.25 345 LYS A O 1
ATOM 2805 N N . GLY A 1 346 ? -23.880 18.325 17.052 1.00 54.75 346 GLY A N 1
ATOM 2806 C CA . GLY A 1 346 ? -23.495 19.315 18.063 1.00 54.75 346 GLY A CA 1
ATOM 2807 C C . GLY A 1 346 ? -24.695 19.852 18.844 1.00 54.75 346 GLY A C 1
ATOM 2808 O O . GLY A 1 346 ? -24.682 19.837 20.070 1.00 54.75 346 GLY A O 1
ATOM 2809 N N . ARG A 1 347 ? -25.780 20.222 18.150 1.00 50.41 347 ARG A N 1
ATOM 2810 C CA . ARG A 1 347 ? -27.024 20.662 18.802 1.00 50.41 347 ARG A CA 1
ATOM 2811 C C . ARG A 1 347 ? -27.720 19.546 19.583 1.00 50.41 347 ARG A C 1
ATOM 2813 O O . ARG A 1 347 ? -28.316 19.821 20.618 1.00 50.41 347 ARG A O 1
ATOM 2820 N N . LEU A 1 348 ? -27.639 18.296 19.115 1.00 51.41 348 LEU A N 1
ATOM 2821 C CA . LEU A 1 348 ? -28.106 17.133 19.877 1.00 51.41 348 LEU A CA 1
ATOM 2822 C C . LEU A 1 348 ? -27.339 17.006 21.197 1.00 51.41 348 LEU A C 1
ATOM 2824 O O . LEU A 1 348 ? -27.954 16.850 22.244 1.00 51.41 348 LEU A O 1
ATOM 2828 N N . SER A 1 349 ? -26.010 17.095 21.155 1.00 55.38 349 SER A N 1
ATOM 2829 C CA . SER A 1 349 ? -25.165 17.003 22.348 1.00 55.38 349 SER A CA 1
ATOM 2830 C C . SER A 1 349 ? -25.467 18.125 23.349 1.00 55.38 349 SER A C 1
ATOM 2832 O O . SER A 1 349 ? -25.576 17.864 24.547 1.00 55.38 349 SER A O 1
ATOM 2834 N N . GLU A 1 350 ? -25.707 19.347 22.859 1.00 52.00 350 GLU A N 1
ATOM 2835 C CA . GLU A 1 350 ? -26.128 20.495 23.676 1.00 52.00 350 GLU A CA 1
ATOM 2836 C C . GLU A 1 350 ? -27.489 20.270 24.364 1.00 52.00 350 GLU A C 1
ATOM 2838 O O . GLU A 1 350 ? -27.626 20.558 25.551 1.00 52.00 350 GLU A O 1
ATOM 2843 N N . LEU A 1 351 ? -28.483 19.716 23.657 1.00 47.69 351 LEU A N 1
ATOM 2844 C CA . LEU A 1 351 ? -29.834 19.471 24.191 1.00 47.69 351 LEU A CA 1
ATOM 2845 C C . LEU A 1 351 ? -29.895 18.333 25.222 1.00 47.69 351 LEU A C 1
ATOM 2847 O O . LEU A 1 351 ? -30.728 18.358 26.125 1.00 47.69 351 LEU A O 1
ATOM 2851 N N . VAL A 1 352 ? -29.029 17.328 25.101 1.00 50.41 352 VAL A N 1
ATOM 2852 C CA . VAL A 1 352 ? -29.030 16.140 25.980 1.00 50.41 352 VAL A CA 1
ATOM 2853 C C . VAL A 1 352 ? -28.146 16.347 27.214 1.00 50.41 352 VAL A C 1
ATOM 2855 O O . VAL A 1 352 ? -28.040 15.467 28.061 1.00 50.41 352 VAL A O 1
ATOM 2858 N N . GLY A 1 353 ? -27.497 17.510 27.339 1.00 44.19 353 GLY A N 1
ATOM 2859 C CA . GLY A 1 353 ? -26.506 17.746 28.391 1.00 44.19 353 GLY A CA 1
ATOM 2860 C C . GLY A 1 353 ? -25.272 16.848 28.254 1.00 44.19 353 GLY A C 1
ATOM 2861 O O . GLY A 1 353 ? -24.501 16.712 29.201 1.00 44.19 353 GLY A O 1
ATOM 2862 N N . LEU A 1 354 ? -25.068 16.243 27.079 1.00 47.00 354 LEU A N 1
ATOM 2863 C CA . LEU A 1 354 ? -23.865 15.492 26.752 1.00 47.00 354 LEU A CA 1
ATOM 2864 C C . LEU A 1 354 ? -22.782 16.507 26.385 1.00 47.00 354 LEU A C 1
ATOM 2866 O O . LEU A 1 354 ? -22.534 16.785 25.213 1.00 47.00 354 LEU A O 1
ATOM 2870 N N . GLN A 1 355 ? -22.150 17.103 27.398 1.00 37.88 355 GLN A N 1
ATOM 2871 C CA . GLN A 1 355 ? -20.876 17.777 27.180 1.00 37.88 355 GLN A CA 1
ATOM 2872 C C . GLN A 1 355 ? -19.849 16.713 26.787 1.00 37.88 355 GLN A C 1
ATOM 2874 O O . GLN A 1 355 ? -19.382 15.948 27.626 1.00 37.88 355 GLN A O 1
ATOM 2879 N N . GLU A 1 356 ? -19.490 16.660 25.505 1.00 43.81 356 GLU A N 1
ATOM 2880 C CA . GLU A 1 356 ? -18.203 16.089 25.122 1.00 43.81 356 GLU A CA 1
ATOM 2881 C C . GLU A 1 356 ? -17.125 16.972 25.763 1.00 43.81 356 GLU A C 1
ATOM 2883 O O . GLU A 1 356 ? -16.958 18.139 25.391 1.00 43.81 356 GLU A O 1
ATOM 2888 N N . GLU A 1 357 ? -16.431 16.445 26.775 1.00 35.78 357 GLU A N 1
ATOM 2889 C CA . GLU A 1 357 ? -15.244 17.087 27.334 1.00 35.78 357 GLU A CA 1
ATOM 2890 C C . GLU A 1 357 ? -14.244 17.342 26.200 1.00 35.78 357 GLU A C 1
ATOM 2892 O O . GLU A 1 357 ? -13.763 16.437 25.517 1.00 35.78 357 GLU A O 1
ATOM 2897 N N . GLY A 1 358 ? -14.043 18.630 25.930 1.00 34.81 358 GLY A N 1
ATOM 2898 C CA . GLY A 1 358 ? -13.544 19.105 24.654 1.00 34.81 358 GLY A CA 1
ATOM 2899 C C . GLY A 1 358 ? -12.055 18.901 24.403 1.00 34.81 358 GLY A C 1
ATOM 2900 O O . GLY A 1 358 ? -11.228 18.778 25.301 1.00 34.81 358 GLY A O 1
ATOM 2901 N N . THR A 1 359 ? -11.694 19.069 23.135 1.00 31.38 359 THR A N 1
ATOM 2902 C CA . THR A 1 359 ? -10.385 19.601 22.746 1.00 31.38 359 THR A CA 1
ATOM 2903 C C . THR A 1 359 ? -10.598 20.963 22.091 1.00 31.38 359 THR A C 1
ATOM 2905 O O . THR A 1 359 ? -10.859 21.090 20.896 1.00 31.38 359 THR A O 1
ATOM 2908 N N . ARG A 1 360 ? -10.514 22.020 22.909 1.00 34.22 360 ARG A N 1
ATOM 2909 C CA . ARG A 1 360 ? -10.357 23.401 22.436 1.00 34.22 360 ARG A CA 1
ATOM 2910 C C . ARG A 1 360 ? -8.980 23.538 21.784 1.00 34.22 360 ARG A C 1
ATOM 2912 O O . ARG A 1 360 ? -7.973 23.549 22.486 1.00 34.22 360 ARG A O 1
ATOM 2919 N N . ASN A 1 361 ? -8.931 23.715 20.467 1.00 32.72 361 ASN A N 1
ATOM 2920 C CA . ASN A 1 361 ? -7.743 24.257 19.811 1.00 32.72 361 ASN A CA 1
ATOM 2921 C C . ASN A 1 361 ? -7.775 25.787 19.905 1.00 32.72 361 ASN A C 1
ATOM 2923 O O . ASN A 1 361 ? -8.522 26.456 19.192 1.00 32.72 361 ASN A O 1
ATOM 2927 N N . ASN A 1 362 ? -6.951 26.326 20.805 1.00 32.56 362 ASN A N 1
ATOM 2928 C CA . ASN A 1 362 ? -6.602 27.742 20.857 1.00 32.56 362 ASN A CA 1
ATOM 2929 C C . ASN A 1 362 ? -5.821 28.125 19.592 1.00 32.56 362 ASN A C 1
ATOM 2931 O O . ASN A 1 362 ? -4.663 27.743 19.439 1.00 32.56 362 ASN A O 1
ATOM 2935 N N . TYR A 1 363 ? -6.419 28.936 18.721 1.00 30.61 363 TYR A N 1
ATOM 2936 C CA . TYR A 1 363 ? -5.663 29.752 17.773 1.00 30.61 363 TYR A CA 1
ATOM 2937 C C . TYR A 1 363 ? -5.379 31.107 18.423 1.00 30.61 363 TYR A C 1
ATOM 2939 O O . TYR A 1 363 ? -6.231 31.992 18.453 1.00 30.61 363 TYR A O 1
ATOM 2947 N N . ASN A 1 364 ? -4.164 31.256 18.956 1.00 31.86 364 ASN A N 1
ATOM 2948 C CA . ASN A 1 364 ? -3.613 32.557 19.316 1.00 31.86 364 ASN A CA 1
ATOM 2949 C C . ASN A 1 364 ? -3.418 33.392 18.044 1.00 31.86 364 ASN A C 1
ATOM 2951 O O . ASN A 1 364 ? -2.643 33.027 17.158 1.00 31.86 364 ASN A O 1
ATOM 2955 N N . GLN A 1 365 ? -4.097 34.537 17.988 1.00 34.75 365 GLN A N 1
ATOM 2956 C CA . GLN A 1 365 ? -3.783 35.625 17.071 1.00 34.75 365 GLN A CA 1
ATOM 2957 C C . GLN A 1 365 ? -2.433 36.232 17.475 1.00 34.75 365 GLN A C 1
ATOM 2959 O O . GLN A 1 365 ? -2.295 36.792 18.560 1.00 34.75 365 GLN A O 1
ATOM 2964 N N . LYS A 1 366 ? -1.433 36.134 16.595 1.00 33.06 366 LYS A N 1
ATOM 2965 C CA . LYS A 1 366 ? -0.293 37.056 16.594 1.00 33.06 366 LYS A CA 1
ATOM 2966 C C . LYS A 1 366 ? -0.670 38.253 15.730 1.00 33.06 366 LYS A C 1
ATOM 2968 O O . LYS A 1 366 ? -0.738 38.137 14.510 1.00 33.06 366 LYS A O 1
ATOM 2973 N N . THR A 1 367 ? -0.902 39.389 16.370 1.00 42.72 367 THR A N 1
ATOM 2974 C CA . THR A 1 367 ? -0.741 40.705 15.755 1.00 42.72 367 THR A CA 1
ATOM 2975 C C . THR A 1 367 ? 0.756 40.989 15.600 1.00 42.72 367 THR A C 1
ATOM 2977 O O . THR A 1 367 ? 1.548 40.725 16.505 1.00 42.72 367 THR A O 1
ATOM 2980 N N . ILE A 1 368 ? 1.150 41.468 14.421 1.00 39.53 368 ILE A N 1
ATOM 2981 C CA . ILE A 1 368 ? 2.487 41.999 14.120 1.00 39.53 368 ILE A CA 1
ATOM 2982 C C . ILE A 1 368 ? 2.358 43.536 14.145 1.00 39.53 368 ILE A C 1
ATOM 2984 O O . ILE A 1 368 ? 1.327 44.020 13.669 1.00 39.53 368 ILE A O 1
ATOM 2988 N N . PRO A 1 369 ? 3.322 44.277 14.727 1.00 53.19 369 PRO A N 1
ATOM 2989 C CA . PRO A 1 369 ? 3.345 45.741 14.704 1.00 53.19 369 PRO A CA 1
ATOM 2990 C C . PRO A 1 369 ? 3.549 46.337 13.308 1.00 53.19 369 PRO A C 1
ATOM 2992 O O . PRO A 1 369 ? 4.229 45.692 12.475 1.00 53.19 369 PRO A O 1
#

Radius of gyration: 27.21 Å; Cα contacts (8 Å, |Δi|>4): 419; chains: 1; bounding box: 72×69×72 Å

Sequence (369 aa):
MPKILIYTDFDGTVTAKRGGILVKSPFYQSLLQGYVKDNQQNYKYTPLKGHPTQEELERGAAQPVSTDEIQNIFKETFGDPKPDYTRPGAEILMTPQAVTFFKEVLNNPDITIKIVTRNRGDYIRELFTYQGFTPEEISRLTIFDSKAKYFAITDDLKDKPNDISHFYVLDDDESDYNAMLKALRDSGYQPTQISGKREEPGNFKWLDYLKDILLKLTSSNEEKKSTEDLSQSQTFEASSKVKEGEPSSQNAEALFDIIKEQIDRVKAYKTSRALYKAEKLETSLADAQNYLQKNPTCTIKEFLNYRKDNDPETFSISQALAYKRNPWDFIHTPKAFVNVMNLFKGRLSELVGLQEEGTRNNYNQKTIP

Secondary structure (DSSP, 8-state):
--SEEEEE-STTTTBSS-HHHHTTSHHHHHTBTT--TT----TTTSPBTTSPPHHHHHTT--PPPPTHHHHHHHHHHH-SSS--TTSTTGGGSBPHHHHHHHHHHHH-TTEEEEEE-SS-HHHHHHHHHHTT--HHHHHT-EEE-SS-HHHHHHHHHTT--TT--EEEEE-SSHHHHHHHHHHHHHTT--GGGEEEE---TT---HHHHHHHHHHHHHHHHHHHHHHHHHTTS----------PPPPPHHHHHHHHHHHHHHHHHHHTT--HHHHHHHHHHHHHHHHHHHHHHH-TT--HHHHHH--GGG-TTSPPHHHHHH--S-TT---S-HHHHHHHHHHHHHHHHHHTT----------------

Mean predicted aligned error: 16.74 Å

Organism: NCBI:txid29422

Solvent-accessible surface area (backbone atoms only — not comparable to full-atom values): 21279 Å² total; per-residue (Å²): 125,43,35,34,42,34,42,26,34,43,52,9,43,46,14,36,31,46,44,90,56,43,65,68,30,71,71,53,42,63,40,30,56,87,57,46,92,98,56,90,70,60,70,92,79,44,38,45,47,37,48,58,46,72,68,37,52,75,67,71,70,51,69,70,47,73,50,60,65,47,50,48,52,49,31,73,70,32,40,72,99,55,75,42,73,84,41,89,73,39,45,68,41,61,42,75,50,40,52,54,38,51,56,55,45,59,73,34,76,50,39,43,57,32,39,44,31,84,57,61,61,65,62,53,51,53,53,41,47,68,74,70,48,50,72,71,49,56,69,61,58,44,70,42,42,88,48,61,51,30,58,47,48,41,63,69,48,72,85,54,74,92,64,56,64,36,36,37,40,38,20,45,48,69,66,60,36,51,33,41,55,47,24,45,45,77,70,69,51,54,73,91,35,50,48,76,48,74,39,58,51,69,61,63,60,36,62,60,52,46,52,54,51,53,50,55,55,50,54,62,50,52,58,51,54,53,50,60,70,47,71,80,62,79,94,74,92,78,89,82,85,82,78,80,79,81,66,54,75,68,52,52,54,57,50,49,55,53,51,48,54,50,37,52,58,38,41,71,68,72,38,77,66,35,44,53,43,28,52,45,36,51,52,20,46,54,49,32,50,58,48,39,76,77,34,68,83,57,48,70,68,54,46,38,58,35,41,66,91,73,40,84,91,48,46,17,38,57,46,36,71,67,64,69,97,52,101,77,71,82,83,74,69,66,64,68,55,51,48,49,52,50,51,51,50,51,52,49,29,64,66,70,70,49,74,72,86,74,83,82,81,83,80,80,83,80,85,78,136

Foldseek 3Di:
DAQEEEEAAPAQWQFLHHPVVLCQDPLNLVQFPPRDPPDRDDQVQTDGVQADHPVCVVVVNDDRGDSVVVLVSQCVQQNPPAGNCVGPPSSRAGDPLSLVLLVVQLPDPNYAYEHEYLHDLVVVLSSCVNRPHDPSSSVSYHYHNPDQLLCVLLVVLVPDDPSHQAYEQIDQDPVSLVSNVVSCVVSPDDPVRYHYDHDGRPPDPSVVVSVVVVVVVVVVVVVVVVVVVPVVDDDDDDDDDDDQDFADPVLVVVLLVLLVVVLVVLCVVVDPVSPVLSVLLVVQSVQLVVVCVVPVRDDPVCSQQDFPVPPPPHGGNVCSLVDDPDPPPPPDDPPVSVVSVVVSVVVNCVSSVNPPPDDDDDDDDDDDD